Protein AF-0000000078759607 (afdb_homodimer)

Structure (mmCIF, N/CA/C/O backbone):
data_AF-0000000078759607-model_v1
#
loop_
_entity.id
_entity.type
_entity.pdbx_description
1 polymer 'Uncharacterized protein'
#
loop_
_atom_site.group_PDB
_atom_site.id
_atom_site.type_symbol
_atom_site.label_atom_id
_atom_site.label_alt_id
_atom_site.label_comp_id
_atom_site.label_asym_id
_atom_site.label_entity_id
_atom_site.label_seq_id
_atom_site.pdbx_PDB_ins_code
_atom_site.Cartn_x
_atom_site.Cartn_y
_atom_site.Cartn_z
_atom_site.occupancy
_atom_site.B_iso_or_equiv
_atom_site.auth_seq_id
_atom_site.auth_comp_id
_atom_site.auth_asym_id
_atom_site.auth_atom_id
_atom_site.pdbx_PDB_model_num
ATOM 1 N N . MET A 1 1 ? -4.879 -27.516 -26.875 1 86.75 1 MET A N 1
ATOM 2 C CA . MET A 1 1 ? -4.34 -26.156 -26.938 1 86.75 1 MET A CA 1
ATOM 3 C C . MET A 1 1 ? -2.898 -26.172 -27.438 1 86.75 1 MET A C 1
ATOM 5 O O . MET A 1 1 ? -2.113 -27.047 -27.062 1 86.75 1 MET A O 1
ATOM 9 N N . ASP A 1 2 ? -2.578 -25.25 -28.344 1 87.44 2 ASP A N 1
ATOM 10 C CA . ASP A 1 2 ? -1.198 -25.141 -28.797 1 87.44 2 ASP A CA 1
ATOM 11 C C . ASP A 1 2 ? -0.483 -23.984 -28.125 1 87.44 2 ASP A C 1
ATOM 13 O O . ASP A 1 2 ? -1.052 -23.312 -27.25 1 87.44 2 ASP A O 1
ATOM 17 N N . LYS A 1 3 ? 0.797 -23.797 -28.484 1 89.12 3 LYS A N 1
ATOM 18 C CA . LYS A 1 3 ? 1.649 -22.812 -27.844 1 89.12 3 LYS A CA 1
ATOM 19 C C . LYS A 1 3 ? 1.104 -21.391 -28.031 1 89.12 3 LYS A C 1
ATOM 21 O O . LYS A 1 3 ? 1.178 -20.562 -27.125 1 89.12 3 LYS A O 1
ATOM 26 N N . ALA A 1 4 ? 0.601 -21.141 -29.203 1 89.06 4 ALA A N 1
ATOM 27 C CA . ALA A 1 4 ? 0.042 -19.812 -29.5 1 89.06 4 ALA A CA 1
ATOM 28 C C . ALA A 1 4 ? -1.188 -19.531 -28.641 1 89.06 4 ALA A C 1
ATOM 30 O O . ALA A 1 4 ? -1.362 -18.422 -28.141 1 89.06 4 ALA A O 1
ATOM 31 N N . GLU A 1 5 ? -2.045 -20.5 -28.484 1 91.44 5 GLU A N 1
ATOM 32 C CA . GLU A 1 5 ? -3.229 -20.375 -27.641 1 91.44 5 GLU A CA 1
ATOM 33 C C . GLU A 1 5 ? -2.842 -20.172 -26.172 1 91.44 5 GLU A C 1
ATOM 35 O O . GLU A 1 5 ? -3.418 -19.328 -25.484 1 91.44 5 GLU A O 1
ATOM 40 N N . PHE A 1 6 ? -1.837 -20.891 -25.719 1 94.62 6 PHE A N 1
ATOM 41 C CA . PHE A 1 6 ? -1.316 -20.75 -24.375 1 94.62 6 PHE A CA 1
ATOM 42 C C . PHE A 1 6 ? -0.866 -19.312 -24.109 1 94.62 6 PHE A C 1
ATOM 44 O O . PHE A 1 6 ? -1.252 -18.703 -23.125 1 94.62 6 PHE A O 1
ATOM 51 N N . THR A 1 7 ? -0.091 -18.766 -25.047 1 93.5 7 THR A N 1
ATOM 52 C CA . THR A 1 7 ? 0.474 -17.422 -24.875 1 93.5 7 THR A CA 1
ATOM 53 C C . THR A 1 7 ? -0.629 -16.375 -24.844 1 93.5 7 THR A C 1
ATOM 55 O O . THR A 1 7 ? -0.627 -15.484 -24 1 93.5 7 THR A O 1
ATOM 58 N N . ASN A 1 8 ? -1.659 -16.562 -25.656 1 92.44 8 ASN A N 1
ATOM 59 C CA . ASN A 1 8 ? -2.678 -15.531 -25.828 1 92.44 8 ASN A CA 1
ATOM 60 C C . ASN A 1 8 ? -3.729 -15.578 -24.734 1 92.44 8 ASN A C 1
ATOM 62 O O . ASN A 1 8 ? -4.25 -14.547 -24.312 1 92.44 8 ASN A O 1
ATOM 66 N N . PHE A 1 9 ? -3.984 -16.75 -24.203 1 91.44 9 PHE A N 1
ATOM 67 C CA . PHE A 1 9 ? -5.137 -16.875 -23.312 1 91.44 9 PHE A CA 1
ATOM 68 C C . PHE A 1 9 ? -4.688 -17.047 -21.875 1 91.44 9 PHE A C 1
ATOM 70 O O . PHE A 1 9 ? -5.449 -16.766 -20.938 1 91.44 9 PHE A O 1
ATOM 77 N N . TYR A 1 10 ? -3.449 -17.406 -21.672 1 95.75 10 TYR A N 1
ATOM 78 C CA . TYR A 1 10 ? -3.021 -17.703 -20.312 1 95.75 10 TYR A CA 1
ATOM 79 C C . TYR A 1 10 ? -1.846 -16.828 -19.906 1 95.75 10 TYR A C 1
ATOM 81 O O . TYR A 1 10 ? -1.978 -15.969 -19.031 1 95.75 10 TYR A O 1
ATOM 89 N N . TRP A 1 11 ? -0.763 -16.828 -20.672 1 97.19 11 TRP A N 1
ATOM 90 C CA . TRP A 1 11 ? 0.47 -16.156 -20.266 1 97.19 11 TRP A CA 1
ATOM 91 C C . TRP A 1 11 ? 0.295 -14.641 -20.266 1 97.19 11 TRP A C 1
ATOM 93 O O . TRP A 1 11 ? 0.76 -13.953 -19.344 1 97.19 11 TRP A O 1
ATOM 103 N N . LYS A 1 12 ? -0.428 -14.195 -21.266 1 97.25 12 LYS A N 1
ATOM 104 C CA . LYS A 1 12 ? -0.659 -12.758 -21.344 1 97.25 12 LYS A CA 1
ATOM 105 C C . LYS A 1 12 ? -1.467 -12.266 -20.141 1 97.25 12 LYS A C 1
ATOM 107 O O . LYS A 1 12 ? -1.203 -11.188 -19.609 1 97.25 12 LYS A O 1
ATOM 112 N N . TYR A 1 13 ? -2.451 -13.039 -19.812 1 97.62 13 TYR A N 1
ATOM 113 C CA . TYR A 1 13 ? -3.254 -12.656 -18.656 1 97.62 13 TYR A CA 1
ATOM 114 C C . TYR A 1 13 ? -2.436 -12.734 -17.375 1 97.62 13 TYR A C 1
ATOM 116 O O . TYR A 1 13 ? -2.545 -11.859 -16.5 1 97.62 13 TYR A O 1
ATOM 124 N N . TYR A 1 14 ? -1.589 -13.734 -17.297 1 98.31 14 TYR A N 1
ATOM 125 C CA . TYR A 1 14 ? -0.671 -13.805 -16.172 1 98.31 14 TYR A CA 1
ATOM 126 C C . TYR A 1 14 ? 0.177 -12.547 -16.062 1 98.31 14 TYR A C 1
ATOM 128 O O . TYR A 1 14 ? 0.298 -11.953 -14.992 1 98.31 14 TYR A O 1
ATOM 136 N N . LEU A 1 15 ? 0.731 -12.141 -17.172 1 98.31 15 LEU A N 1
ATOM 137 C CA . LEU A 1 15 ? 1.595 -10.969 -17.188 1 98.31 15 LEU A CA 1
ATOM 138 C C . LEU A 1 15 ? 0.823 -9.719 -16.766 1 98.31 15 LEU A C 1
ATOM 140 O O . LEU A 1 15 ? 1.376 -8.836 -16.109 1 98.31 15 LEU A O 1
ATOM 144 N N . HIS A 1 16 ? -0.422 -9.711 -17.156 1 98.25 16 HIS A N 1
ATOM 145 C CA . HIS A 1 16 ? -1.264 -8.586 -16.766 1 98.25 16 HIS A CA 1
ATOM 146 C C . HIS A 1 16 ? -1.452 -8.555 -15.25 1 98.25 16 HIS A C 1
ATOM 148 O O . HIS A 1 16 ? -1.281 -7.508 -14.617 1 98.25 16 HIS A O 1
ATOM 154 N N . LEU A 1 17 ? -1.737 -9.641 -14.625 1 98.62 17 LEU A N 1
ATOM 155 C CA . LEU A 1 17 ? -1.921 -9.734 -13.18 1 98.62 17 LEU A CA 1
ATOM 156 C C . LEU A 1 17 ? -0.617 -9.438 -12.445 1 98.62 17 LEU A C 1
ATOM 158 O O . LEU A 1 17 ? -0.62 -8.758 -11.422 1 98.62 17 LEU A O 1
ATOM 162 N N . GLU A 1 18 ? 0.505 -9.953 -12.992 1 98.5 18 GLU A N 1
ATOM 163 C CA . GLU A 1 18 ? 1.82 -9.68 -12.422 1 98.5 18 GLU A CA 1
ATOM 164 C C . GLU A 1 18 ? 2.109 -8.188 -12.391 1 98.5 18 GLU A C 1
ATOM 166 O O . GLU A 1 18 ? 2.578 -7.656 -11.383 1 98.5 18 GLU A O 1
ATOM 171 N N . ASN A 1 19 ? 1.779 -7.586 -13.492 1 98.12 19 ASN A N 1
ATOM 172 C CA . ASN A 1 19 ? 2.025 -6.152 -13.578 1 98.12 19 ASN A CA 1
ATOM 173 C C . ASN A 1 19 ? 1.172 -5.375 -12.578 1 98.12 19 ASN A C 1
ATOM 175 O O . ASN A 1 19 ? 1.632 -4.391 -11.992 1 98.12 19 ASN A O 1
ATOM 179 N N . GLU A 1 20 ? -0.037 -5.777 -12.453 1 98.31 20 GLU A N 1
ATOM 180 C CA . GLU A 1 20 ? -0.887 -5.145 -11.445 1 98.31 20 GLU A CA 1
ATOM 181 C C . GLU A 1 20 ? -0.298 -5.309 -10.047 1 98.31 20 GLU A C 1
ATOM 183 O O . GLU A 1 20 ? -0.321 -4.375 -9.242 1 98.31 20 GLU A O 1
ATOM 188 N N . PHE A 1 21 ? 0.19 -6.453 -9.797 1 98.44 21 PHE A N 1
ATOM 189 C CA . PHE A 1 21 ? 0.828 -6.699 -8.516 1 98.44 21 PHE A CA 1
ATOM 190 C C . PHE A 1 21 ? 2.062 -5.824 -8.344 1 98.44 21 PHE A C 1
ATOM 192 O O . PHE A 1 21 ? 2.24 -5.188 -7.301 1 98.44 21 PHE A O 1
ATOM 199 N N . ILE A 1 22 ? 2.922 -5.793 -9.367 1 97.62 22 ILE A N 1
ATOM 200 C CA . ILE A 1 22 ? 4.148 -5.008 -9.312 1 97.62 22 ILE A CA 1
ATOM 201 C C . ILE A 1 22 ? 3.814 -3.543 -9.047 1 97.62 22 ILE A C 1
ATOM 203 O O . ILE A 1 22 ? 4.512 -2.873 -8.281 1 97.62 22 ILE A O 1
ATOM 207 N N . ASN A 1 23 ? 2.742 -3.086 -9.555 1 96.56 23 ASN A N 1
ATOM 208 C CA . ASN A 1 23 ? 2.312 -1.708 -9.336 1 96.56 23 ASN A CA 1
ATOM 209 C C . ASN A 1 23 ? 2.023 -1.438 -7.859 1 96.56 23 ASN A C 1
ATOM 211 O O . ASN A 1 23 ? 2.238 -0.325 -7.375 1 96.56 23 ASN A O 1
ATOM 215 N N . THR A 1 24 ? 1.542 -2.393 -7.125 1 97.62 24 THR A N 1
ATOM 216 C CA . THR A 1 24 ? 1.229 -2.195 -5.715 1 97.62 24 THR A CA 1
ATOM 217 C C . THR A 1 24 ? 2.502 -1.965 -4.906 1 97.62 24 THR A C 1
ATOM 219 O O . THR A 1 24 ? 2.457 -1.389 -3.818 1 97.62 24 THR A O 1
ATOM 222 N N . THR A 1 25 ? 3.654 -2.426 -5.426 1 96.19 25 THR A N 1
ATOM 223 C CA . THR A 1 25 ? 4.879 -2.449 -4.629 1 96.19 25 THR A CA 1
ATOM 224 C C . THR A 1 25 ? 5.43 -1.038 -4.449 1 96.19 25 THR A C 1
ATOM 226 O O . THR A 1 25 ? 6.254 -0.797 -3.566 1 96.19 25 THR A O 1
ATOM 229 N N . ASP A 1 26 ? 4.977 -0.078 -5.18 1 95.12 26 ASP A N 1
ATOM 230 C CA . ASP A 1 26 ? 5.332 1.319 -4.953 1 95.12 26 ASP A CA 1
ATOM 231 C C . ASP A 1 26 ? 4.684 1.849 -3.676 1 95.12 26 ASP A C 1
ATOM 233 O O . ASP A 1 26 ? 5.195 2.781 -3.055 1 95.12 26 ASP A O 1
ATOM 237 N N . PHE A 1 27 ? 3.617 1.187 -3.287 1 97.62 27 PHE A N 1
ATOM 238 C CA . PHE A 1 27 ? 2.824 1.643 -2.152 1 97.62 27 PHE A CA 1
ATOM 239 C C . PHE A 1 27 ? 2.998 0.709 -0.96 1 97.62 27 PHE A C 1
ATOM 241 O O . PHE A 1 27 ? 2.754 1.101 0.183 1 97.62 27 PHE A O 1
ATOM 248 N N . VAL A 1 28 ? 3.305 -0.49 -1.227 1 98.19 28 VAL A N 1
ATOM 249 C CA . VAL A 1 28 ? 3.643 -1.515 -0.245 1 98.19 28 VAL A CA 1
ATOM 250 C C . VAL A 1 28 ? 4.945 -2.205 -0.646 1 98.19 28 VAL A C 1
ATOM 252 O O . VAL A 1 28 ? 4.953 -3.07 -1.524 1 98.19 28 VAL A O 1
ATOM 255 N N . MET A 1 29 ? 6 -1.803 -0.01 1 96.38 29 MET A N 1
ATOM 256 C CA . MET A 1 29 ? 7.285 -2.393 -0.37 1 96.38 29 MET A CA 1
ATOM 257 C C . MET A 1 29 ? 7.254 -3.908 -0.219 1 96.38 29 MET A C 1
ATOM 259 O O . MET A 1 29 ? 6.699 -4.426 0.751 1 96.38 29 MET A O 1
ATOM 263 N N . LEU A 1 30 ? 7.855 -4.57 -1.152 1 96.19 30 LEU A N 1
ATOM 264 C CA . LEU A 1 30 ? 7.934 -6.027 -1.094 1 96.19 30 LEU A CA 1
ATOM 265 C C . LEU A 1 30 ? 8.93 -6.473 -0.031 1 96.19 30 LEU A C 1
ATOM 267 O O . LEU A 1 30 ? 10.102 -6.707 -0.333 1 96.19 30 LEU A O 1
ATOM 271 N N . ASP A 1 31 ? 8.469 -6.539 1.13 1 95 31 ASP A N 1
ATOM 272 C CA . ASP A 1 31 ? 9.227 -6.863 2.338 1 95 31 ASP A CA 1
ATOM 273 C C . ASP A 1 31 ? 8.375 -7.664 3.32 1 95 31 ASP A C 1
ATOM 275 O O . ASP A 1 31 ? 7.18 -7.406 3.467 1 95 31 ASP A O 1
ATOM 279 N N . GLU A 1 32 ? 8.961 -8.594 4.023 1 94.88 32 GLU A N 1
ATOM 280 C CA . GLU A 1 32 ? 8.219 -9.469 4.926 1 94.88 32 GLU A CA 1
ATOM 281 C C . GLU A 1 32 ? 7.531 -8.672 6.027 1 94.88 32 GLU A C 1
ATOM 283 O O . GLU A 1 32 ? 6.484 -9.078 6.531 1 94.88 32 GLU A O 1
ATOM 288 N N . ASN A 1 33 ? 8.055 -7.535 6.387 1 95.38 33 ASN A N 1
ATOM 289 C CA . ASN A 1 33 ? 7.461 -6.699 7.422 1 95.38 33 ASN A CA 1
ATOM 290 C C . ASN A 1 33 ? 6.121 -6.121 6.973 1 95.38 33 ASN A C 1
ATOM 292 O O . ASN A 1 33 ? 5.324 -5.676 7.801 1 95.38 33 ASN A O 1
ATOM 296 N N . ASN A 1 34 ? 5.852 -6.168 5.648 1 97.62 34 ASN A N 1
ATOM 297 C CA . ASN A 1 34 ? 4.613 -5.641 5.086 1 97.62 34 ASN A CA 1
ATOM 298 C C . ASN A 1 34 ? 3.637 -6.758 4.73 1 97.62 34 ASN A C 1
ATOM 300 O O . ASN A 1 34 ? 2.584 -6.504 4.141 1 97.62 34 ASN A O 1
ATOM 304 N N . PHE A 1 35 ? 3.879 -7.949 5.121 1 97.62 35 PHE A N 1
ATOM 305 C CA . PHE A 1 35 ? 3.172 -9.133 4.637 1 97.62 35 PHE A CA 1
ATOM 306 C C . PHE A 1 35 ? 1.688 -9.047 4.977 1 97.62 35 PHE A C 1
ATOM 308 O O . PHE A 1 35 ? 0.843 -9.477 4.188 1 97.62 35 PHE A O 1
ATOM 315 N N . LYS A 1 36 ? 1.37 -8.398 6.047 1 98.25 36 LYS A N 1
ATOM 316 C CA . LYS A 1 36 ? -0.009 -8.453 6.523 1 98.25 36 LYS A CA 1
ATOM 317 C C . LYS A 1 36 ? -0.802 -7.238 6.039 1 98.25 36 LYS A C 1
ATOM 319 O O . LYS A 1 36 ? -1.979 -7.09 6.371 1 98.25 36 LYS A O 1
ATOM 324 N N . THR A 1 37 ? -0.192 -6.453 5.156 1 98.75 37 THR A N 1
ATOM 325 C CA . THR A 1 37 ? -0.879 -5.285 4.613 1 98.75 37 THR A CA 1
ATOM 326 C C . THR A 1 37 ? -2.016 -5.711 3.688 1 98.75 37 THR A C 1
ATOM 328 O O . THR A 1 37 ? -1.807 -6.492 2.758 1 98.75 37 THR A O 1
ATOM 331 N N . PHE A 1 38 ? -3.242 -5.195 3.959 1 98.31 38 PHE A N 1
ATOM 332 C CA . PHE A 1 38 ? -4.41 -5.57 3.174 1 98.31 38 PHE A CA 1
ATOM 333 C C . PHE A 1 38 ? -5.066 -4.336 2.561 1 98.31 38 PHE A C 1
ATOM 335 O O . PHE A 1 38 ? -4.863 -3.219 3.037 1 98.31 38 PHE A O 1
ATOM 342 N N . SER A 1 39 ? -5.781 -4.516 1.516 1 97.31 39 SER A N 1
ATOM 343 C CA . SER A 1 39 ? -6.461 -3.445 0.794 1 97.31 39 SER A CA 1
ATOM 344 C C . SER A 1 39 ? -7.492 -4.004 -0.181 1 97.31 39 SER A C 1
ATOM 346 O O . SER A 1 39 ? -7.586 -5.219 -0.367 1 97.31 39 SER A O 1
ATOM 348 N N . ILE A 1 40 ? -8.211 -3.113 -0.787 1 95.75 40 ILE A N 1
ATOM 349 C CA . ILE A 1 40 ? -9.18 -3.488 -1.813 1 95.75 40 ILE A CA 1
ATOM 350 C C . ILE A 1 40 ? -8.445 -4.004 -3.049 1 95.75 40 ILE A C 1
ATOM 352 O O . ILE A 1 40 ? -8.914 -4.934 -3.713 1 95.75 40 ILE A O 1
ATOM 356 N N . GLU A 1 41 ? -7.262 -3.414 -3.311 1 97.94 41 GLU A N 1
ATOM 357 C CA . GLU A 1 41 ? -6.469 -3.861 -4.453 1 97.94 41 GLU A CA 1
ATOM 358 C C . GLU A 1 41 ? -5.98 -5.293 -4.258 1 97.94 41 GLU A C 1
ATOM 360 O O . GLU A 1 41 ? -6.012 -6.098 -5.191 1 97.94 41 GLU A O 1
ATOM 365 N N . TYR A 1 42 ? -5.555 -5.57 -3.039 1 98.62 42 TYR A N 1
ATOM 366 C CA . TYR A 1 42 ? -5.098 -6.926 -2.768 1 98.62 42 TYR A CA 1
ATOM 367 C C . TYR A 1 42 ? -6.262 -7.91 -2.809 1 98.62 42 TYR A C 1
ATOM 369 O O . TYR A 1 42 ? -6.098 -9.055 -3.24 1 98.62 42 TYR A O 1
ATOM 377 N N . GLN A 1 43 ? -7.422 -7.449 -2.387 1 97.94 43 GLN A N 1
ATOM 378 C CA . GLN A 1 43 ? -8.602 -8.297 -2.492 1 97.94 43 GLN A CA 1
ATOM 379 C C . GLN A 1 43 ? -8.914 -8.625 -3.947 1 97.94 43 GLN A C 1
ATOM 381 O O . GLN A 1 43 ? -9.125 -9.789 -4.293 1 97.94 43 GLN A O 1
ATOM 386 N N . LYS A 1 44 ? -8.906 -7.613 -4.742 1 98.19 44 LYS A N 1
ATOM 387 C CA . LYS A 1 44 ? -9.148 -7.762 -6.176 1 98.19 44 LYS A CA 1
ATOM 388 C C . LYS A 1 44 ? -8.148 -8.727 -6.805 1 98.19 44 LYS A C 1
ATOM 390 O O . LYS A 1 44 ? -8.531 -9.641 -7.539 1 98.19 44 LYS A O 1
ATOM 395 N N . LEU A 1 45 ? -6.914 -8.578 -6.449 1 98.75 45 LEU A N 1
ATOM 396 C CA . LEU A 1 45 ? -5.844 -9.383 -7.027 1 98.75 45 LEU A CA 1
ATOM 397 C C . LEU A 1 45 ? -5.945 -10.836 -6.566 1 98.75 45 LEU A C 1
ATOM 399 O O . LEU A 1 45 ? -5.805 -11.758 -7.371 1 98.75 45 LEU A O 1
ATOM 403 N N . LEU A 1 46 ? -6.223 -11.023 -5.289 1 98.75 46 LEU A N 1
ATOM 404 C CA . LEU A 1 46 ? -6.316 -12.375 -4.754 1 98.75 46 LEU A CA 1
ATOM 405 C C . LEU A 1 46 ? -7.426 -13.156 -5.449 1 98.75 46 LEU A C 1
ATOM 407 O O . LEU A 1 46 ? -7.223 -14.305 -5.852 1 98.75 46 LEU A O 1
ATOM 411 N N . LEU A 1 47 ? -8.547 -12.508 -5.633 1 98.44 47 LEU A N 1
ATOM 412 C CA . LEU A 1 47 ? -9.695 -13.164 -6.25 1 98.44 47 LEU A CA 1
ATOM 413 C C . LEU A 1 47 ? -9.43 -13.461 -7.719 1 98.44 47 LEU A C 1
ATOM 415 O O . LEU A 1 47 ? -9.75 -14.555 -8.203 1 98.44 47 LEU A O 1
ATOM 419 N N . ALA A 1 48 ? -8.797 -12.508 -8.445 1 98.69 48 ALA A N 1
ATOM 420 C CA . ALA A 1 48 ? -8.484 -12.703 -9.859 1 98.69 48 ALA A CA 1
ATOM 421 C C . ALA A 1 48 ? -7.453 -13.812 -10.047 1 98.69 48 ALA A C 1
ATOM 423 O O . ALA A 1 48 ? -7.637 -14.703 -10.883 1 98.69 48 ALA A O 1
ATOM 424 N N . ILE A 1 49 ? -6.398 -13.789 -9.219 1 98.81 49 ILE A N 1
ATOM 425 C CA . ILE A 1 49 ? -5.312 -14.758 -9.32 1 98.81 49 ILE A CA 1
ATOM 426 C C . ILE A 1 49 ? -5.82 -16.141 -8.93 1 98.81 49 ILE A C 1
ATOM 428 O O . ILE A 1 49 ? -5.547 -17.125 -9.617 1 98.81 49 ILE A O 1
ATOM 432 N N . GLY A 1 50 ? -6.539 -16.172 -7.816 1 98.38 50 GLY A N 1
ATOM 433 C CA . GLY A 1 50 ? -7.102 -17.438 -7.387 1 98.38 50 GLY A CA 1
ATOM 434 C C . GLY A 1 50 ? -8 -18.078 -8.43 1 98.38 50 GLY A C 1
ATOM 435 O O . GLY A 1 50 ? -7.906 -19.281 -8.688 1 98.38 50 GLY A O 1
ATOM 436 N N . SER A 1 51 ? -8.875 -17.297 -9.055 1 97.38 51 SER A N 1
ATOM 437 C CA . SER A 1 51 ? -9.766 -17.781 -10.102 1 97.38 51 SER A CA 1
ATOM 438 C C . SER A 1 51 ? -8.977 -18.328 -11.289 1 97.38 51 SER A C 1
ATOM 440 O O . SER A 1 51 ? -9.328 -19.375 -11.852 1 97.38 51 SER A O 1
ATOM 442 N N . GLU A 1 52 ? -7.898 -17.625 -11.641 1 97.94 52 GLU A N 1
ATOM 443 C CA . GLU A 1 52 ? -7.059 -18.062 -12.742 1 97.94 52 GLU A CA 1
ATOM 444 C C . GLU A 1 52 ? -6.359 -19.391 -12.406 1 97.94 52 GLU A C 1
ATOM 446 O O . GLU A 1 52 ? -6.215 -20.25 -13.273 1 97.94 52 GLU A O 1
ATOM 451 N N . CYS A 1 53 ? -5.93 -19.516 -11.172 1 97.75 53 CYS A N 1
ATOM 452 C CA . CYS A 1 53 ? -5.32 -20.781 -10.742 1 97.75 53 CYS A CA 1
ATOM 453 C C . CYS A 1 53 ? -6.297 -21.938 -10.906 1 97.75 53 CYS A C 1
ATOM 455 O O . CYS A 1 53 ? -5.914 -23.016 -11.344 1 97.75 53 CYS A O 1
ATOM 457 N N . GLU A 1 54 ? -7.586 -21.703 -10.57 1 96.75 54 GLU A N 1
ATOM 458 C CA . GLU A 1 54 ? -8.602 -22.734 -10.758 1 96.75 54 GLU A CA 1
ATOM 459 C C . GLU A 1 54 ? -8.695 -23.156 -12.227 1 96.75 54 GLU A C 1
ATOM 461 O O . GLU A 1 54 ? -8.766 -24.344 -12.531 1 96.75 54 GLU A O 1
ATOM 466 N N . ILE A 1 55 ? -8.703 -22.172 -13.07 1 96.12 55 ILE A N 1
ATOM 467 C CA . ILE A 1 55 ? -8.836 -22.422 -14.508 1 9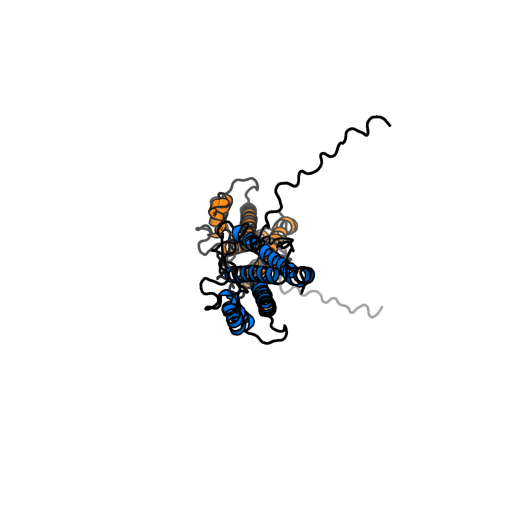6.12 55 ILE A CA 1
ATOM 468 C C . ILE A 1 55 ? -7.645 -23.234 -15.008 1 96.12 55 ILE A C 1
ATOM 470 O O . ILE A 1 55 ? -7.82 -24.219 -15.734 1 96.12 55 ILE A O 1
ATOM 474 N N . ILE A 1 56 ? -6.441 -22.891 -14.609 1 96.31 56 ILE A N 1
ATOM 475 C CA . ILE A 1 56 ? -5.242 -23.562 -15.109 1 96.31 56 ILE A CA 1
ATOM 476 C C . ILE A 1 56 ? -5.168 -24.969 -14.531 1 96.31 56 ILE A C 1
ATOM 478 O O . ILE A 1 56 ? -4.766 -25.906 -15.219 1 96.31 56 ILE A O 1
ATOM 482 N N . PHE A 1 57 ? -5.57 -25.125 -13.273 1 95.94 57 PHE A N 1
ATOM 483 C CA . PHE A 1 57 ? -5.625 -26.469 -12.688 1 95.94 57 PHE A CA 1
ATOM 484 C C . PHE A 1 57 ? -6.531 -27.375 -13.5 1 95.94 57 PHE A C 1
ATOM 486 O O . PHE A 1 57 ? -6.199 -28.531 -13.742 1 95.94 57 PHE A O 1
ATOM 493 N N . LYS A 1 58 ? -7.699 -26.859 -13.875 1 95.75 58 LYS A N 1
ATOM 494 C CA . LYS A 1 58 ? -8.617 -27.656 -14.688 1 95.75 58 LYS A CA 1
ATOM 495 C C . LYS A 1 58 ? -7.969 -28.062 -16.016 1 95.75 58 LYS A C 1
ATOM 497 O O . LYS A 1 58 ? -8.062 -29.219 -16.438 1 95.75 58 LYS A O 1
ATOM 502 N N . GLU A 1 59 ? -7.328 -27.078 -16.625 1 94 59 GLU A N 1
ATOM 503 C CA . GLU A 1 59 ? -6.66 -27.328 -17.891 1 94 59 GLU A CA 1
ATOM 504 C C . GLU A 1 59 ? -5.535 -28.359 -17.734 1 94 59 GLU A C 1
ATOM 506 O O . GLU A 1 59 ? -5.395 -29.266 -18.547 1 94 59 GLU A O 1
ATOM 511 N N . LEU A 1 60 ? -4.754 -28.219 -16.703 1 93.38 60 LEU A N 1
ATOM 512 C CA . LEU A 1 60 ? -3.623 -29.109 -16.438 1 93.38 60 LEU A CA 1
ATOM 513 C C . LEU A 1 60 ? -4.094 -30.531 -16.172 1 93.38 60 LEU A C 1
ATOM 515 O O . LEU A 1 60 ? -3.502 -31.484 -16.688 1 93.38 60 LEU A O 1
ATOM 519 N N . CYS A 1 61 ? -5.18 -30.656 -15.453 1 94.06 61 CYS A N 1
ATOM 520 C CA . CYS A 1 61 ? -5.672 -31.953 -15.023 1 94.06 61 CYS A CA 1
ATOM 521 C C . CYS A 1 61 ? -6.598 -32.562 -16.062 1 94.06 61 CYS A C 1
ATOM 523 O O . CYS A 1 61 ? -7.066 -33.688 -15.914 1 94.06 61 CYS A O 1
ATOM 525 N N . GLY A 1 62 ? -6.945 -31.828 -17.141 1 93.06 62 GLY A N 1
ATOM 526 C CA . GLY A 1 62 ? -7.746 -32.344 -18.234 1 93.06 62 GLY A CA 1
ATOM 527 C C . GLY A 1 62 ? -9.234 -32.312 -17.938 1 93.06 62 GLY A C 1
ATOM 528 O O . GLY A 1 62 ? -9.984 -33.125 -18.484 1 93.06 62 GLY A O 1
ATOM 529 N N . PHE A 1 63 ? -9.594 -31.453 -16.984 1 94.06 63 PHE A N 1
ATOM 530 C CA . PHE A 1 63 ? -11.008 -31.312 -16.688 1 94.06 63 PHE A CA 1
ATOM 531 C C . PHE A 1 63 ? -11.656 -30.297 -17.609 1 94.06 63 PHE A C 1
ATOM 533 O O . PHE A 1 63 ? -11 -29.359 -18.078 1 94.06 63 PHE A O 1
ATOM 540 N N . ASP A 1 64 ? -12.969 -30.531 -17.828 1 92.06 64 ASP A N 1
ATOM 541 C CA . ASP A 1 64 ? -13.727 -29.531 -18.578 1 92.06 64 ASP A CA 1
ATOM 542 C C . ASP A 1 64 ? -13.797 -28.203 -17.844 1 92.06 64 ASP A C 1
ATOM 544 O O . ASP A 1 64 ? -13.969 -28.188 -16.609 1 92.06 64 ASP A O 1
ATOM 548 N N . SER A 1 65 ? -13.75 -27.125 -18.578 1 85 65 SER A N 1
ATOM 549 C CA . SER A 1 65 ? -13.773 -25.797 -18 1 85 65 SER A CA 1
ATOM 550 C C . SER A 1 65 ? -15.047 -25.547 -17.203 1 85 65 SER A C 1
ATOM 552 O O . SER A 1 65 ? -15.055 -24.781 -16.25 1 85 65 SER A O 1
ATOM 554 N N . SER A 1 66 ? -16.109 -26.203 -17.516 1 88.38 66 SER A N 1
ATOM 555 C CA . SER A 1 66 ? -17.406 -25.984 -16.891 1 88.38 66 SER A CA 1
ATOM 556 C C . SER A 1 66 ? -17.625 -26.922 -15.711 1 88.38 66 SER A C 1
ATOM 558 O O . SER A 1 66 ? -18.594 -26.797 -14.969 1 88.38 66 SER A O 1
ATOM 560 N N . SER A 1 67 ? -16.641 -27.766 -15.508 1 89 67 SER A N 1
ATOM 561 C CA . SER A 1 67 ? -16.797 -28.75 -14.438 1 89 67 SER A CA 1
ATOM 562 C C . SER A 1 67 ? -16.609 -28.109 -13.07 1 89 67 SER A C 1
ATOM 564 O O . SER A 1 67 ? -15.906 -27.109 -12.938 1 89 67 SER A O 1
ATOM 566 N N . ASN A 1 68 ? -17.344 -28.594 -12.102 1 89.88 68 ASN A N 1
ATOM 567 C CA . ASN A 1 68 ? -17.188 -28.141 -10.727 1 89.88 68 ASN A CA 1
ATOM 568 C C . ASN A 1 68 ? -16.172 -28.984 -9.961 1 89.88 68 ASN A C 1
ATOM 570 O O . ASN A 1 68 ? -16.547 -29.766 -9.086 1 89.88 68 ASN A O 1
ATOM 574 N N . LYS A 1 69 ? -14.914 -28.766 -10.297 1 91.81 69 LYS A N 1
ATOM 575 C CA . LYS A 1 69 ? -13.836 -29.484 -9.641 1 91.81 69 LYS A CA 1
ATOM 576 C C . LYS A 1 69 ? -13.211 -28.656 -8.523 1 91.81 69 LYS A C 1
ATOM 578 O O . LYS A 1 69 ? -13.141 -27.422 -8.625 1 91.81 69 LYS A O 1
ATOM 583 N N . SER A 1 70 ? -12.867 -29.359 -7.477 1 93.06 70 SER A N 1
ATOM 584 C CA . SER A 1 70 ? -12.273 -28.719 -6.312 1 93.06 70 SER A CA 1
ATOM 585 C C . SER A 1 70 ? -10.781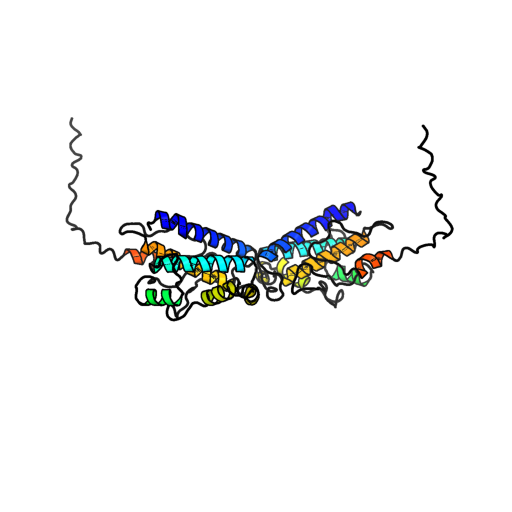 -29.031 -6.207 1 93.06 70 SER A C 1
ATOM 587 O O . SER A 1 70 ? -10.258 -29.828 -6.984 1 93.06 70 SER A O 1
ATOM 589 N N . ILE A 1 71 ? -10.125 -28.375 -5.281 1 94.69 71 ILE A N 1
ATOM 590 C CA . ILE A 1 71 ? -8.695 -28.562 -5.059 1 94.69 71 ILE A CA 1
ATOM 591 C C . ILE A 1 71 ? -8.422 -30.016 -4.699 1 94.69 71 ILE A C 1
ATOM 593 O O . ILE A 1 71 ? -7.355 -30.562 -5.016 1 94.69 71 ILE A O 1
ATOM 597 N N . THR A 1 72 ? -9.445 -30.688 -4.074 1 95 72 THR A N 1
ATOM 598 C CA . THR A 1 72 ? -9.305 -32.094 -3.744 1 95 72 THR A CA 1
ATOM 599 C C . THR A 1 72 ? -9.195 -32.938 -5.012 1 95 72 THR A C 1
ATOM 601 O O . THR A 1 72 ? -8.406 -33.875 -5.074 1 95 72 THR A O 1
ATOM 604 N N . ASP A 1 73 ? -9.984 -32.594 -6.012 1 95.88 73 ASP A N 1
ATOM 605 C CA . ASP A 1 73 ? -9.938 -33.281 -7.293 1 95.88 73 ASP A CA 1
ATOM 606 C C . ASP A 1 73 ? -8.586 -33.062 -7.98 1 95.88 73 ASP A C 1
ATOM 608 O O . ASP A 1 73 ? -8 -34 -8.523 1 95.88 73 ASP A O 1
ATOM 612 N N . PHE A 1 74 ? -8.102 -31.844 -7.941 1 95.19 74 PHE A N 1
ATOM 613 C CA . PHE A 1 74 ? -6.82 -31.531 -8.562 1 95.19 74 PHE A CA 1
ATOM 614 C C . PHE A 1 74 ? -5.695 -32.344 -7.914 1 95.19 74 PHE A C 1
ATOM 616 O O . PHE A 1 74 ? -4.875 -32.938 -8.609 1 95.19 74 PHE A O 1
ATOM 623 N N . LYS A 1 75 ? -5.699 -32.312 -6.605 1 93.94 75 LYS A N 1
ATOM 624 C CA . LYS A 1 75 ? -4.668 -33.031 -5.848 1 93.94 75 LYS A CA 1
ATOM 625 C C . LYS A 1 75 ? -4.645 -34.5 -6.203 1 93.94 75 LYS A C 1
ATOM 627 O O . LYS A 1 75 ? -3.57 -35.094 -6.336 1 93.94 75 LYS A O 1
ATOM 632 N N . ALA A 1 76 ? -5.805 -35.125 -6.359 1 94.44 76 ALA A N 1
ATOM 633 C CA . ALA A 1 76 ? -5.898 -36.531 -6.699 1 94.44 76 ALA A CA 1
ATOM 634 C C . ALA A 1 76 ? -5.234 -36.844 -8.047 1 94.44 76 ALA A C 1
ATOM 636 O O . ALA A 1 76 ? -4.48 -37.812 -8.18 1 94.44 76 ALA A O 1
ATOM 637 N N . VAL A 1 77 ? -5.5 -35.969 -8.961 1 94.06 77 VAL A N 1
ATOM 638 C CA . VAL A 1 77 ? -4.934 -36.125 -10.297 1 94.06 77 VAL A CA 1
ATOM 639 C C . VAL A 1 77 ? -3.422 -35.938 -10.242 1 94.06 77 VAL A C 1
ATOM 641 O O . VAL A 1 77 ? -2.658 -36.688 -10.82 1 94.06 77 VAL A O 1
ATOM 644 N N . ILE A 1 78 ? -2.979 -34.938 -9.523 1 91.5 78 ILE A N 1
ATOM 645 C CA . ILE A 1 78 ? -1.568 -34.562 -9.469 1 91.5 78 ILE A CA 1
ATOM 646 C C . ILE A 1 78 ? -0.773 -35.656 -8.773 1 91.5 78 ILE A C 1
ATOM 648 O O . ILE A 1 78 ? 0.331 -36 -9.203 1 91.5 78 ILE A O 1
ATOM 652 N N . LYS A 1 79 ? -1.363 -36.25 -7.758 1 89.31 79 LYS A N 1
ATOM 653 C CA . LYS A 1 79 ? -0.712 -37.312 -7.008 1 89.31 79 LYS A CA 1
ATOM 654 C C . LYS A 1 79 ? -0.486 -38.562 -7.883 1 89.31 79 LYS A C 1
ATOM 656 O O . LYS A 1 79 ? 0.492 -39.281 -7.699 1 89.31 79 LYS A O 1
ATOM 661 N N . SER A 1 80 ? -1.332 -38.688 -8.805 1 89.31 80 SER A N 1
ATOM 662 C CA . SER A 1 80 ? -1.297 -39.906 -9.609 1 89.31 80 SER A CA 1
ATOM 663 C C . SER A 1 80 ? -0.633 -39.656 -10.961 1 89.31 80 SER A C 1
ATOM 665 O O . SER A 1 80 ? -0.674 -40.531 -11.844 1 89.31 80 SER A O 1
ATOM 667 N N . SER A 1 81 ? -0.08 -38.469 -11.086 1 85.88 81 SER A N 1
ATOM 668 C CA . SER A 1 81 ? 0.494 -38.125 -12.383 1 85.88 81 SER A CA 1
ATOM 669 C C . SER A 1 81 ? 1.877 -37.5 -12.227 1 85.88 81 SER A C 1
ATOM 671 O O . SER A 1 81 ? 2.41 -37.438 -11.117 1 85.88 81 SER A O 1
ATOM 673 N N . GLU A 1 82 ? 2.531 -37.156 -13.352 1 79.88 82 GLU A N 1
ATOM 674 C CA . GLU A 1 82 ? 3.816 -36.469 -13.391 1 79.88 82 GLU A CA 1
ATOM 675 C C . GLU A 1 82 ? 3.648 -35 -13.812 1 79.88 82 GLU A C 1
ATOM 677 O O . GLU A 1 82 ? 4.602 -34.375 -14.273 1 79.88 82 GLU A O 1
ATOM 682 N N . LEU A 1 83 ? 2.43 -34.5 -13.664 1 81.56 83 LEU A N 1
ATOM 683 C CA . LEU A 1 83 ? 2.078 -33.188 -14.195 1 81.56 83 LEU A CA 1
ATOM 684 C C . LEU A 1 83 ? 2.859 -32.094 -13.492 1 81.56 83 LEU A C 1
ATOM 686 O O . LEU A 1 83 ? 3.25 -31.109 -14.109 1 81.56 83 LEU A O 1
ATOM 690 N N . MET A 1 84 ? 3.1 -32.125 -12.25 1 78.44 84 MET A N 1
ATOM 691 C CA . MET A 1 84 ? 3.773 -31.062 -11.484 1 78.44 84 MET A CA 1
ATOM 692 C C . MET A 1 84 ? 5.082 -31.578 -10.891 1 78.44 84 MET A C 1
ATOM 694 O O . MET A 1 84 ? 5.262 -31.578 -9.672 1 78.44 84 MET A O 1
ATOM 698 N N . CYS A 1 85 ? 5.945 -31.812 -11.805 1 67.94 85 CYS A N 1
ATOM 699 C CA . CYS A 1 85 ? 7.184 -32.469 -11.414 1 67.94 85 CYS A CA 1
ATOM 700 C C . CYS A 1 85 ? 8.297 -31.469 -11.172 1 67.94 85 CYS A C 1
ATOM 702 O O . CYS A 1 85 ? 9.367 -31.812 -10.68 1 67.94 85 CYS A O 1
ATOM 704 N N . LEU A 1 86 ? 8.039 -30.297 -11.367 1 63.19 86 LEU A N 1
ATOM 705 C CA . LEU A 1 86 ? 9.078 -29.297 -11.133 1 63.19 86 LEU A CA 1
ATOM 706 C C . LEU A 1 86 ? 9.188 -28.969 -9.648 1 63.19 86 LEU A C 1
ATOM 708 O O . LEU A 1 86 ? 8.227 -29.141 -8.898 1 63.19 86 LEU A O 1
ATOM 712 N N . ASP A 1 87 ? 10.422 -28.656 -9.359 1 69.81 87 ASP A N 1
ATOM 713 C CA . ASP A 1 87 ? 10.648 -28.109 -8.023 1 69.81 87 ASP A CA 1
ATOM 714 C C . ASP A 1 87 ? 9.711 -26.938 -7.746 1 69.81 87 ASP A C 1
ATOM 716 O O . ASP A 1 87 ? 9.469 -26.109 -8.625 1 69.81 87 ASP A O 1
ATOM 720 N N . ASN A 1 88 ? 9.031 -26.906 -6.625 1 76 88 ASN A N 1
ATOM 721 C CA . ASN A 1 88 ? 8.047 -25.922 -6.211 1 76 88 ASN A CA 1
ATOM 722 C C . ASN A 1 88 ? 8.711 -24.609 -5.789 1 76 88 ASN A C 1
ATOM 724 O O . ASN A 1 88 ? 8.047 -23.703 -5.293 1 76 88 ASN A O 1
ATOM 728 N N . GLY A 1 89 ? 9.953 -24.406 -6.051 1 86.38 89 GLY A N 1
ATOM 729 C CA . GLY A 1 89 ? 10.656 -23.203 -5.672 1 86.38 89 GLY A CA 1
ATOM 730 C C . GLY A 1 89 ? 10.711 -22.172 -6.781 1 86.38 89 GLY A C 1
ATOM 731 O O . GLY A 1 89 ? 10.93 -22.516 -7.945 1 86.38 89 GLY A O 1
ATOM 732 N N . VAL A 1 90 ? 10.359 -20.891 -6.449 1 92.12 90 VAL A N 1
ATOM 733 C CA . VAL A 1 90 ? 10.5 -19.797 -7.402 1 92.12 90 VAL A CA 1
ATOM 734 C C . VAL A 1 90 ? 11.359 -18.688 -6.797 1 92.12 90 VAL A C 1
ATOM 736 O O . VAL A 1 90 ? 11.266 -18.406 -5.598 1 92.12 90 VAL A O 1
ATOM 739 N N . ARG A 1 91 ? 12.18 -18.141 -7.594 1 92.81 91 ARG A N 1
ATOM 740 C CA . ARG A 1 91 ? 12.969 -17 -7.168 1 92.81 91 ARG A CA 1
ATOM 741 C C . ARG A 1 91 ? 12.219 -15.695 -7.418 1 92.81 91 ARG A C 1
ATOM 743 O O . ARG A 1 91 ? 11.57 -15.531 -8.461 1 92.81 91 ARG A O 1
ATOM 750 N N . VAL A 1 92 ? 12.281 -14.812 -6.43 1 93.75 92 VAL A N 1
ATOM 751 C CA . VAL A 1 92 ? 11.672 -13.484 -6.555 1 93.75 92 VAL A CA 1
ATOM 752 C C . VAL A 1 92 ? 12.727 -12.477 -7.008 1 93.75 92 VAL A C 1
ATOM 754 O O . VAL A 1 92 ? 13.773 -12.336 -6.371 1 93.75 92 VAL A O 1
ATOM 757 N N . MET A 1 93 ? 12.328 -11.828 -8.039 1 90.06 93 MET A N 1
ATOM 758 C CA . MET A 1 93 ? 13.266 -10.844 -8.57 1 90.06 93 MET A CA 1
ATOM 759 C C . MET A 1 93 ? 12.992 -9.461 -7.988 1 90.06 93 MET A C 1
ATOM 761 O O . MET A 1 93 ? 11.875 -9.172 -7.559 1 90.06 93 MET A O 1
ATOM 765 N N . ASN A 1 94 ? 14.023 -8.633 -7.844 1 81 94 ASN A N 1
ATOM 766 C CA . ASN A 1 94 ? 13.945 -7.23 -7.457 1 81 94 ASN A CA 1
ATOM 767 C C . ASN A 1 94 ? 13.43 -7.066 -6.031 1 81 94 ASN A C 1
ATOM 769 O O . ASN A 1 94 ? 12.641 -6.16 -5.754 1 81 94 ASN A O 1
ATOM 773 N N . SER A 1 95 ? 13.523 -8.07 -5.273 1 84.75 95 SER A N 1
ATOM 774 C CA . SER A 1 95 ? 13.25 -7.973 -3.844 1 84.75 95 SER A CA 1
ATOM 775 C C . SER A 1 95 ? 14.531 -8.047 -3.027 1 84.75 95 SER A C 1
ATOM 777 O O . SER A 1 95 ? 15.43 -8.828 -3.346 1 84.75 95 SER A O 1
ATOM 779 N N . LEU A 1 96 ? 14.633 -7.211 -2.055 1 77.19 96 LEU A N 1
ATOM 780 C CA . LEU A 1 96 ? 15.828 -7.172 -1.225 1 77.19 96 LEU A CA 1
ATOM 781 C C . LEU A 1 96 ? 15.789 -8.266 -0.163 1 77.19 96 LEU A C 1
ATOM 783 O O . LEU A 1 96 ? 16.828 -8.805 0.221 1 77.19 96 LEU A O 1
ATOM 787 N N . THR A 1 97 ? 14.656 -8.617 0.268 1 82.69 97 THR A N 1
ATOM 788 C CA . THR A 1 97 ? 14.555 -9.477 1.443 1 82.69 97 THR A CA 1
ATOM 789 C C . THR A 1 97 ? 13.984 -10.836 1.066 1 82.69 97 THR A C 1
ATOM 791 O O . THR A 1 97 ? 14.266 -11.836 1.729 1 82.69 97 THR A O 1
ATOM 794 N N . LEU A 1 98 ? 13.242 -10.844 0.067 1 85.06 98 LEU A N 1
ATOM 795 C CA . LEU A 1 98 ? 12.602 -12.086 -0.356 1 85.06 98 LEU A CA 1
ATOM 796 C C . LEU A 1 98 ? 13.328 -12.688 -1.553 1 85.06 98 LEU A C 1
ATOM 798 O O . LEU A 1 98 ? 13.336 -12.109 -2.641 1 85.06 98 LEU A O 1
ATOM 802 N N . THR A 1 99 ? 13.953 -13.812 -1.361 1 85.62 99 THR A N 1
ATOM 803 C CA . THR A 1 99 ? 14.773 -14.352 -2.443 1 85.62 99 THR A CA 1
ATOM 804 C C . THR A 1 99 ? 14.07 -15.523 -3.123 1 85.62 99 THR A C 1
ATOM 806 O O . THR A 1 99 ? 14.117 -15.656 -4.348 1 85.62 99 THR A O 1
ATOM 809 N N . SER A 1 100 ? 13.414 -16.438 -2.273 1 91.25 100 SER A N 1
ATOM 810 C CA . SER A 1 100 ? 12.75 -17.594 -2.869 1 91.25 100 SER A CA 1
ATOM 811 C C . SER A 1 100 ? 11.453 -17.922 -2.127 1 91.25 100 SER A C 1
ATOM 813 O O . SER A 1 100 ? 11.328 -17.625 -0.936 1 91.25 100 SER A O 1
ATOM 815 N N . LEU A 1 101 ? 10.57 -18.484 -2.869 1 93.31 101 LEU A N 1
ATOM 816 C CA . LEU A 1 101 ? 9.281 -18.906 -2.334 1 93.31 101 LEU A CA 1
ATOM 817 C C . LEU A 1 101 ? 8.969 -20.344 -2.732 1 93.31 101 LEU A C 1
ATOM 819 O O . LEU A 1 101 ? 9.445 -20.812 -3.766 1 93.31 101 LEU A O 1
ATOM 823 N N . LYS A 1 102 ? 8.305 -20.984 -1.851 1 93.56 102 LYS A N 1
ATOM 824 C CA . LYS A 1 102 ? 7.637 -22.25 -2.18 1 93.56 102 LYS A CA 1
ATOM 825 C C . LYS A 1 102 ? 6.117 -22.094 -2.109 1 93.56 102 LYS A C 1
ATOM 827 O O . LYS A 1 102 ? 5.508 -22.391 -1.083 1 93.56 102 LYS A O 1
ATOM 832 N N . PRO A 1 103 ? 5.484 -21.641 -3.23 1 94.06 103 PRO A N 1
ATOM 833 C CA . PRO A 1 103 ? 4.098 -21.156 -3.172 1 94.06 103 PRO A CA 1
ATOM 834 C C . PRO A 1 103 ? 3.109 -22.266 -2.814 1 94.06 103 PRO A C 1
ATOM 836 O O . PRO A 1 103 ? 2.068 -22 -2.211 1 94.06 103 PRO A O 1
ATOM 839 N N . PHE A 1 104 ? 3.467 -23.562 -3.107 1 94.25 104 PHE A N 1
ATOM 840 C CA . PHE A 1 104 ? 2.557 -24.656 -2.785 1 94.25 104 PHE A CA 1
ATOM 841 C C . PHE A 1 104 ? 2.918 -25.281 -1.443 1 94.25 104 PHE A C 1
ATOM 843 O O . PHE A 1 104 ? 2.193 -26.141 -0.938 1 94.25 104 PHE A O 1
ATOM 850 N N . GLY A 1 105 ? 4.016 -24.828 -0.847 1 91 105 GLY A N 1
ATOM 851 C CA . GLY A 1 105 ? 4.461 -25.375 0.425 1 91 105 GLY A CA 1
ATOM 852 C C . GLY A 1 105 ? 5.168 -26.703 0.288 1 91 105 GLY A C 1
ATOM 853 O O . GLY A 1 105 ? 5.156 -27.312 -0.785 1 91 105 GLY A O 1
ATOM 854 N N . ASP A 1 106 ? 5.684 -27.234 1.345 1 89.25 106 ASP A N 1
ATOM 855 C CA . ASP A 1 106 ? 6.449 -28.469 1.347 1 89.25 106 ASP A CA 1
ATOM 856 C C . ASP A 1 106 ? 5.523 -29.688 1.346 1 89.25 106 ASP A C 1
ATOM 858 O O . ASP A 1 106 ? 5.918 -30.766 0.908 1 89.25 106 ASP A O 1
ATOM 862 N N . GLY A 1 107 ? 4.309 -29.5 1.67 1 89.38 107 GLY A N 1
ATOM 863 C CA . GLY A 1 107 ? 3.391 -30.625 1.819 1 89.38 107 GLY A CA 1
ATOM 864 C C . GLY A 1 107 ? 2.551 -30.875 0.581 1 89.38 107 GLY A C 1
ATOM 865 O O . GLY A 1 107 ? 1.701 -31.766 0.572 1 89.38 107 GLY A O 1
ATOM 866 N N . TRP A 1 108 ? 2.797 -30.172 -0.478 1 90.5 108 TRP A N 1
ATOM 867 C CA . TRP A 1 108 ? 2.008 -30.344 -1.694 1 90.5 108 TRP A CA 1
ATOM 868 C C . TRP A 1 108 ? 2.361 -31.641 -2.402 1 90.5 108 TRP A C 1
ATOM 870 O O . TRP A 1 108 ? 3.537 -32 -2.49 1 90.5 108 TRP A O 1
ATOM 880 N N . PRO A 1 109 ? 1.325 -32.344 -2.789 1 92.44 109 PRO A N 1
ATOM 881 C CA . PRO A 1 109 ? -0.109 -32.062 -2.902 1 92.44 109 PRO A CA 1
ATOM 882 C C . PRO A 1 109 ? -0.92 -32.688 -1.765 1 92.44 109 PRO A C 1
ATOM 884 O O . PRO A 1 109 ? -2.152 -32.688 -1.813 1 92.44 109 PRO A O 1
ATOM 887 N N . GLU A 1 110 ? -0.317 -33.219 -0.725 1 91.88 110 GLU A N 1
ATOM 888 C CA . GLU A 1 110 ? -1.066 -33.75 0.409 1 91.88 110 GLU A CA 1
ATOM 889 C C . GLU A 1 110 ? -1.804 -32.656 1.151 1 91.88 110 GLU A C 1
ATOM 891 O O . GLU A 1 110 ? -2.975 -32.812 1.507 1 91.88 110 GLU A O 1
ATOM 896 N N . ASP A 1 111 ? -1.068 -31.531 1.286 1 93.81 111 ASP A N 1
ATOM 897 C CA . ASP A 1 111 ? -1.648 -30.391 1.979 1 93.81 111 ASP A CA 1
ATOM 898 C C . ASP A 1 111 ? -2.074 -29.312 0.988 1 93.81 111 ASP A C 1
ATOM 900 O O . ASP A 1 111 ? -1.427 -29.109 -0.044 1 93.81 111 ASP A O 1
ATOM 904 N N . THR A 1 112 ? -3.145 -28.641 1.298 1 96.19 112 THR A N 1
ATOM 905 C CA . THR A 1 112 ? -3.586 -27.484 0.524 1 96.19 112 THR A CA 1
ATOM 906 C C . THR A 1 112 ? -2.766 -26.25 0.88 1 96.19 112 THR A C 1
ATOM 908 O O . THR A 1 112 ? -2.545 -25.969 2.059 1 96.19 112 THR A O 1
ATOM 911 N N . PRO A 1 113 ? -2.273 -25.547 -0.122 1 95.94 113 PRO A N 1
ATOM 912 C CA . PRO A 1 113 ? -1.511 -24.344 0.192 1 95.94 113 PRO A CA 1
ATOM 913 C C . PRO A 1 113 ? -2.324 -23.312 0.977 1 95.94 113 PRO A C 1
ATOM 915 O O . PRO A 1 113 ? -3.525 -23.156 0.734 1 95.94 113 PRO A O 1
ATOM 918 N N . ASP A 1 114 ? -1.669 -22.562 1.852 1 97.06 114 ASP A N 1
ATOM 919 C CA . ASP A 1 114 ? -2.336 -21.594 2.727 1 97.06 114 ASP A CA 1
ATOM 920 C C . ASP A 1 114 ? -3.045 -20.516 1.916 1 97.06 114 ASP A C 1
ATOM 922 O O . ASP A 1 114 ? -4.18 -20.141 2.221 1 97.06 114 ASP A O 1
ATOM 926 N N . TRP A 1 115 ? -2.377 -20.031 0.867 1 97.75 115 TRP A N 1
ATOM 927 C CA . TRP A 1 115 ? -2.977 -18.953 0.073 1 97.75 115 TRP A CA 1
ATOM 928 C C . TRP A 1 115 ? -4.281 -19.422 -0.563 1 97.75 115 TRP A C 1
ATOM 930 O O . TRP A 1 115 ? -5.199 -18.625 -0.762 1 97.75 115 TRP A O 1
ATOM 940 N N . TRP A 1 116 ? -4.438 -20.703 -0.911 1 98 116 TRP A N 1
ATOM 941 C CA . TRP A 1 116 ? -5.652 -21.234 -1.512 1 98 116 TRP A CA 1
ATOM 942 C C . TRP A 1 116 ? -6.801 -21.234 -0.511 1 98 116 TRP A C 1
ATOM 944 O O . TRP A 1 116 ? -7.926 -20.859 -0.85 1 98 116 TRP A O 1
ATOM 954 N N . LYS A 1 117 ? -6.438 -21.672 0.678 1 97.62 117 LYS A N 1
ATOM 955 C CA . LYS A 1 117 ? -7.449 -21.656 1.733 1 97.62 117 LYS A CA 1
ATOM 956 C C . LYS A 1 117 ? -7.969 -20.234 1.965 1 97.62 117 LYS A C 1
ATOM 958 O O . LYS A 1 117 ? -9.18 -20.031 2.092 1 97.62 117 LYS A O 1
ATOM 963 N N . ILE A 1 118 ? -7.066 -19.312 2.025 1 97.94 118 ILE A N 1
ATOM 964 C CA . ILE A 1 118 ? -7.406 -17.922 2.268 1 97.94 118 ILE A CA 1
ATOM 965 C C . ILE A 1 118 ? -8.219 -17.375 1.094 1 97.94 118 ILE A C 1
ATOM 967 O O . ILE A 1 118 ? -9.219 -16.688 1.289 1 97.94 118 ILE A O 1
ATOM 971 N N . TYR A 1 119 ? -7.793 -17.703 -0.128 1 97.94 119 TYR A N 1
ATOM 972 C CA . TYR A 1 119 ? -8.531 -17.312 -1.329 1 97.94 119 TYR A CA 1
ATOM 973 C C . TYR A 1 119 ? -9.984 -17.766 -1.24 1 97.94 119 TYR A C 1
ATOM 975 O O . TYR A 1 119 ? -10.898 -16.969 -1.475 1 97.94 119 TYR A O 1
ATOM 983 N N . ASN A 1 120 ? -10.188 -18.969 -0.834 1 96.81 120 ASN A N 1
ATOM 984 C CA . ASN A 1 120 ? -11.547 -19.5 -0.738 1 96.81 120 ASN A CA 1
ATOM 985 C C . ASN A 1 120 ? -12.352 -18.797 0.348 1 96.81 120 ASN A C 1
ATOM 987 O O . ASN A 1 120 ? -13.539 -18.531 0.171 1 96.81 120 ASN A O 1
ATOM 991 N N . ARG A 1 121 ? -11.68 -18.516 1.432 1 96.94 121 ARG A N 1
ATOM 992 C CA . ARG A 1 121 ? -12.359 -17.812 2.512 1 96.94 121 ARG A CA 1
ATOM 993 C C . ARG A 1 121 ? -12.773 -16.406 2.07 1 96.94 121 ARG A C 1
ATOM 995 O O . ARG A 1 121 ? -13.891 -15.969 2.344 1 96.94 121 ARG A O 1
ATOM 1002 N N . VAL A 1 122 ? -11.914 -15.773 1.371 1 96.81 122 VAL A N 1
ATOM 1003 C CA . VAL A 1 122 ? -12.195 -14.422 0.903 1 96.81 122 VAL A CA 1
ATOM 1004 C C . VAL A 1 122 ? -13.266 -14.461 -0.188 1 96.81 122 VAL A C 1
ATOM 1006 O O . VAL A 1 122 ? -14.18 -13.641 -0.197 1 96.81 122 VAL A O 1
ATOM 1009 N N . LYS A 1 123 ? -13.195 -15.43 -1.034 1 95.12 123 LYS A N 1
ATOM 1010 C CA . LYS A 1 123 ? -14.148 -15.602 -2.131 1 95.12 123 LYS A CA 1
ATOM 1011 C C . LYS A 1 123 ? -15.562 -15.82 -1.604 1 95.12 123 LYS A C 1
ATOM 1013 O O . LYS A 1 123 ? -16.531 -15.281 -2.156 1 95.12 123 LYS A O 1
ATOM 1018 N N . HIS A 1 124 ? -15.766 -16.5 -0.596 1 93.06 124 HIS A N 1
ATOM 1019 C CA . HIS A 1 124 ? -17.078 -16.875 -0.085 1 93.06 124 HIS A CA 1
ATOM 1020 C C . HIS A 1 124 ? -17.5 -15.984 1.073 1 93.06 124 HIS A C 1
ATOM 1022 O O . HIS A 1 124 ? -18.672 -15.953 1.444 1 93.06 124 HIS A O 1
ATOM 1028 N N . GLY A 1 125 ? -16.609 -15.148 1.647 1 92 125 GLY A N 1
ATOM 1029 C CA . GLY A 1 125 ? -16.875 -14.227 2.742 1 92 125 GLY A CA 1
ATOM 1030 C C . GLY A 1 125 ? -16.078 -12.938 2.645 1 92 125 GLY A C 1
ATOM 1031 O O . GLY A 1 125 ? -15.344 -12.586 3.57 1 92 125 GLY A O 1
ATOM 1032 N N . ARG A 1 126 ? -16.312 -12.266 1.65 1 84.5 126 ARG A N 1
ATOM 1033 C CA . ARG A 1 126 ? -15.523 -11.094 1.285 1 84.5 126 ARG A CA 1
ATOM 1034 C C . ARG A 1 126 ? -15.547 -10.047 2.395 1 84.5 126 ARG A C 1
ATOM 1036 O O . ARG A 1 126 ? -14.516 -9.469 2.734 1 84.5 126 ARG A O 1
ATOM 1043 N N . SER A 1 127 ? -16.641 -9.883 3.045 1 86.94 127 SER A N 1
ATOM 1044 C CA . SER A 1 127 ? -16.781 -8.812 4.02 1 86.94 127 SER A CA 1
ATOM 1045 C C . SER A 1 127 ? -16.172 -9.188 5.359 1 86.94 127 SER A C 1
ATOM 1047 O O . SER A 1 127 ? -15.711 -8.32 6.105 1 86.94 127 SER A O 1
ATOM 1049 N N . SER A 1 128 ? -16.062 -10.484 5.586 1 90.19 128 SER A N 1
ATOM 1050 C CA . SER A 1 128 ? -15.594 -10.93 6.895 1 90.19 128 SER A CA 1
ATOM 1051 C C . SER A 1 128 ? -14.102 -11.25 6.863 1 90.19 128 SER A C 1
ATOM 1053 O O . SER A 1 128 ? -13.43 -11.195 7.895 1 90.19 128 SER A O 1
ATOM 1055 N N . ASN A 1 129 ? -13.547 -11.516 5.66 1 93.94 129 ASN A N 1
ATOM 1056 C CA . ASN A 1 129 ? -12.18 -12.023 5.594 1 93.94 129 ASN A CA 1
ATOM 1057 C C . ASN A 1 129 ? -11.281 -11.109 4.758 1 93.94 129 ASN A C 1
ATOM 1059 O O . ASN A 1 129 ? -10.227 -11.531 4.285 1 93.94 129 ASN A O 1
ATOM 1063 N N . TYR A 1 130 ? -11.672 -9.852 4.656 1 93.12 130 TYR A N 1
ATOM 1064 C CA . TYR A 1 130 ? -10.992 -8.969 3.717 1 93.12 130 TYR A CA 1
ATOM 1065 C C . TYR A 1 130 ? -9.57 -8.672 4.172 1 93.12 130 TYR A C 1
ATOM 1067 O O . TYR A 1 130 ? -8.688 -8.438 3.344 1 93.12 130 TYR A O 1
ATOM 1075 N N . LYS A 1 131 ? -9.234 -8.75 5.445 1 95.94 131 LYS A N 1
ATOM 1076 C CA . LYS A 1 131 ? -7.891 -8.469 5.941 1 95.94 131 LYS A CA 1
ATOM 1077 C C . LYS A 1 131 ? -6.914 -9.562 5.531 1 95.94 131 LYS A C 1
ATOM 1079 O O . LYS A 1 131 ? -5.699 -9.352 5.523 1 95.94 131 LYS A O 1
ATOM 1084 N N . GLU A 1 132 ? -7.488 -10.711 5.172 1 97.56 132 GLU A N 1
ATOM 1085 C CA . GLU A 1 132 ? -6.637 -11.82 4.762 1 97.56 132 GLU A CA 1
ATOM 1086 C C . GLU A 1 132 ? -6.152 -11.648 3.326 1 97.56 132 GLU A C 1
ATOM 1088 O O . GLU A 1 132 ? -5.219 -12.328 2.895 1 97.56 132 GLU A O 1
ATOM 1093 N N . ALA A 1 133 ? -6.867 -10.75 2.598 1 98.12 133 ALA A N 1
ATOM 1094 C CA . ALA A 1 133 ? -6.352 -10.359 1.286 1 98.12 133 ALA A CA 1
ATOM 1095 C C . ALA A 1 133 ? -5.199 -9.367 1.418 1 98.12 133 ALA A C 1
ATOM 1097 O O . ALA A 1 133 ? -5.387 -8.164 1.248 1 98.12 133 ALA A O 1
ATOM 1098 N N . ASN A 1 134 ? -4.039 -9.898 1.732 1 98.69 134 ASN A N 1
ATOM 1099 C CA . ASN A 1 134 ? -2.871 -9.086 2.064 1 98.69 134 ASN A CA 1
ATOM 1100 C C . ASN A 1 134 ? -1.683 -9.422 1.168 1 98.69 134 ASN A C 1
ATOM 1102 O O . ASN A 1 134 ? -1.764 -10.328 0.334 1 98.69 134 ASN A O 1
ATOM 1106 N N . LEU A 1 135 ? -0.625 -8.695 1.286 1 98.56 135 LEU A N 1
ATOM 1107 C CA . LEU A 1 135 ? 0.555 -8.805 0.435 1 98.56 135 LEU A CA 1
ATOM 1108 C C . LEU A 1 135 ? 1.074 -10.234 0.398 1 98.56 135 LEU A C 1
ATOM 1110 O O . LEU A 1 135 ? 1.377 -10.766 -0.674 1 98.56 135 LEU A O 1
ATOM 1114 N N . GLU A 1 136 ? 1.11 -10.914 1.464 1 98.12 136 GLU A N 1
ATOM 1115 C CA . GLU A 1 136 ? 1.675 -12.258 1.56 1 98.12 136 GLU A CA 1
ATOM 1116 C C . GLU A 1 136 ? 0.867 -13.25 0.737 1 98.12 136 GLU A C 1
ATOM 1118 O O . GLU A 1 136 ? 1.415 -13.945 -0.122 1 98.12 136 GLU A O 1
ATOM 1123 N N . ASN A 1 137 ? -0.38 -13.242 0.997 1 98.62 137 ASN A N 1
ATOM 1124 C CA . ASN A 1 137 ? -1.225 -14.25 0.363 1 98.62 137 ASN A CA 1
ATOM 1125 C C . ASN A 1 137 ? -1.346 -14.016 -1.14 1 98.62 137 ASN A C 1
ATOM 1127 O O . ASN A 1 137 ? -1.388 -14.969 -1.92 1 98.62 137 ASN A O 1
ATOM 1131 N N . VAL A 1 138 ? -1.39 -12.727 -1.5 1 98.81 138 VAL A N 1
ATOM 1132 C CA . VAL A 1 138 ? -1.451 -12.406 -2.922 1 98.81 138 VAL A CA 1
ATOM 1133 C C . VAL A 1 138 ? -0.144 -12.805 -3.6 1 98.81 138 VAL A C 1
ATOM 1135 O O . VAL A 1 138 ? -0.153 -13.352 -4.707 1 98.81 138 VAL A O 1
ATOM 1138 N N . LEU A 1 139 ? 1.01 -12.562 -2.918 1 98.31 139 LEU A N 1
ATOM 1139 C CA . LEU A 1 139 ? 2.318 -12.922 -3.457 1 98.31 139 LEU A CA 1
ATOM 1140 C C . LEU A 1 139 ? 2.424 -14.422 -3.678 1 98.31 139 LEU A C 1
ATOM 1142 O O . LEU A 1 139 ? 2.854 -14.867 -4.746 1 98.31 139 LEU A O 1
ATOM 1146 N N . TYR A 1 140 ? 1.989 -15.195 -2.777 1 97.94 140 TYR A N 1
ATOM 1147 C CA . TYR A 1 140 ? 2.076 -16.641 -2.875 1 97.94 140 TYR A CA 1
ATOM 1148 C C . TYR A 1 140 ? 1.107 -17.188 -3.924 1 97.94 140 TYR A C 1
ATOM 1150 O O . TYR A 1 140 ? 1.426 -18.125 -4.645 1 97.94 140 TYR A O 1
ATOM 1158 N N . ALA A 1 141 ? -0.05 -16.578 -3.98 1 98.62 141 ALA A N 1
ATOM 1159 C CA . ALA A 1 141 ? -0.997 -16.953 -5.023 1 98.62 141 ALA A CA 1
ATOM 1160 C C . ALA A 1 141 ? -0.424 -16.688 -6.414 1 98.62 141 ALA A C 1
ATOM 1162 O O . ALA A 1 141 ? -0.51 -17.531 -7.305 1 98.62 141 ALA A O 1
ATOM 1163 N N . LEU A 1 142 ? 0.192 -15.5 -6.551 1 98.75 142 LEU A N 1
ATOM 1164 C CA . LEU A 1 142 ? 0.759 -15.117 -7.84 1 98.75 142 LEU A CA 1
ATOM 1165 C C . LEU A 1 142 ? 1.93 -16.016 -8.211 1 98.75 142 LEU A C 1
ATOM 1167 O O . LEU A 1 142 ? 2.07 -16.406 -9.367 1 98.75 142 LEU A O 1
ATOM 1171 N N . ALA A 1 143 ? 2.758 -16.328 -7.234 1 97.19 143 ALA A N 1
ATOM 1172 C CA . ALA A 1 143 ? 3.863 -17.25 -7.461 1 97.19 143 ALA A CA 1
ATOM 1173 C C . ALA A 1 143 ? 3.35 -18.625 -7.879 1 97.19 143 ALA A C 1
ATOM 1175 O O . ALA A 1 143 ? 3.939 -19.281 -8.742 1 97.19 143 ALA A O 1
ATOM 1176 N N . SER A 1 144 ? 2.289 -19.031 -7.262 1 96.88 144 SER A N 1
ATOM 1177 C CA . SER A 1 144 ? 1.667 -20.312 -7.629 1 96.88 144 SER A CA 1
ATOM 1178 C C . SER A 1 144 ? 1.143 -20.266 -9.062 1 96.88 144 SER A C 1
ATOM 1180 O O . SER A 1 144 ? 1.304 -21.234 -9.812 1 96.88 144 SER A O 1
ATOM 1182 N N . LEU A 1 145 ? 0.525 -19.156 -9.383 1 98.12 145 LEU A N 1
ATOM 1183 C CA . LEU A 1 145 ? 0.03 -19 -10.75 1 98.12 145 LEU A CA 1
ATOM 1184 C C . LEU A 1 145 ? 1.176 -19.078 -11.75 1 98.12 145 LEU A C 1
ATOM 1186 O O . LEU A 1 145 ? 1.045 -19.703 -12.805 1 98.12 145 LEU A O 1
ATOM 1190 N N . TYR A 1 146 ? 2.27 -18.453 -11.43 1 97 146 TYR A N 1
ATOM 1191 C CA . TYR A 1 146 ? 3.461 -18.516 -12.273 1 97 146 TYR A CA 1
ATOM 1192 C C . TYR A 1 146 ? 3.9 -19.953 -12.508 1 97 146 TYR A C 1
ATOM 1194 O O . TYR A 1 146 ? 4.148 -20.344 -13.648 1 97 146 TYR A O 1
ATOM 1202 N N . LEU A 1 147 ? 3.975 -20.719 -11.484 1 94.69 147 LEU A N 1
ATOM 1203 C CA . LEU A 1 147 ? 4.391 -22.109 -11.594 1 94.69 147 LEU A CA 1
ATOM 1204 C C . LEU A 1 147 ? 3.398 -22.906 -12.438 1 94.69 147 LEU A C 1
ATOM 1206 O O . LEU A 1 147 ? 3.799 -23.719 -13.273 1 94.69 147 LEU A O 1
ATOM 1210 N N . LEU A 1 148 ? 2.17 -22.641 -12.156 1 95.31 148 LEU A N 1
ATOM 1211 C CA . LEU A 1 148 ? 1.134 -23.344 -12.914 1 95.31 148 LEU A CA 1
ATOM 1212 C C . LEU A 1 148 ? 1.248 -23.047 -14.398 1 95.31 148 LEU A C 1
ATOM 1214 O O . LEU A 1 148 ? 1.086 -23.938 -15.234 1 95.31 148 LEU A O 1
ATOM 1218 N N . GLU A 1 149 ? 1.511 -21.75 -14.688 1 95.12 149 GLU A N 1
ATOM 1219 C CA . GLU A 1 149 ? 1.733 -21.359 -16.078 1 95.12 149 GLU A CA 1
ATOM 1220 C C . GLU A 1 149 ? 2.912 -22.125 -16.672 1 95.12 149 GLU A C 1
ATOM 1222 O O . GLU A 1 149 ? 2.857 -22.547 -17.828 1 95.12 149 GLU A O 1
ATOM 1227 N N . GLU A 1 150 ? 3.943 -22.281 -15.938 1 92.31 150 GLU A N 1
ATOM 1228 C CA . GLU A 1 150 ? 5.121 -23.016 -16.391 1 92.31 150 GLU A CA 1
ATOM 1229 C C . GLU A 1 150 ? 4.789 -24.484 -16.656 1 92.31 150 GLU A C 1
ATOM 1231 O O . GLU A 1 150 ? 5.246 -25.047 -17.656 1 92.31 150 GLU A O 1
ATOM 1236 N N . TYR A 1 151 ? 3.996 -25.062 -15.82 1 91.12 151 TYR A N 1
ATOM 1237 C CA . TYR A 1 151 ? 3.586 -26.438 -16.016 1 91.12 151 TYR A CA 1
ATOM 1238 C C . TYR A 1 151 ? 2.705 -26.594 -17.25 1 91.12 151 TYR A C 1
ATOM 1240 O O . TYR A 1 151 ? 2.848 -27.547 -18 1 91.12 151 TYR A O 1
ATOM 1248 N N . LEU A 1 152 ? 1.813 -25.656 -17.359 1 92.44 152 LEU A N 1
ATOM 1249 C CA . LEU A 1 152 ? 0.928 -25.688 -18.516 1 92.44 152 LEU A CA 1
ATOM 1250 C C . LEU A 1 152 ? 1.718 -25.531 -19.812 1 92.44 152 LEU A C 1
ATOM 1252 O O . LEU A 1 152 ? 1.451 -26.219 -20.797 1 92.44 152 LEU A O 1
ATOM 1256 N N . HIS A 1 153 ? 2.676 -24.625 -19.766 1 92.12 153 HIS A N 1
ATOM 1257 C CA . HIS A 1 153 ? 3.553 -24.422 -20.922 1 92.12 153 HIS A CA 1
ATOM 1258 C C . HIS A 1 153 ? 4.277 -25.719 -21.297 1 92.12 153 HIS A C 1
ATOM 1260 O O . HIS A 1 153 ? 4.352 -26.078 -22.469 1 92.12 153 HIS A O 1
ATOM 1266 N N . LYS A 1 154 ? 4.766 -26.422 -20.344 1 87.69 154 LYS A N 1
ATOM 1267 C CA . LYS A 1 154 ? 5.473 -27.672 -20.578 1 87.69 154 LYS A CA 1
ATOM 1268 C C . LYS A 1 154 ? 4.547 -28.719 -21.203 1 87.69 154 LYS A C 1
ATOM 1270 O O . LYS A 1 154 ? 4.977 -29.516 -22.047 1 87.69 154 LYS A O 1
ATOM 1275 N N . LYS A 1 155 ? 3.395 -28.672 -20.75 1 86.62 155 LYS A N 1
ATOM 1276 C CA . LYS A 1 155 ? 2.406 -29.625 -21.234 1 86.62 155 LYS A CA 1
ATOM 1277 C C . LYS A 1 155 ? 2.045 -29.344 -22.688 1 86.62 155 LYS A C 1
ATOM 1279 O O . LYS A 1 155 ? 1.747 -30.266 -23.453 1 86.62 155 LYS A O 1
ATOM 1284 N N . VAL A 1 156 ? 2.096 -28.141 -23.062 1 88.88 156 VAL A N 1
ATOM 1285 C CA . VAL A 1 156 ? 1.549 -27.766 -24.359 1 88.88 156 VAL A CA 1
ATOM 1286 C C . VAL A 1 156 ? 2.66 -27.766 -25.406 1 88.88 156 VAL A C 1
ATOM 1288 O O . VAL A 1 156 ? 2.393 -27.859 -26.609 1 88.88 156 VAL A O 1
ATOM 1291 N N . ILE A 1 157 ? 3.863 -27.609 -25 1 84.75 157 ILE A N 1
ATOM 1292 C CA . ILE A 1 157 ? 4.957 -27.5 -25.953 1 84.75 157 ILE A CA 1
ATOM 1293 C C . ILE A 1 157 ? 5.23 -28.875 -26.578 1 84.75 157 ILE A C 1
ATOM 1295 O O . ILE A 1 157 ? 5.156 -29.891 -25.891 1 84.75 157 ILE A O 1
ATOM 1299 N N . LEU A 1 158 ? 5.371 -28.938 -27.906 1 77.12 158 LEU A N 1
ATOM 1300 C CA . LEU A 1 158 ? 5.625 -30.156 -28.672 1 77.12 158 LEU A CA 1
ATOM 1301 C C . LEU A 1 158 ? 7.109 -30.5 -28.672 1 77.12 158 LEU A C 1
ATOM 1303 O O . LEU A 1 158 ? 7.949 -29.656 -28.359 1 77.12 158 LEU A O 1
ATOM 1307 N N . GLU A 1 159 ? 7.332 -31.75 -28.922 1 74.56 159 GLU A N 1
ATOM 1308 C CA . GLU A 1 159 ? 8.719 -32.188 -29.047 1 74.56 159 GLU A CA 1
ATOM 1309 C C . GLU A 1 159 ? 9.469 -31.391 -30.094 1 74.56 159 GLU A C 1
ATOM 1311 O O . GLU A 1 159 ? 8.961 -31.156 -31.188 1 74.56 159 GLU A O 1
ATOM 1316 N N . GLY A 1 160 ? 10.609 -30.812 -29.75 1 70.25 160 GLY A N 1
ATOM 1317 C CA . GLY A 1 160 ? 11.43 -30.047 -30.672 1 70.25 160 GLY A CA 1
ATOM 1318 C C . GLY A 1 160 ? 11.266 -28.547 -30.516 1 70.25 160 GLY A C 1
ATOM 1319 O O . GLY A 1 160 ? 12.062 -27.766 -31.047 1 70.25 160 GLY A O 1
ATOM 1320 N N . GLU A 1 161 ? 10.109 -28.234 -29.812 1 74.5 161 GLU A N 1
ATOM 1321 C CA . GLU A 1 161 ? 9.898 -26.812 -29.609 1 74.5 161 GLU A CA 1
ATOM 1322 C C . GLU A 1 161 ? 10.742 -26.281 -28.453 1 74.5 161 GLU A C 1
ATOM 1324 O O . GLU A 1 161 ? 11.062 -27.016 -27.531 1 74.5 161 GLU A O 1
ATOM 1329 N N . VAL A 1 162 ? 11.242 -25.016 -28.672 1 69.44 162 VAL A N 1
ATOM 1330 C CA . VAL A 1 162 ? 12.016 -24.359 -27.625 1 69.44 162 VAL A CA 1
ATOM 1331 C C . VAL A 1 162 ? 11.156 -24.188 -26.375 1 69.44 162 VAL A C 1
ATOM 1333 O O . VAL A 1 162 ? 10.016 -23.75 -26.453 1 69.44 162 VAL A O 1
ATOM 1336 N N . ASP A 1 163 ? 11.633 -24.672 -25.312 1 78.12 163 ASP A N 1
ATOM 1337 C CA . ASP A 1 163 ? 10.969 -24.547 -24.016 1 78.12 163 ASP A CA 1
ATOM 1338 C C . ASP A 1 163 ? 11.234 -23.188 -23.375 1 78.12 163 ASP A C 1
ATOM 1340 O O . ASP A 1 163 ? 12 -23.094 -22.406 1 78.12 163 ASP A O 1
ATOM 1344 N N . PHE A 1 164 ? 10.727 -22.141 -24.016 1 78.5 164 PHE A N 1
ATOM 1345 C CA . PHE A 1 164 ? 10.922 -20.781 -23.531 1 78.5 164 PHE A CA 1
ATOM 1346 C C . PHE A 1 164 ? 9.633 -19.984 -23.641 1 78.5 164 PHE A C 1
ATOM 1348 O O . PHE A 1 164 ? 8.922 -20.078 -24.656 1 78.5 164 PHE A O 1
ATOM 1355 N N . ILE A 1 165 ? 9.25 -19.375 -22.531 1 87.62 165 ILE A N 1
ATOM 1356 C CA . ILE A 1 165 ? 8.086 -18.5 -22.562 1 87.62 165 ILE A CA 1
ATOM 1357 C C . ILE A 1 165 ? 8.539 -17.047 -22.75 1 87.62 165 ILE A C 1
ATOM 1359 O O . ILE A 1 165 ? 9.445 -16.578 -22.047 1 87.62 165 ILE A O 1
ATOM 1363 N N . SER A 1 166 ? 8.016 -16.344 -23.75 1 88.31 166 SER A N 1
ATOM 1364 C CA . SER A 1 166 ? 8.328 -14.93 -23.984 1 88.31 166 SER A CA 1
ATOM 1365 C C . SER A 1 166 ? 7.059 -14.094 -24.078 1 88.31 166 SER A C 1
ATOM 1367 O O . SER A 1 166 ? 6.059 -14.516 -24.656 1 88.31 166 SER A O 1
ATOM 1369 N N . PRO A 1 167 ? 7.027 -12.805 -23.5 1 93.25 167 PRO A N 1
ATOM 1370 C CA . PRO A 1 167 ? 8.07 -12.25 -22.641 1 93.25 167 PRO A CA 1
ATOM 1371 C C . PRO A 1 167 ? 8.18 -12.977 -21.297 1 93.25 167 PRO A C 1
ATOM 1373 O O . PRO A 1 167 ? 7.227 -13.633 -20.875 1 93.25 167 PRO A O 1
ATOM 1376 N N . GLU A 1 168 ? 9.305 -12.883 -20.609 1 93.19 168 GLU A N 1
ATOM 1377 C CA . GLU A 1 168 ? 9.508 -13.539 -19.328 1 93.19 168 GLU A CA 1
ATOM 1378 C C . GLU A 1 168 ? 8.836 -12.758 -18.203 1 93.19 168 GLU A C 1
ATOM 1380 O O . GLU A 1 168 ? 8.484 -11.594 -18.359 1 93.19 168 GLU A O 1
ATOM 1385 N N . SER A 1 169 ? 8.578 -13.477 -17.172 1 95.12 169 SER A N 1
ATOM 1386 C CA . SER A 1 169 ? 8.109 -12.82 -15.953 1 95.12 169 SER A CA 1
ATOM 1387 C C . SER A 1 169 ? 9.125 -11.797 -15.453 1 95.12 169 SER A C 1
ATOM 1389 O O . SER A 1 169 ? 10.336 -12.016 -15.555 1 95.12 169 SER A O 1
ATOM 1391 N N . ASN A 1 170 ? 8.617 -10.672 -14.961 1 94.81 170 ASN A N 1
ATOM 1392 C CA . ASN A 1 170 ? 9.477 -9.648 -14.367 1 94.81 170 ASN A CA 1
ATOM 1393 C C . ASN A 1 170 ? 9.656 -9.875 -12.867 1 94.81 170 ASN A C 1
ATOM 1395 O O . ASN A 1 170 ? 10.5 -9.227 -12.242 1 94.81 170 ASN A O 1
ATOM 1399 N N . LEU A 1 171 ? 8.93 -10.828 -12.336 1 96.38 171 LEU A N 1
ATOM 1400 C CA . LEU A 1 171 ? 8.891 -10.953 -10.883 1 96.38 171 LEU A CA 1
ATOM 1401 C C . LEU A 1 171 ? 9.453 -12.297 -10.438 1 96.38 171 LEU A C 1
ATOM 1403 O O . LEU A 1 171 ? 10.07 -12.398 -9.375 1 96.38 171 LEU A O 1
ATOM 1407 N N . PHE A 1 172 ? 9.25 -13.305 -11.289 1 95.5 172 PHE A N 1
ATOM 1408 C CA . PHE A 1 172 ? 9.617 -14.648 -10.859 1 95.5 172 PHE A CA 1
ATOM 1409 C C . PHE A 1 172 ? 10.516 -15.32 -11.891 1 95.5 172 PHE A C 1
ATOM 1411 O O . PHE A 1 172 ? 10.445 -15.008 -13.078 1 95.5 172 PHE A O 1
ATOM 1418 N N . THR A 1 173 ? 11.398 -16.203 -11.406 1 91.62 173 THR A N 1
ATOM 1419 C CA . THR A 1 173 ? 12.18 -17.062 -12.273 1 91.62 173 THR A CA 1
ATOM 1420 C C . THR A 1 173 ? 12.383 -18.438 -11.633 1 91.62 173 THR A C 1
ATOM 1422 O O . THR A 1 173 ? 12.398 -18.562 -10.406 1 91.62 173 THR A O 1
ATOM 1425 N N . LEU A 1 174 ? 12.414 -19.391 -12.516 1 87.44 174 LEU A N 1
ATOM 1426 C CA . LEU A 1 174 ? 12.758 -20.734 -12.039 1 87.44 174 LEU A CA 1
ATOM 1427 C C . LEU A 1 174 ? 14.273 -20.891 -11.93 1 87.44 174 LEU A C 1
ATOM 1429 O O . LEU A 1 174 ? 15.023 -20.203 -12.617 1 87.44 174 LEU A O 1
ATOM 1433 N N . SER A 1 175 ? 14.758 -21.469 -10.961 1 67.38 175 SER A N 1
ATOM 1434 C CA . SER A 1 175 ? 16.188 -21.75 -10.953 1 67.38 175 SER A CA 1
ATOM 1435 C C . SER A 1 175 ? 16.641 -22.344 -12.281 1 67.38 175 SER A C 1
ATOM 1437 O O . SER A 1 175 ? 15.852 -22.969 -12.984 1 67.38 175 SER A O 1
ATOM 1439 N N . TRP A 1 176 ? 17.859 -21.922 -12.805 1 56.38 176 TRP A N 1
ATOM 1440 C CA . TRP A 1 176 ? 18.469 -22.281 -14.078 1 56.38 176 TRP A CA 1
ATOM 1441 C C . TRP A 1 176 ? 18.359 -23.781 -14.336 1 56.38 176 TRP A C 1
ATOM 1443 O O . TRP A 1 176 ? 18.078 -24.203 -15.461 1 56.38 176 TRP A O 1
ATOM 1453 N N . GLU A 1 177 ? 18.719 -24.594 -13.438 1 53.62 177 GLU A N 1
ATOM 1454 C CA . GLU A 1 177 ? 18.719 -26.047 -13.555 1 53.62 177 GLU A CA 1
ATOM 1455 C C . GLU A 1 177 ? 17.328 -26.562 -13.93 1 53.62 177 GLU A C 1
ATOM 1457 O O . GLU A 1 177 ? 17.203 -27.5 -14.734 1 53.62 177 GLU A O 1
ATOM 1462 N N . ARG A 1 178 ? 16.438 -25.844 -13.578 1 53.62 178 ARG A N 1
ATOM 1463 C CA . ARG A 1 178 ? 15.07 -26.297 -13.758 1 53.62 178 ARG A CA 1
ATOM 1464 C C . ARG A 1 178 ? 14.555 -25.953 -15.148 1 53.62 178 ARG A C 1
ATOM 1466 O O . ARG A 1 178 ? 13.789 -26.719 -15.75 1 53.62 178 ARG A O 1
ATOM 1473 N N . LYS A 1 179 ? 15.078 -24.781 -15.594 1 54.31 179 LYS A N 1
ATOM 1474 C CA . LYS A 1 179 ? 14.602 -24.391 -16.922 1 54.31 179 LYS A CA 1
ATOM 1475 C C . LYS A 1 179 ? 15.094 -25.359 -17.984 1 54.31 179 LYS A C 1
ATOM 1477 O O . LYS A 1 179 ? 14.344 -25.719 -18.906 1 54.31 179 LYS A O 1
ATOM 1482 N N . HIS A 1 180 ? 16.406 -25.922 -17.906 1 52.69 180 HIS A N 1
ATOM 1483 C CA . HIS A 1 180 ? 17.031 -26.703 -18.953 1 52.69 180 HIS A CA 1
ATOM 1484 C C . HIS A 1 180 ? 16.984 -28.203 -18.641 1 52.69 180 HIS A C 1
ATOM 1486 O O . HIS A 1 180 ? 17.297 -29.031 -19.484 1 52.69 180 HIS A O 1
ATOM 1492 N N . SER A 1 181 ? 16.766 -28.531 -17.562 1 48.31 181 SER A N 1
ATOM 1493 C CA . SER A 1 181 ? 16.719 -29.953 -17.266 1 48.31 181 SER A CA 1
ATOM 1494 C C . SER A 1 181 ? 15.617 -30.641 -18.062 1 48.31 181 SER A C 1
ATOM 1496 O O . SER A 1 181 ? 15.711 -31.828 -18.375 1 48.31 181 SER A O 1
ATOM 1498 N N . SER A 1 182 ? 14.688 -29.953 -18.453 1 43.91 182 SER A N 1
ATOM 1499 C CA . SER A 1 182 ? 13.648 -30.578 -19.266 1 43.91 182 SER A CA 1
ATOM 1500 C C . SER A 1 182 ? 14.141 -30.859 -20.672 1 43.91 182 SER A C 1
ATOM 1502 O O . SER A 1 182 ? 13.508 -31.609 -21.422 1 43.91 182 SER A O 1
ATOM 1504 N N . MET A 1 183 ? 15.383 -30.266 -21.094 1 39.62 183 MET A N 1
ATOM 1505 C CA . MET A 1 183 ? 15.922 -30.422 -22.453 1 39.62 183 MET A CA 1
ATOM 1506 C C . MET A 1 183 ? 16.719 -31.719 -22.562 1 39.62 183 MET A C 1
ATOM 1508 O O . MET A 1 183 ? 16.969 -32.188 -23.672 1 39.62 183 MET A O 1
ATOM 1512 N N . GLN A 1 184 ? 17.297 -32.25 -21.547 1 38.56 184 GLN A N 1
ATOM 1513 C CA . GLN A 1 184 ? 18.281 -33.312 -21.688 1 38.56 184 GLN A CA 1
ATOM 1514 C C . GLN A 1 184 ? 17.656 -34.594 -22.281 1 38.56 184 GLN A C 1
ATOM 1516 O O . GLN A 1 184 ? 18.359 -35.531 -22.625 1 38.56 184 GLN A O 1
ATOM 1521 N N . LYS A 1 185 ? 16.344 -34.781 -22.297 1 40.44 185 LYS A N 1
ATOM 1522 C CA . LYS A 1 185 ? 16.078 -36.156 -22.797 1 40.44 185 LYS A CA 1
ATOM 1523 C C . LYS A 1 185 ? 16.328 -36.219 -24.297 1 40.44 185 LYS A C 1
ATOM 1525 O O . LYS A 1 185 ? 15.93 -37.188 -24.938 1 40.44 185 LYS A O 1
ATOM 1530 N N . VAL A 1 186 ? 16.812 -35.125 -24.984 1 35.62 186 VAL A N 1
ATOM 1531 C CA . VAL A 1 186 ? 17.172 -35.406 -26.375 1 35.62 186 VAL A CA 1
ATOM 1532 C C . VAL A 1 186 ? 18.469 -36.219 -26.422 1 35.62 186 VAL A C 1
ATOM 1534 O O . VAL A 1 186 ? 19.5 -35.75 -25.938 1 35.62 186 VAL A O 1
ATOM 1537 N N . THR A 1 187 ? 18.438 -37.438 -26.484 1 35.19 187 THR A N 1
ATOM 1538 C CA . THR A 1 187 ? 19.5 -38.406 -26.812 1 35.19 187 THR A CA 1
ATOM 1539 C C . THR A 1 187 ? 20.281 -37.906 -28.031 1 35.19 187 THR A C 1
ATOM 1541 O O . THR A 1 187 ? 19.734 -37.781 -29.125 1 35.19 187 THR A O 1
ATOM 1544 N N . PHE A 1 188 ? 21.312 -37.031 -27.828 1 32.41 188 PHE A N 1
ATOM 1545 C CA . PHE A 1 188 ? 22.312 -36.719 -28.844 1 32.41 188 PHE A CA 1
ATOM 1546 C C . PHE A 1 188 ? 22.781 -38 -29.531 1 32.41 188 PHE A C 1
ATOM 1548 O O . PHE A 1 188 ? 23.469 -38.844 -28.922 1 32.41 188 PHE A O 1
ATOM 1555 N N . GLU A 1 189 ? 22.062 -38.5 -30.438 1 30.2 189 GLU A N 1
ATOM 1556 C CA . GLU A 1 189 ? 22.75 -39.438 -31.312 1 30.2 189 GLU A CA 1
ATOM 1557 C C . GLU A 1 189 ? 24.031 -38.844 -31.875 1 30.2 189 GLU A C 1
ATOM 1559 O O . GLU A 1 189 ? 24.016 -37.688 -32.344 1 30.2 189 GLU A O 1
ATOM 1564 N N . LYS A 1 190 ? 25.141 -39.219 -31.375 1 35.97 190 LYS A N 1
ATOM 1565 C CA . LYS A 1 190 ? 26.5 -38.906 -31.812 1 35.97 190 LYS A CA 1
ATOM 1566 C C . LYS A 1 190 ? 26.562 -38.688 -33.312 1 35.97 190 LYS A C 1
ATOM 1568 O O . LYS A 1 190 ? 26.344 -39.625 -34.094 1 35.97 190 LYS A O 1
ATOM 1573 N N . VAL A 1 191 ? 26.062 -37.5 -33.719 1 29.92 191 VAL A N 1
ATOM 1574 C CA . VAL A 1 191 ? 26.344 -37.25 -35.125 1 29.92 191 VAL A CA 1
ATOM 1575 C C . VAL A 1 191 ? 27.797 -37.531 -35.438 1 29.92 191 VAL A C 1
ATOM 1577 O O . VAL A 1 191 ? 28.688 -37.312 -34.594 1 29.92 191 VAL A O 1
ATOM 1580 N N . ASP A 1 192 ? 28.125 -38.25 -36.5 1 35.25 192 ASP A N 1
ATOM 1581 C CA . ASP A 1 192 ? 29.375 -38.719 -37.031 1 35.25 192 ASP A CA 1
ATOM 1582 C C . ASP A 1 192 ? 30.406 -37.594 -37.188 1 35.25 192 ASP A C 1
ATOM 1584 O O . ASP A 1 192 ? 30.078 -36.531 -37.688 1 35.25 192 ASP A O 1
ATOM 1588 N N . SER A 1 193 ? 31.469 -37.5 -36.281 1 35.5 193 SER A N 1
ATOM 1589 C CA . SER A 1 193 ? 32.656 -36.656 -36.188 1 35.5 193 SER A CA 1
ATOM 1590 C C . SER A 1 193 ? 33.188 -36.281 -37.562 1 35.5 193 SER A C 1
ATOM 1592 O O . SER A 1 193 ? 34.062 -35.406 -37.688 1 35.5 193 SER A O 1
ATOM 1594 N N . ASN A 1 194 ? 33 -37.125 -38.531 1 36 194 ASN A N 1
ATOM 1595 C CA . ASN A 1 194 ? 33.75 -37.094 -39.781 1 36 194 ASN A CA 1
ATOM 1596 C C . ASN A 1 194 ? 33.188 -36.031 -40.75 1 36 194 ASN A C 1
ATOM 1598 O O . ASN A 1 194 ? 33.5 -36.062 -41.938 1 36 194 ASN A O 1
ATOM 1602 N N . TYR A 1 195 ? 32.062 -35.344 -40.375 1 34.34 195 TYR A N 1
ATOM 1603 C CA . TYR A 1 195 ? 31.594 -34.5 -41.469 1 34.34 195 TYR A CA 1
ATOM 1604 C C . TYR A 1 195 ? 32.406 -33.219 -41.562 1 34.34 195 TYR A C 1
ATOM 1606 O O . TYR A 1 195 ? 32.375 -32.375 -40.688 1 34.34 195 TYR A O 1
ATOM 1614 N N . VAL A 1 196 ? 33.594 -33.219 -42.219 1 31.64 196 VAL A N 1
ATOM 1615 C CA . VAL A 1 196 ? 34.469 -32.125 -42.625 1 31.64 196 VAL A CA 1
ATOM 1616 C C . VAL A 1 196 ? 33.688 -31.125 -43.5 1 31.64 196 VAL A C 1
ATOM 1618 O O . VAL A 1 196 ? 33.125 -31.5 -44.531 1 31.64 196 VAL A O 1
ATOM 1621 N N . ALA A 1 197 ? 33.219 -30.094 -42.938 1 32.09 197 ALA A N 1
ATOM 1622 C CA . ALA A 1 197 ? 32.531 -29.078 -43.719 1 32.09 197 ALA A CA 1
ATOM 1623 C C . ALA A 1 197 ? 33.375 -28.594 -44.875 1 32.09 197 ALA A C 1
ATOM 1625 O O . ALA A 1 197 ? 34.562 -28.359 -44.75 1 32.09 197 ALA A O 1
ATOM 1626 N N . PRO A 1 198 ? 32.938 -28.641 -46.188 1 32.31 198 PRO A N 1
ATOM 1627 C CA . PRO A 1 198 ? 33.75 -28.281 -47.375 1 32.31 198 PRO A CA 1
ATOM 1628 C C . PRO A 1 198 ? 34.219 -26.812 -47.344 1 32.31 198 PRO A C 1
ATOM 1630 O O . PRO A 1 198 ? 33.5 -25.953 -46.812 1 32.31 198 PRO A O 1
ATOM 1633 N N . LEU A 1 199 ? 35.562 -26.438 -47.406 1 29.53 199 LEU A N 1
ATOM 1634 C CA . LEU A 1 199 ? 36.25 -25.172 -47.5 1 29.53 199 LEU A CA 1
ATOM 1635 C C . LEU A 1 199 ? 35.688 -24.297 -48.594 1 29.53 199 LEU A C 1
ATOM 1637 O O . LEU A 1 199 ? 35.625 -24.734 -49.75 1 29.53 199 LEU A O 1
ATOM 1641 N N . ILE A 1 200 ? 34.656 -23.484 -48.312 1 29.16 200 ILE A N 1
ATOM 1642 C CA . ILE A 1 200 ? 34.094 -22.594 -49.344 1 29.16 200 ILE A CA 1
ATOM 1643 C C . ILE A 1 200 ? 35.219 -21.734 -49.906 1 29.16 200 ILE A C 1
ATOM 1645 O O . ILE A 1 200 ? 35.969 -21.078 -49.188 1 29.16 200 ILE A O 1
ATOM 1649 N N . ASP A 1 201 ? 35.781 -22 -51.125 1 29.58 201 ASP A N 1
ATOM 1650 C CA . ASP A 1 201 ? 36.812 -21.391 -51.938 1 29.58 201 ASP A CA 1
ATOM 1651 C C . ASP A 1 201 ? 36.438 -19.969 -52.344 1 29.58 201 ASP A C 1
ATOM 1653 O O . ASP A 1 201 ? 35.531 -19.766 -53.156 1 29.58 201 ASP A O 1
ATOM 1657 N N . PHE A 1 202 ? 36.375 -18.953 -51.531 1 24.55 202 PHE A N 1
ATOM 1658 C CA . PHE A 1 202 ? 36.031 -17.562 -51.844 1 24.55 202 PHE A CA 1
ATOM 1659 C C . PHE A 1 202 ? 37.031 -16.969 -52.812 1 24.55 202 PHE A C 1
ATOM 1661 O O . PHE A 1 202 ? 37.125 -15.742 -52.969 1 24.55 202 PHE A O 1
ATOM 1668 N N . LYS A 1 203 ? 38.031 -17.594 -53.375 1 30.77 203 LYS A N 1
ATOM 1669 C CA . LYS A 1 203 ? 39.031 -16.859 -54.156 1 30.77 203 LYS A CA 1
ATOM 1670 C C . LYS A 1 203 ? 38.375 -16.188 -55.375 1 30.77 203 LYS A C 1
ATOM 1672 O O . LYS A 1 203 ? 39 -15.398 -56.062 1 30.77 203 LYS A O 1
ATOM 1677 N N . GLU A 1 204 ? 37.281 -16.656 -55.969 1 27.72 204 GLU A N 1
ATOM 1678 C CA . GLU A 1 204 ? 37.25 -16.406 -57.406 1 27.72 204 GLU A CA 1
ATOM 1679 C C . GLU A 1 204 ? 36.844 -14.969 -57.688 1 27.72 204 GLU A C 1
ATOM 1681 O O . GLU A 1 204 ? 36.781 -14.562 -58.875 1 27.72 204 GLU A O 1
ATOM 1686 N N . GLN A 1 205 ? 36.219 -14.148 -56.781 1 27.06 205 GLN A N 1
ATOM 1687 C CA . GLN A 1 205 ? 35.531 -13.109 -57.531 1 27.06 205 GLN A CA 1
ATOM 1688 C C . GLN A 1 205 ? 36.469 -11.977 -57.938 1 27.06 205 GLN A C 1
ATOM 1690 O O . GLN A 1 205 ? 36.469 -10.914 -57.312 1 27.06 205 GLN A O 1
ATOM 1695 N N . GLU A 1 206 ? 37.875 -12.305 -57.906 1 29.19 206 GLU A N 1
ATOM 1696 C CA . GLU A 1 206 ? 38.75 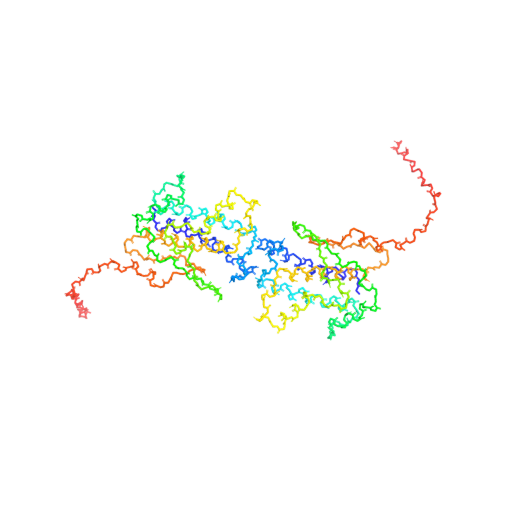-11.211 -58.344 1 29.19 206 GLU A CA 1
ATOM 1697 C C . GLU A 1 206 ? 38.344 -10.672 -59.719 1 29.19 206 GLU A C 1
ATOM 1699 O O . GLU A 1 206 ? 38.438 -9.477 -59.969 1 29.19 206 GLU A O 1
ATOM 1704 N N . GLU A 1 207 ? 38.5 -11.508 -60.812 1 26.81 207 GLU A N 1
ATOM 1705 C CA . GLU A 1 207 ? 38.906 -11.125 -62.156 1 26.81 207 GLU A CA 1
ATOM 1706 C C . GLU A 1 207 ? 37.719 -10.539 -62.938 1 26.81 207 GLU A C 1
ATOM 1708 O O . GLU A 1 207 ? 37.906 -10.008 -64 1 26.81 207 GLU A O 1
ATOM 1713 N N . ILE A 1 208 ? 36.438 -10.844 -62.5 1 24.39 208 ILE A N 1
ATOM 1714 C CA . ILE A 1 208 ? 35.656 -10.375 -63.656 1 24.39 208 ILE A CA 1
ATOM 1715 C C . ILE A 1 208 ? 35.469 -8.859 -63.562 1 24.39 208 ILE A C 1
ATOM 1717 O O . ILE A 1 208 ? 35.156 -8.344 -62.5 1 24.39 208 ILE A O 1
ATOM 1721 N N . MET B 1 1 ? 0.906 38.156 3.971 1 86.31 1 MET B N 1
ATOM 1722 C CA . MET B 1 1 ? 0.195 37.281 3.049 1 86.31 1 MET B CA 1
ATOM 1723 C C . MET B 1 1 ? -1.313 37.469 3.18 1 86.31 1 MET B C 1
ATOM 1725 O O . MET B 1 1 ? -1.831 37.625 4.289 1 86.31 1 MET B O 1
ATOM 1729 N N . ASP B 1 2 ? -2.018 37.531 2.061 1 87 2 ASP B N 1
ATOM 1730 C CA . ASP B 1 2 ? -3.473 37.625 2.105 1 87 2 ASP B CA 1
ATOM 1731 C C . ASP B 1 2 ? -4.117 36.281 1.81 1 87 2 ASP B C 1
ATOM 1733 O O . ASP B 1 2 ? -3.418 35.281 1.633 1 87 2 ASP B O 1
ATOM 1737 N N . LYS B 1 3 ? -5.449 36.25 1.822 1 88.88 3 LYS B N 1
ATOM 1738 C CA . LYS B 1 3 ? -6.207 35.031 1.688 1 88.88 3 LYS B CA 1
ATOM 1739 C C . LYS B 1 3 ? -5.945 34.344 0.336 1 88.88 3 LYS B C 1
ATOM 1741 O O . LYS B 1 3 ? -5.871 33.125 0.242 1 88.88 3 LYS B O 1
ATOM 1746 N N . ALA B 1 4 ? -5.848 35.156 -0.675 1 88.94 4 ALA B N 1
ATOM 1747 C CA . ALA B 1 4 ? -5.586 34.656 -2.016 1 88.94 4 ALA B CA 1
ATOM 1748 C C . ALA B 1 4 ? -4.215 33.969 -2.09 1 88.94 4 ALA B C 1
ATOM 1750 O O . ALA B 1 4 ? -4.059 32.938 -2.707 1 88.94 4 ALA B O 1
ATOM 1751 N N . GLU B 1 5 ? -3.219 34.594 -1.521 1 91.25 5 GLU B N 1
ATOM 1752 C CA . GLU B 1 5 ? -1.871 34.031 -1.468 1 91.25 5 GLU B CA 1
ATOM 1753 C C . GLU B 1 5 ? -1.844 32.719 -0.669 1 91.25 5 GLU B C 1
ATOM 1755 O O . GLU B 1 5 ? -1.22 31.75 -1.087 1 91.25 5 GLU B O 1
ATOM 1760 N N . PHE B 1 6 ? -2.561 32.688 0.435 1 94.5 6 PHE B N 1
ATOM 1761 C CA . PHE B 1 6 ? -2.686 31.484 1.251 1 94.5 6 PHE B CA 1
ATOM 1762 C C . PHE B 1 6 ? -3.238 30.328 0.43 1 94.5 6 PHE B C 1
ATOM 1764 O O . PHE B 1 6 ? -2.67 29.234 0.426 1 94.5 6 PHE B O 1
ATOM 1771 N N . THR B 1 7 ? -4.316 30.594 -0.299 1 93.44 7 THR B N 1
ATOM 1772 C CA . THR B 1 7 ? -4.992 29.547 -1.064 1 93.44 7 THR B CA 1
ATOM 1773 C C . THR B 1 7 ? -4.086 29.016 -2.174 1 93.44 7 THR B C 1
ATOM 1775 O O . THR B 1 7 ? -3.959 27.797 -2.354 1 93.44 7 THR B O 1
ATOM 1778 N N . ASN B 1 8 ? -3.32 29.891 -2.797 1 92.44 8 ASN B N 1
ATOM 1779 C CA . ASN B 1 8 ? -2.553 29.531 -3.984 1 92.44 8 ASN B CA 1
ATOM 1780 C C . ASN B 1 8 ? -1.229 28.859 -3.613 1 92.44 8 ASN B C 1
ATOM 1782 O O . ASN B 1 8 ? -0.762 27.969 -4.316 1 92.44 8 ASN B O 1
ATOM 1786 N N . PHE B 1 9 ? -0.667 29.234 -2.486 1 91.38 9 PHE B N 1
ATOM 1787 C CA . PHE B 1 9 ? 0.697 28.781 -2.217 1 91.38 9 PHE B CA 1
ATOM 1788 C C . PHE B 1 9 ? 0.716 27.719 -1.125 1 91.38 9 PHE B C 1
ATOM 1790 O O . PHE B 1 9 ? 1.665 26.938 -1.029 1 91.38 9 PHE B O 1
ATOM 1797 N N . TYR B 1 10 ? -0.353 27.641 -0.37 1 95.69 10 TYR B N 1
ATOM 1798 C CA . TYR B 1 10 ? -0.319 26.734 0.765 1 95.69 10 TYR B CA 1
ATOM 1799 C C . TYR B 1 10 ? -1.438 25.703 0.668 1 95.69 10 TYR B C 1
ATOM 1801 O O . TYR B 1 10 ? -1.179 24.5 0.493 1 95.69 10 TYR B O 1
ATOM 1809 N N . TRP B 1 11 ? -2.686 26.125 0.531 1 97.19 11 TRP B N 1
ATOM 1810 C CA . TRP B 1 11 ? -3.828 25.219 0.615 1 97.19 11 TRP B CA 1
ATOM 1811 C C . TRP B 1 11 ? -3.875 24.281 -0.592 1 97.19 11 TRP B C 1
ATOM 1813 O O . TRP B 1 11 ? -4.145 23.094 -0.453 1 97.19 11 TRP B O 1
ATOM 1823 N N . LYS B 1 12 ? -3.547 24.875 -1.723 1 97.25 12 LYS B N 1
ATOM 1824 C CA . LYS B 1 12 ? -3.555 24.062 -2.934 1 97.25 12 LYS B CA 1
ATOM 1825 C C . LYS B 1 12 ? -2.51 22.953 -2.855 1 97.25 12 LYS B C 1
ATOM 1827 O O . LYS B 1 12 ? -2.756 21.828 -3.301 1 97.25 12 LYS B O 1
ATOM 1832 N N . TYR B 1 13 ? -1.382 23.328 -2.363 1 97.62 13 TYR B N 1
ATOM 1833 C CA . TYR B 1 13 ? -0.339 22.312 -2.221 1 97.62 13 TYR B CA 1
ATOM 1834 C C . TYR B 1 13 ? -0.729 21.266 -1.185 1 97.62 13 TYR B C 1
ATOM 1836 O O . TYR B 1 13 ? -0.489 20.078 -1.377 1 97.62 13 TYR B O 1
ATOM 1844 N N . TYR B 1 14 ? -1.364 21.719 -0.119 1 98.31 14 TYR B N 1
ATOM 1845 C CA . TYR B 1 14 ? -1.894 20.781 0.856 1 98.31 14 TYR B CA 1
ATOM 1846 C C . TYR B 1 14 ? -2.846 19.797 0.195 1 98.31 14 TYR B C 1
ATOM 1848 O O . TYR B 1 14 ? -2.73 18.578 0.395 1 98.31 14 TYR B O 1
ATOM 1856 N N . LEU B 1 15 ? -3.744 20.312 -0.596 1 98.31 15 LEU B N 1
ATOM 1857 C CA . LEU B 1 15 ? -4.73 19.453 -1.25 1 98.31 15 LEU B CA 1
ATOM 1858 C C . LEU B 1 15 ? -4.051 18.453 -2.188 1 98.31 15 LEU B C 1
ATOM 1860 O O . LEU B 1 15 ? -4.508 17.312 -2.326 1 98.31 15 LEU B O 1
ATOM 1864 N N . HIS B 1 16 ? -2.994 18.922 -2.787 1 98.31 16 HIS B N 1
ATOM 1865 C CA . HIS B 1 16 ? -2.238 18.031 -3.66 1 98.31 16 HIS B CA 1
ATOM 1866 C C . HIS B 1 16 ? -1.624 16.891 -2.871 1 98.31 16 HIS B C 1
ATOM 1868 O O . HIS B 1 16 ? -1.749 15.727 -3.262 1 98.31 16 HIS B O 1
ATOM 1874 N N . LEU B 1 17 ? -1.014 17.125 -1.771 1 98.69 17 LEU B N 1
ATOM 1875 C CA . LEU B 1 17 ? -0.408 16.109 -0.918 1 98.69 17 LEU B CA 1
ATOM 1876 C C . LEU B 1 17 ? -1.471 15.18 -0.346 1 98.69 17 LEU B C 1
ATOM 1878 O O . LEU B 1 17 ? -1.267 13.969 -0.28 1 98.69 17 LEU B O 1
ATOM 1882 N N . GLU B 1 18 ? -2.615 15.766 0.066 1 98.5 18 GLU B N 1
ATOM 1883 C CA . GLU B 1 18 ? -3.73 14.977 0.57 1 98.5 18 GLU B CA 1
ATOM 1884 C C . GLU B 1 18 ? -4.207 13.969 -0.473 1 98.5 18 GLU B C 1
ATOM 1886 O O . GLU B 1 18 ? -4.434 12.797 -0.159 1 98.5 18 GLU B O 1
ATOM 1891 N N . ASN B 1 19 ? -4.316 14.484 -1.662 1 98.19 19 ASN B N 1
ATOM 1892 C CA . ASN B 1 19 ? -4.777 13.609 -2.738 1 98.19 19 ASN B CA 1
ATOM 1893 C C . ASN B 1 19 ? -3.791 12.477 -3.004 1 98.19 19 ASN B C 1
ATOM 1895 O O . ASN B 1 19 ? -4.195 11.352 -3.285 1 98.19 19 ASN B O 1
ATOM 1899 N N . GLU B 1 20 ? -2.561 12.805 -2.98 1 98.31 20 GLU B N 1
ATOM 1900 C CA . GLU B 1 20 ? -1.554 11.758 -3.131 1 98.31 20 GLU B CA 1
ATOM 1901 C C . GLU B 1 20 ? -1.679 10.703 -2.031 1 98.31 20 GLU B C 1
ATOM 1903 O O . GLU B 1 20 ? -1.558 9.508 -2.291 1 98.31 20 GLU B O 1
ATOM 1908 N N . PHE B 1 21 ? -1.897 11.164 -0.859 1 98.44 21 PHE B N 1
ATOM 1909 C CA . PHE B 1 21 ? -2.088 10.25 0.257 1 98.44 21 PHE B CA 1
ATOM 1910 C C . PHE B 1 21 ? -3.332 9.391 0.047 1 98.44 21 PHE B C 1
ATOM 1912 O O . PHE B 1 21 ? -3.289 8.172 0.219 1 98.44 21 PHE B O 1
ATOM 1919 N N . ILE B 1 22 ? -4.445 10.031 -0.317 1 97.62 22 ILE B N 1
ATOM 1920 C CA . ILE B 1 22 ? -5.703 9.32 -0.528 1 97.62 22 ILE B CA 1
ATOM 1921 C C . ILE B 1 22 ? -5.516 8.242 -1.588 1 97.62 22 ILE B C 1
ATOM 1923 O O . ILE B 1 22 ? -6.047 7.137 -1.456 1 97.62 22 ILE B O 1
ATOM 1927 N N . ASN B 1 23 ? -4.715 8.5 -2.551 1 96.56 23 ASN B N 1
ATOM 1928 C CA . ASN B 1 23 ? -4.445 7.527 -3.604 1 96.56 23 ASN B CA 1
ATOM 1929 C C . ASN B 1 23 ? -3.779 6.27 -3.047 1 96.56 23 ASN B C 1
ATOM 1931 O O . ASN B 1 23 ? -4 5.168 -3.555 1 96.56 23 ASN B O 1
ATOM 1935 N N . THR B 1 24 ? -2.971 6.371 -2.043 1 97.62 24 THR B N 1
ATOM 1936 C CA . THR B 1 24 ? -2.291 5.211 -1.475 1 97.62 24 THR B CA 1
ATOM 1937 C C . THR B 1 24 ? -3.293 4.266 -0.815 1 97.62 24 THR B C 1
ATOM 1939 O O . THR B 1 24 ? -3.012 3.078 -0.645 1 97.62 24 THR B O 1
ATOM 1942 N N . THR B 1 25 ? -4.469 4.789 -0.42 1 96.19 25 THR B N 1
ATOM 1943 C CA . THR B 1 25 ? -5.387 4.023 0.413 1 96.19 25 THR B CA 1
ATOM 1944 C C . THR B 1 25 ? -6.059 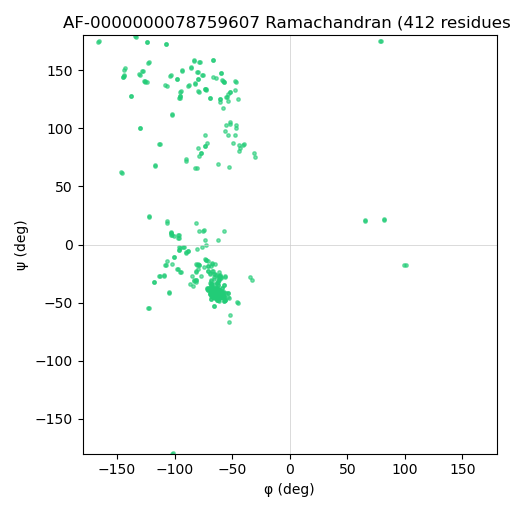2.918 -0.397 1 96.19 25 THR B C 1
ATOM 1946 O O . THR B 1 25 ? -6.613 1.973 0.17 1 96.19 25 THR B O 1
ATOM 1949 N N . ASP B 1 26 ? -5.98 2.934 -1.683 1 95.12 26 ASP B N 1
ATOM 1950 C CA . ASP B 1 26 ? -6.445 1.829 -2.516 1 95.12 26 ASP B CA 1
ATOM 1951 C C . ASP B 1 26 ? -5.531 0.613 -2.377 1 95.12 26 ASP B C 1
ATOM 1953 O O . ASP B 1 26 ? -5.969 -0.522 -2.582 1 95.12 26 ASP B O 1
ATOM 1957 N N . PHE B 1 27 ? -4.32 0.881 -1.959 1 97.62 27 PHE B N 1
ATOM 1958 C CA . PHE B 1 27 ? -3.303 -0.161 -1.887 1 97.62 27 PHE B CA 1
ATOM 1959 C C . PHE B 1 27 ? -2.99 -0.512 -0.437 1 97.62 27 PHE B C 1
ATOM 1961 O O . PHE B 1 27 ? -2.486 -1.6 -0.151 1 97.62 27 PHE B O 1
ATOM 1968 N N . VAL B 1 28 ? -3.189 0.411 0.415 1 98.19 28 VAL B N 1
ATOM 1969 C CA . VAL B 1 28 ? -3.076 0.255 1.861 1 98.19 28 VAL B CA 1
ATOM 1970 C C . VAL B 1 28 ? -4.328 0.812 2.539 1 98.19 28 VAL B C 1
ATOM 1972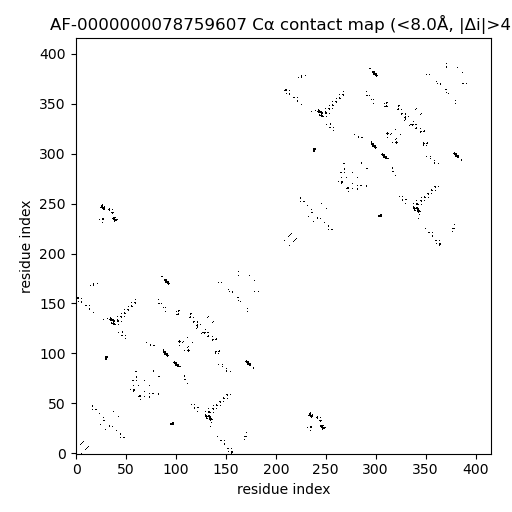 O O . VAL B 1 28 ? -4.461 2.025 2.703 1 98.19 28 VAL B O 1
ATOM 1975 N N . MET B 1 29 ? -5.195 -0.075 2.902 1 96.31 29 MET B N 1
ATOM 1976 C CA . MET B 1 29 ? -6.434 0.39 3.521 1 96.31 29 MET B CA 1
ATOM 1977 C C . MET B 1 29 ? -6.141 1.232 4.758 1 96.31 29 MET B C 1
ATOM 1979 O O . MET B 1 29 ? -5.258 0.896 5.551 1 96.31 29 MET B O 1
ATOM 1983 N N . LEU B 1 30 ? -6.883 2.273 4.902 1 96.19 30 LEU B N 1
ATOM 1984 C CA . LEU B 1 30 ? -6.73 3.135 6.07 1 96.19 30 LEU B CA 1
ATOM 1985 C C . LEU B 1 30 ? -7.301 2.465 7.316 1 96.19 30 LEU B C 1
ATOM 1987 O O . LEU B 1 30 ? -8.461 2.689 7.676 1 96.19 30 LEU B O 1
ATOM 1991 N N . ASP B 1 31 ? -6.52 1.681 7.898 1 95.06 31 ASP B N 1
ATOM 1992 C CA . ASP B 1 31 ? -6.836 0.853 9.055 1 95.06 31 ASP B CA 1
ATOM 1993 C C . ASP B 1 31 ? -5.629 0.727 9.984 1 95.06 31 ASP B C 1
ATOM 1995 O O . ASP B 1 31 ? -4.492 0.622 9.523 1 95.06 31 ASP B O 1
ATOM 1999 N N . GLU B 1 32 ? -5.852 0.695 11.266 1 94.88 32 GLU B N 1
ATOM 2000 C CA . GLU B 1 32 ? -4.762 0.662 12.242 1 94.88 32 GLU B CA 1
ATOM 2001 C C . GLU B 1 32 ? -3.904 -0.588 12.062 1 94.88 32 GLU B C 1
ATOM 2003 O O . GLU B 1 32 ? -2.709 -0.575 12.367 1 94.88 32 GLU B O 1
ATOM 2008 N N . ASN B 1 33 ? -4.457 -1.648 11.555 1 95.38 33 ASN B N 1
ATOM 2009 C CA . ASN B 1 33 ? -3.715 -2.885 11.336 1 95.38 33 ASN B CA 1
ATOM 2010 C C . ASN B 1 33 ? -2.658 -2.717 10.25 1 95.38 33 ASN B C 1
ATOM 2012 O O . ASN B 1 33 ? -1.729 -3.52 10.148 1 95.38 33 ASN B O 1
ATOM 2016 N N . ASN B 1 34 ? -2.777 -1.642 9.438 1 97.62 34 ASN B N 1
ATOM 2017 C CA . ASN B 1 34 ? -1.845 -1.368 8.352 1 97.62 34 ASN B CA 1
ATOM 2018 C C . ASN B 1 34 ? -0.869 -0.253 8.719 1 97.62 34 ASN B C 1
ATOM 2020 O O . ASN B 1 34 ? -0.085 0.191 7.875 1 97.62 34 ASN B O 1
ATOM 2024 N N . PHE B 1 35 ? -0.816 0.168 9.922 1 97.62 35 PHE B N 1
ATOM 2025 C CA . PHE B 1 35 ? -0.123 1.381 10.344 1 97.62 35 PHE B CA 1
ATOM 2026 C C . PHE B 1 35 ? 1.368 1.281 10.047 1 97.62 35 PHE B C 1
ATOM 2028 O O . PHE B 1 35 ? 2.002 2.273 9.68 1 97.62 35 PHE B O 1
ATOM 2035 N N . LYS B 1 36 ? 1.894 0.094 10.062 1 98.25 36 LYS B N 1
ATOM 2036 C CA . LYS B 1 36 ? 3.344 -0.042 9.977 1 98.25 36 LYS B CA 1
ATOM 2037 C C . LYS B 1 36 ? 3.779 -0.32 8.539 1 98.25 36 LYS B C 1
ATOM 2039 O O . LYS B 1 36 ? 4.969 -0.497 8.266 1 98.25 36 LYS B O 1
ATOM 2044 N N . THR B 1 37 ? 2.836 -0.231 7.609 1 98.69 37 THR B N 1
ATOM 2045 C CA . THR B 1 37 ? 3.162 -0.453 6.203 1 98.69 37 THR B CA 1
ATOM 2046 C C . THR B 1 37 ? 4.027 0.683 5.664 1 98.69 37 THR B C 1
ATOM 2048 O O . THR B 1 37 ? 3.664 1.855 5.781 1 98.69 37 THR B O 1
ATOM 2051 N N . PHE B 1 38 ? 5.188 0.329 5.078 1 98.31 38 PHE B N 1
ATOM 2052 C CA . PHE B 1 38 ? 6.121 1.328 4.566 1 98.31 38 PHE B CA 1
ATOM 2053 C C . PHE B 1 38 ? 6.383 1.115 3.082 1 98.31 38 PHE B C 1
ATOM 2055 O O . PHE B 1 38 ? 6.172 0.019 2.559 1 98.31 38 PHE B O 1
ATOM 2062 N N . SER B 1 39 ? 6.785 2.129 2.41 1 97.31 39 SER B N 1
ATOM 2063 C CA . SER B 1 39 ? 7.062 2.104 0.979 1 97.31 39 SER B CA 1
ATOM 2064 C C . SER B 1 39 ? 7.832 3.348 0.543 1 97.31 39 SER B C 1
ATOM 2066 O O . SER B 1 39 ? 8.031 4.27 1.337 1 97.31 39 SER B O 1
ATOM 2068 N N . ILE B 1 40 ? 8.211 3.352 -0.687 1 95.75 40 ILE B N 1
ATOM 2069 C CA . ILE B 1 40 ? 8.875 4.508 -1.275 1 95.75 40 ILE B CA 1
ATOM 2070 C C . ILE B 1 40 ? 7.895 5.676 -1.377 1 95.75 40 ILE B C 1
ATOM 2072 O O . ILE B 1 40 ? 8.273 6.832 -1.191 1 95.75 40 ILE B O 1
ATOM 2076 N N . GLU B 1 41 ? 6.609 5.34 -1.634 1 97.94 41 GLU B N 1
ATOM 2077 C CA . GLU B 1 41 ? 5.59 6.383 -1.718 1 97.94 41 GLU B CA 1
ATOM 2078 C C . GLU B 1 41 ? 5.387 7.066 -0.369 1 97.94 41 GLU B C 1
ATOM 2080 O O . GLU B 1 41 ? 5.258 8.289 -0.301 1 97.94 41 GLU B O 1
ATOM 2085 N N . TYR B 1 42 ? 5.398 6.246 0.668 1 98.62 42 TYR B N 1
ATOM 2086 C CA . TYR B 1 42 ? 5.238 6.828 1.995 1 98.62 42 TYR B CA 1
ATOM 2087 C C . TYR B 1 42 ? 6.465 7.645 2.385 1 98.62 42 TYR B C 1
ATOM 2089 O O . TYR B 1 42 ? 6.352 8.672 3.061 1 98.62 42 TYR B O 1
ATOM 2097 N N . GLN B 1 43 ? 7.621 7.199 1.931 1 97.94 43 GLN B N 1
ATOM 2098 C CA . GLN B 1 43 ? 8.828 7.977 2.168 1 97.94 43 GLN B CA 1
ATOM 2099 C C . GLN B 1 43 ? 8.742 9.344 1.495 1 97.94 43 GLN B C 1
ATOM 2101 O O . GLN B 1 43 ? 9.016 10.367 2.125 1 97.94 43 GLN B O 1
ATOM 2106 N N . LYS B 1 44 ? 8.344 9.32 0.276 1 98.19 44 LYS B N 1
ATOM 2107 C CA . LYS B 1 44 ? 8.18 10.539 -0.505 1 98.19 44 LYS B CA 1
ATOM 2108 C C . LYS B 1 44 ? 7.184 11.484 0.163 1 98.19 44 LYS B C 1
ATOM 2110 O O . LYS B 1 44 ? 7.461 12.68 0.325 1 98.19 44 LYS B O 1
ATOM 2115 N N . LEU B 1 45 ? 6.105 10.938 0.61 1 98.75 45 LEU B N 1
ATOM 2116 C CA . LEU B 1 45 ? 5.039 11.734 1.209 1 98.75 45 LEU B CA 1
ATOM 2117 C C . LEU B 1 45 ? 5.477 12.312 2.553 1 98.75 45 LEU B C 1
ATOM 2119 O O . LEU B 1 45 ? 5.238 13.484 2.838 1 98.75 45 LEU B O 1
ATOM 2123 N N . LEU B 1 46 ? 6.145 11.492 3.346 1 98.75 46 LEU B N 1
ATOM 2124 C CA . LEU B 1 46 ? 6.578 11.945 4.66 1 98.75 46 LEU B CA 1
ATOM 2125 C C . LEU B 1 46 ? 7.539 13.125 4.539 1 98.75 46 LEU B C 1
ATOM 2127 O O . LEU B 1 46 ? 7.395 14.125 5.246 1 98.75 46 LEU B O 1
ATOM 2131 N N . LEU B 1 47 ? 8.453 13.023 3.613 1 98.44 47 LEU B N 1
ATOM 2132 C CA . LEU B 1 47 ? 9.445 14.07 3.428 1 98.44 47 LEU B CA 1
ATOM 2133 C C . LEU B 1 47 ? 8.805 15.344 2.889 1 98.44 47 LEU B C 1
ATOM 2135 O O . LEU B 1 47 ? 9.125 16.453 3.348 1 98.44 47 LEU B O 1
ATOM 2139 N N . ALA B 1 48 ? 7.867 15.203 1.923 1 98.69 48 ALA B N 1
ATOM 2140 C CA . ALA B 1 48 ? 7.184 16.359 1.348 1 98.69 48 ALA B CA 1
ATOM 2141 C C . ALA B 1 48 ? 6.316 17.062 2.389 1 98.69 48 ALA B C 1
ATOM 2143 O O . ALA B 1 48 ? 6.367 18.281 2.533 1 98.69 48 ALA B O 1
ATOM 2144 N N . ILE B 1 49 ? 5.559 16.266 3.156 1 98.81 49 ILE B N 1
ATOM 2145 C CA . ILE B 1 49 ? 4.641 16.797 4.156 1 98.81 49 ILE B CA 1
ATOM 2146 C C . ILE B 1 49 ? 5.43 17.438 5.293 1 98.81 49 ILE B C 1
ATOM 2148 O O . ILE B 1 49 ? 5.109 18.547 5.734 1 98.81 49 ILE B O 1
ATOM 2152 N N . GLY B 1 50 ? 6.438 16.703 5.738 1 98.44 50 GLY B N 1
ATOM 2153 C CA . GLY B 1 50 ? 7.277 17.25 6.789 1 98.44 50 GLY B CA 1
ATOM 2154 C C . GLY B 1 50 ? 7.91 18.578 6.414 1 98.44 50 GLY B C 1
ATOM 2155 O O . GLY B 1 50 ? 7.918 19.516 7.215 1 98.44 50 GLY B O 1
ATOM 2156 N N . SER B 1 51 ? 8.445 18.688 5.203 1 97.31 51 SER B N 1
ATOM 2157 C CA . SER B 1 51 ? 9.055 19.922 4.719 1 97.31 51 SER B CA 1
ATOM 2158 C C . SER B 1 51 ? 8.039 21.062 4.684 1 97.31 51 SER B C 1
ATOM 2160 O O . SER B 1 51 ? 8.359 22.203 5.051 1 97.31 51 SER B O 1
ATOM 2162 N N . GLU B 1 52 ? 6.812 20.719 4.246 1 97.94 52 GLU B N 1
ATOM 2163 C CA . GLU B 1 52 ? 5.762 21.734 4.199 1 97.94 52 GLU B CA 1
ATOM 2164 C C . GLU B 1 52 ? 5.383 22.203 5.602 1 97.94 52 GLU B C 1
ATOM 2166 O O . GLU B 1 52 ? 5.109 23.391 5.812 1 97.94 52 GLU B O 1
ATOM 2171 N N . CYS B 1 53 ? 5.355 21.297 6.551 1 97.75 53 CYS B N 1
ATOM 2172 C CA . CYS B 1 53 ? 5.086 21.672 7.934 1 97.75 53 CYS B CA 1
ATOM 2173 C C . CYS B 1 53 ? 6.129 22.656 8.445 1 97.75 53 CYS B C 1
ATOM 2175 O O . CYS B 1 53 ? 5.789 23.625 9.133 1 97.75 53 CYS B O 1
ATOM 2177 N N . GLU B 1 54 ? 7.402 22.438 8.078 1 96.75 54 GLU B N 1
ATOM 2178 C CA . GLU B 1 54 ? 8.453 23.375 8.469 1 96.75 54 GLU B CA 1
ATOM 2179 C C . GLU B 1 54 ? 8.18 24.766 7.918 1 96.75 54 GLU B C 1
ATOM 2181 O O . GLU B 1 54 ? 8.32 25.766 8.633 1 96.75 54 GLU B O 1
ATOM 2186 N N . ILE B 1 55 ? 7.809 24.797 6.684 1 96.12 55 ILE B N 1
ATOM 2187 C CA . ILE B 1 55 ? 7.547 26.062 6.004 1 96.12 55 ILE B CA 1
ATOM 2188 C C . ILE B 1 55 ? 6.391 26.797 6.688 1 96.12 55 ILE B C 1
ATOM 2190 O O . ILE B 1 55 ? 6.48 27.984 6.969 1 96.12 55 ILE B O 1
ATOM 2194 N N . ILE B 1 56 ? 5.312 26.109 6.996 1 96.31 56 ILE B N 1
ATOM 2195 C CA . ILE B 1 56 ? 4.129 26.734 7.57 1 96.31 56 ILE B CA 1
ATOM 2196 C C . ILE B 1 56 ? 4.422 27.172 9 1 96.31 56 ILE B C 1
ATOM 2198 O O . ILE B 1 56 ? 3.973 28.234 9.445 1 96.31 56 ILE B O 1
ATOM 2202 N N . PHE B 1 57 ? 5.195 26.359 9.727 1 95.94 57 PHE B N 1
ATOM 2203 C CA . PHE B 1 57 ? 5.605 26.75 11.07 1 95.94 57 PHE B CA 1
ATOM 2204 C C . PHE B 1 57 ? 6.355 28.078 11.039 1 95.94 57 PHE B C 1
ATOM 2206 O O . PHE B 1 57 ? 6.137 28.953 11.883 1 95.94 57 PHE B O 1
ATOM 2213 N N . LYS B 1 58 ? 7.277 28.219 10.094 1 95.75 58 LYS B N 1
ATOM 2214 C CA . LYS B 1 58 ? 8.023 29.469 9.969 1 95.75 58 LYS B CA 1
ATOM 2215 C C . LYS B 1 58 ? 7.082 30.641 9.703 1 95.75 58 LYS B C 1
ATOM 2217 O O . LYS B 1 58 ? 7.211 31.703 10.32 1 95.75 58 LYS B O 1
ATOM 2222 N N . GLU B 1 59 ? 6.156 30.406 8.797 1 93.94 59 GLU B N 1
ATOM 2223 C CA . GLU B 1 59 ? 5.191 31.438 8.453 1 93.94 59 GLU B CA 1
ATOM 2224 C C . GLU B 1 59 ? 4.32 31.797 9.656 1 93.94 59 GLU B C 1
ATOM 2226 O O . GLU B 1 59 ? 4.07 32.969 9.922 1 93.94 59 GLU B O 1
ATOM 2231 N N . LEU B 1 60 ? 3.857 30.812 10.367 1 93.38 60 LEU B N 1
ATOM 2232 C CA . LEU B 1 60 ? 2.99 31 11.523 1 93.38 60 LEU B CA 1
ATOM 2233 C C . LEU B 1 60 ? 3.715 31.766 12.633 1 93.38 60 LEU B C 1
ATOM 2235 O O . LEU B 1 60 ? 3.141 32.656 13.25 1 93.38 60 LEU B O 1
ATOM 2239 N N . CYS B 1 61 ? 4.977 31.438 12.828 1 94.06 61 CYS B N 1
ATOM 2240 C CA . CYS B 1 61 ? 5.746 32 13.93 1 94.06 61 CYS B CA 1
ATOM 2241 C C . CYS B 1 61 ? 6.406 33.312 13.523 1 94.06 61 CYS B C 1
ATOM 2243 O O . CYS B 1 61 ? 7.051 33.969 14.344 1 94.06 61 CYS B O 1
ATOM 2245 N N . GLY B 1 62 ? 6.324 33.719 12.25 1 93 62 GLY B N 1
ATOM 2246 C CA . GLY B 1 62 ? 6.836 35 11.789 1 93 62 GLY B CA 1
ATOM 2247 C C . GLY B 1 62 ? 8.328 35 11.508 1 93 62 GLY B C 1
ATOM 2248 O O . GLY B 1 62 ? 8.992 36.031 11.602 1 93 62 GLY B O 1
ATOM 2249 N N . PHE B 1 63 ? 8.82 33.75 11.281 1 93.94 63 PHE B N 1
ATOM 2250 C CA . PHE B 1 63 ? 10.227 33.625 10.93 1 93.94 63 PHE B CA 1
ATOM 2251 C C . PHE B 1 63 ? 10.43 33.812 9.43 1 93.94 63 PHE B C 1
ATOM 2253 O O . PHE B 1 63 ? 9.539 33.469 8.641 1 93.94 63 PHE B O 1
ATOM 2260 N N . ASP B 1 64 ? 11.641 34.281 9.117 1 91.81 64 ASP B N 1
ATOM 2261 C CA . ASP B 1 64 ? 12 34.375 7.699 1 91.81 64 ASP B CA 1
ATOM 2262 C C . ASP B 1 64 ? 12.102 32.969 7.086 1 91.81 64 ASP B C 1
ATOM 2264 O O . ASP B 1 64 ? 12.609 32.031 7.723 1 91.81 64 ASP B O 1
ATOM 2268 N N . SER B 1 65 ? 11.703 32.844 5.848 1 84.69 65 SER B N 1
ATOM 2269 C CA . SER B 1 65 ? 11.703 31.578 5.152 1 84.69 65 SER B CA 1
ATOM 2270 C C . SER B 1 65 ? 13.109 31 5.055 1 84.69 65 SER B C 1
ATOM 2272 O O . SER B 1 65 ? 13.289 29.781 5.012 1 84.69 65 SER B O 1
ATOM 2274 N N . SER B 1 66 ? 14.102 31.797 5.07 1 88.06 66 SER B N 1
ATOM 2275 C CA . SER B 1 66 ? 15.484 31.375 4.891 1 88.06 66 SER B CA 1
ATOM 2276 C C . SER B 1 66 ? 16.156 31.078 6.23 1 88.06 66 SER B C 1
ATOM 2278 O O . SER B 1 66 ? 17.266 30.562 6.273 1 88.06 66 SER B O 1
ATOM 2280 N N . SER B 1 67 ? 15.406 31.297 7.266 1 88.69 67 SER B N 1
ATOM 2281 C CA . SER B 1 67 ? 16 31.125 8.586 1 88.69 67 SER B CA 1
ATOM 2282 C C . SER B 1 67 ? 16.125 29.641 8.938 1 88.69 67 SER B C 1
ATOM 2284 O O . SER B 1 67 ? 15.352 28.812 8.445 1 88.69 67 SER B O 1
ATOM 2286 N N . ASN B 1 68 ? 17.156 29.297 9.648 1 89.81 68 ASN B N 1
ATOM 2287 C CA . ASN B 1 68 ? 17.359 27.938 10.133 1 89.81 68 ASN B CA 1
ATOM 2288 C C . ASN B 1 68 ? 16.734 27.734 11.508 1 89.81 68 ASN B C 1
ATOM 2290 O O . ASN B 1 68 ? 17.453 27.609 12.5 1 89.81 68 ASN B O 1
ATOM 2294 N N . LYS B 1 69 ? 15.414 27.688 11.516 1 91.75 69 LYS B N 1
ATOM 2295 C CA . LYS B 1 69 ? 14.688 27.5 12.766 1 91.75 69 LYS B CA 1
ATOM 2296 C C . LYS B 1 69 ? 14.305 26.031 12.945 1 91.75 69 LYS B C 1
ATOM 2298 O O . LYS B 1 69 ? 14.047 25.328 11.969 1 91.75 69 LYS B O 1
ATOM 2303 N N . SER B 1 70 ? 14.383 25.609 14.188 1 93.06 70 SER B N 1
ATOM 2304 C CA . SER B 1 70 ? 14.062 24.234 14.531 1 93.06 70 SER B CA 1
ATOM 2305 C C . SER B 1 70 ? 12.727 24.141 15.266 1 93.06 70 SER B C 1
ATOM 2307 O O . SER B 1 70 ? 12.117 25.156 15.586 1 93.06 70 SER B O 1
ATOM 2309 N N . ILE B 1 71 ? 12.281 22.922 15.484 1 94.62 71 ILE B N 1
ATOM 2310 C CA . ILE B 1 71 ? 11.023 22.672 16.172 1 94.62 71 ILE B CA 1
ATOM 2311 C C . ILE B 1 71 ? 11.078 23.281 17.578 1 94.62 71 ILE B C 1
ATOM 2313 O O . ILE B 1 71 ? 10.055 23.703 18.109 1 94.62 71 ILE B O 1
ATOM 2317 N N . THR B 1 72 ? 12.312 23.359 18.141 1 95 72 THR B N 1
ATOM 2318 C CA . THR B 1 72 ? 12.484 23.969 19.453 1 95 72 THR B CA 1
ATOM 2319 C C . THR B 1 72 ? 12.133 25.453 19.406 1 95 72 THR B C 1
ATOM 2321 O O . THR B 1 72 ? 11.5 25.984 20.312 1 95 72 THR B O 1
ATOM 2324 N N . ASP B 1 73 ? 12.539 26.109 18.344 1 95.81 73 ASP B N 1
ATOM 2325 C CA . ASP B 1 73 ? 12.219 27.516 18.141 1 95.81 73 ASP B CA 1
ATOM 2326 C C . ASP B 1 73 ? 10.711 27.719 17.969 1 95.81 73 ASP B C 1
ATOM 2328 O O . ASP B 1 73 ? 10.133 28.641 18.547 1 95.81 73 ASP B O 1
ATOM 2332 N N . PHE B 1 74 ? 10.094 26.859 17.203 1 95.12 74 PHE B N 1
ATOM 2333 C CA . PHE B 1 74 ? 8.656 26.953 16.984 1 95.12 74 PHE B CA 1
ATOM 2334 C C . PHE B 1 74 ? 7.887 26.797 18.281 1 95.12 74 PHE B C 1
ATOM 2336 O O . PHE B 1 74 ? 6.992 27.594 18.594 1 95.12 74 PHE B O 1
ATOM 2343 N N . LYS B 1 75 ? 8.266 25.797 19.031 1 94 75 LYS B N 1
ATOM 2344 C CA . LYS B 1 75 ? 7.613 25.516 20.297 1 94 75 LYS B CA 1
ATOM 2345 C C . LYS B 1 75 ? 7.695 26.719 21.234 1 94 75 LYS B C 1
ATOM 2347 O O . LYS B 1 75 ? 6.727 27.031 21.938 1 94 75 LYS B O 1
ATOM 2352 N N . ALA B 1 76 ? 8.844 27.391 21.281 1 94.44 76 ALA B N 1
ATOM 2353 C CA . ALA B 1 76 ? 9.031 28.547 22.156 1 94.44 76 ALA B CA 1
ATOM 2354 C C . ALA B 1 76 ? 8.055 29.672 21.797 1 94.44 76 ALA B C 1
ATOM 2356 O O . ALA B 1 76 ? 7.445 30.266 22.672 1 94.44 76 ALA B O 1
ATOM 2357 N N . VAL B 1 77 ? 7.914 29.859 20.516 1 94 77 VAL B N 1
ATOM 2358 C CA . VAL B 1 77 ? 7.012 30.906 20.047 1 94 77 VAL B CA 1
ATOM 2359 C C . VAL B 1 77 ? 5.566 30.516 20.344 1 94 77 VAL B C 1
ATOM 2361 O O . VAL B 1 77 ? 4.785 31.344 20.828 1 94 77 VAL B O 1
ATOM 2364 N N . ILE B 1 78 ? 5.211 29.281 20.141 1 91.56 78 ILE B N 1
ATOM 2365 C CA . ILE B 1 78 ? 3.844 28.797 20.297 1 91.56 78 ILE B CA 1
ATOM 2366 C C . ILE B 1 78 ? 3.449 28.844 21.781 1 91.56 78 ILE B C 1
ATOM 2368 O O . ILE B 1 78 ? 2.328 29.234 22.109 1 91.56 78 ILE B O 1
ATOM 2372 N N . LYS B 1 79 ? 4.391 28.531 22.641 1 89.5 79 LYS B N 1
ATOM 2373 C CA . LYS B 1 79 ? 4.145 28.531 24.078 1 89.5 79 LYS B CA 1
ATOM 2374 C C . LYS B 1 79 ? 3.852 29.953 24.578 1 89.5 79 LYS B C 1
ATOM 2376 O O . LYS B 1 79 ? 3.088 30.125 25.516 1 89.5 79 LYS B O 1
ATOM 2381 N N . SER B 1 80 ? 4.406 30.875 23.922 1 89.31 80 SER B N 1
ATOM 2382 C CA . SER B 1 80 ? 4.312 32.25 24.391 1 89.31 80 SER B CA 1
ATOM 2383 C C . SER B 1 80 ? 3.256 33.031 23.625 1 89.31 80 SER B C 1
ATOM 2385 O O . SER B 1 80 ? 3.16 34.25 23.766 1 89.31 80 SER B O 1
ATOM 2387 N N . SER B 1 81 ? 2.529 32.281 22.797 1 86 81 SER B N 1
ATOM 2388 C CA . SER B 1 81 ? 1.561 33 21.953 1 86 81 SER B CA 1
ATOM 2389 C C . SER B 1 81 ? 0.208 32.281 21.969 1 86 81 SER B C 1
ATOM 2391 O O . SER B 1 81 ? 0.014 31.312 22.719 1 86 81 SER B O 1
ATOM 2393 N N . GLU B 1 82 ? -0.781 32.844 21.234 1 80.12 82 GLU B N 1
ATOM 2394 C CA . GLU B 1 82 ? -2.105 32.25 21.062 1 80.12 82 GLU B CA 1
ATOM 2395 C C . GLU B 1 82 ? -2.275 31.672 19.656 1 80.12 82 GLU B C 1
ATOM 2397 O O . GLU B 1 82 ? -3.4 31.484 19.188 1 80.12 82 GLU B O 1
ATOM 2402 N N . LEU B 1 83 ? -1.169 31.438 18.984 1 81.81 83 LEU B N 1
ATOM 2403 C CA . LEU B 1 83 ? -1.175 31.062 17.578 1 81.81 83 LEU B CA 1
ATOM 2404 C C . LEU B 1 83 ? -1.856 29.719 17.375 1 81.81 83 LEU B C 1
ATOM 2406 O O . LEU B 1 83 ? -2.545 29.5 16.375 1 81.81 83 LEU B O 1
ATOM 2410 N N . MET B 1 84 ? -1.729 28.734 18.172 1 79 84 MET B N 1
ATOM 2411 C CA . MET B 1 84 ? -2.285 27.391 18.016 1 79 84 MET B CA 1
ATOM 2412 C C . MET B 1 84 ? -3.279 27.094 19.141 1 79 84 MET B C 1
ATOM 2414 O O . MET B 1 84 ? -3.104 26.125 19.875 1 79 84 MET B O 1
ATOM 2418 N N . CYS B 1 85 ? -4.312 27.828 19.031 1 68.25 85 CYS B N 1
ATOM 2419 C CA . CYS B 1 85 ? -5.281 27.781 20.125 1 68.25 85 CYS B CA 1
ATOM 2420 C C . CYS B 1 85 ? -6.402 26.797 19.812 1 68.25 85 CYS B C 1
ATOM 2422 O O . CYS B 1 85 ? -7.223 26.5 20.688 1 68.25 85 CYS B O 1
ATOM 2424 N N . LEU B 1 86 ? -6.391 26.25 18.734 1 63.28 86 LEU B N 1
ATOM 2425 C CA . LEU B 1 86 ? -7.441 25.297 18.406 1 63.28 86 LEU B CA 1
ATOM 2426 C C . LEU B 1 86 ? -7.16 23.938 19.047 1 63.28 86 LEU B C 1
ATOM 2428 O O . LEU B 1 86 ? -6.004 23.594 19.297 1 63.28 86 LEU B O 1
ATOM 2432 N N . ASP B 1 87 ? -8.289 23.344 19.344 1 70.25 87 ASP B N 1
ATOM 2433 C CA . ASP B 1 87 ? -8.188 21.953 19.75 1 70.25 87 ASP B CA 1
ATOM 2434 C C . ASP B 1 87 ? -7.387 21.125 18.75 1 70.25 87 ASP B C 1
ATOM 2436 O O . ASP B 1 87 ? -7.523 21.312 17.531 1 70.25 87 ASP B O 1
ATOM 2440 N N . ASN B 1 88 ? -6.441 20.344 19.172 1 76.44 88 ASN B N 1
ATOM 2441 C CA . ASN B 1 88 ? -5.531 19.547 18.359 1 76.44 88 ASN B CA 1
ATOM 2442 C C . ASN B 1 88 ? -6.219 18.312 17.797 1 76.44 88 ASN B C 1
ATOM 2444 O O . ASN B 1 88 ? -5.574 17.453 17.172 1 76.44 88 ASN B O 1
ATOM 2448 N N . GLY B 1 89 ? -7.492 18.203 17.875 1 86.62 89 GLY B N 1
ATOM 2449 C CA . GLY B 1 89 ? -8.219 17.047 17.375 1 86.62 89 GLY B CA 1
ATOM 2450 C C . GLY B 1 89 ? -8.734 17.25 15.961 1 86.62 89 GLY B C 1
ATOM 2451 O O . GLY B 1 89 ? -9.234 18.312 15.617 1 86.62 89 GLY B O 1
ATOM 2452 N N . VAL B 1 90 ? -8.5 16.234 15.07 1 92.25 90 VAL B N 1
ATOM 2453 C CA . VAL B 1 90 ? -9.062 16.266 13.727 1 92.25 90 VAL B CA 1
ATOM 2454 C C . VAL B 1 90 ? -9.852 14.977 13.477 1 92.25 90 VAL B C 1
ATOM 2456 O O . VAL B 1 90 ? -9.453 13.898 13.922 1 92.25 90 VAL B O 1
ATOM 2459 N N . ARG B 1 91 ? -10.938 15.125 12.844 1 92.94 91 ARG B N 1
ATOM 2460 C CA . ARG B 1 91 ? -11.719 13.961 12.438 1 92.94 91 ARG B CA 1
ATOM 2461 C C . ARG B 1 91 ? -11.258 13.445 11.078 1 92.94 91 ARG B C 1
ATOM 2463 O O . ARG B 1 91 ? -10.977 14.227 10.172 1 92.94 91 ARG B O 1
ATOM 2470 N N . VAL B 1 92 ? -11.148 12.125 10.977 1 93.94 92 VAL B N 1
ATOM 2471 C CA . VAL B 1 92 ? -10.797 11.477 9.719 1 93.94 92 VAL B CA 1
ATOM 2472 C C . VAL B 1 92 ? -12.07 11.039 8.992 1 93.94 92 VAL B C 1
ATOM 2474 O O . VAL B 1 92 ? -12.898 10.32 9.555 1 93.94 92 VAL B O 1
ATOM 2477 N N . MET B 1 93 ? -12.086 11.477 7.789 1 90.38 93 MET B N 1
ATOM 2478 C CA . MET B 1 93 ? -13.266 11.133 7 1 90.38 93 MET B CA 1
ATOM 2479 C C . MET B 1 93 ? -13.031 9.852 6.199 1 90.38 93 MET B C 1
ATOM 2481 O O . MET B 1 93 ? -11.883 9.508 5.906 1 90.38 93 MET B O 1
ATOM 2485 N N . ASN B 1 94 ? -14.07 9.078 5.938 1 81.31 94 ASN B N 1
ATOM 2486 C CA . ASN B 1 94 ? -14.086 7.91 5.062 1 81.31 94 ASN B CA 1
ATOM 2487 C C . ASN B 1 94 ? -13.211 6.789 5.609 1 81.31 94 ASN B C 1
ATOM 2489 O O . ASN B 1 94 ? -12.508 6.117 4.852 1 81.31 94 ASN B O 1
ATOM 2493 N N . SER B 1 95 ? -12.945 6.816 6.848 1 84.81 95 SER B N 1
ATOM 2494 C CA . SER B 1 95 ? -12.289 5.699 7.516 1 84.81 95 SER B CA 1
ATOM 2495 C C . SER B 1 95 ? -13.258 4.949 8.422 1 84.81 95 SER B C 1
ATOM 2497 O O . SER B 1 95 ? -14.078 5.562 9.102 1 84.81 95 SER B O 1
ATOM 2499 N N . LEU B 1 96 ? -13.188 3.67 8.383 1 77.5 96 LEU B N 1
ATOM 2500 C CA . LEU B 1 96 ? -14.086 2.85 9.188 1 77.5 96 LEU B CA 1
ATOM 2501 C C . LEU B 1 96 ? -13.586 2.734 10.617 1 77.5 96 LEU B C 1
ATOM 2503 O O . LEU B 1 96 ? -14.383 2.635 11.555 1 77.5 96 LEU B O 1
ATOM 2507 N N . THR B 1 97 ? -12.336 2.771 10.797 1 82.94 97 THR B N 1
ATOM 2508 C CA . THR B 1 97 ? -11.773 2.43 12.094 1 82.94 97 THR B CA 1
ATOM 2509 C C . THR B 1 97 ? -11.141 3.654 12.75 1 82.94 97 THR B C 1
ATOM 2511 O O . THR B 1 97 ? -11.078 3.742 13.984 1 82.94 97 THR B O 1
ATOM 2514 N N . LEU B 1 98 ? -10.734 4.531 11.969 1 85.25 98 LEU B N 1
ATOM 2515 C CA . LEU B 1 98 ? -10.07 5.727 12.484 1 85.25 98 LEU B CA 1
ATOM 2516 C C . LEU B 1 98 ? -11.016 6.922 12.469 1 85.25 98 LEU B C 1
ATOM 2518 O O . LEU B 1 98 ? -11.406 7.395 11.398 1 85.25 98 LEU B O 1
ATOM 2522 N N . THR B 1 99 ? -11.406 7.387 13.617 1 85.75 99 THR B N 1
ATOM 2523 C CA . THR B 1 99 ? -12.422 8.438 13.633 1 85.75 99 THR B CA 1
ATOM 2524 C C . THR B 1 99 ? -11.789 9.789 13.945 1 85.75 99 THR B C 1
ATOM 2526 O O . THR B 1 99 ? -12.172 10.805 13.359 1 85.75 99 THR B O 1
ATOM 2529 N N . SER B 1 100 ? -10.789 9.805 14.938 1 91.25 100 SER B N 1
ATOM 2530 C CA . SER B 1 100 ? -10.172 11.078 15.289 1 91.25 100 SER B CA 1
ATOM 2531 C C . SER B 1 100 ? -8.688 10.906 15.602 1 91.25 100 SER B C 1
ATOM 2533 O O . SER B 1 100 ? -8.258 9.828 16.031 1 91.25 100 SER B O 1
ATOM 2535 N N . LEU B 1 101 ? -7.988 11.938 15.336 1 93.44 101 LEU B N 1
ATOM 2536 C CA . LEU B 1 101 ? -6.555 11.984 15.586 1 93.44 101 LEU B CA 1
ATOM 2537 C C . LEU B 1 101 ? -6.172 13.234 16.359 1 93.44 101 LEU B C 1
ATOM 2539 O O . LEU B 1 101 ? -6.855 14.258 16.266 1 93.44 101 LEU B O 1
ATOM 2543 N N . LYS B 1 102 ? -5.195 13.07 17.172 1 93.62 102 LYS B N 1
ATOM 2544 C CA . LYS B 1 102 ? -4.48 14.211 17.75 1 93.62 102 LYS B CA 1
ATOM 2545 C C . LYS B 1 102 ? -3.043 14.273 17.234 1 93.62 102 LYS B C 1
ATOM 2547 O O . LYS B 1 102 ? -2.125 13.758 17.875 1 93.62 102 LYS B O 1
ATOM 2552 N N . PRO B 1 103 ? -2.836 14.93 16.047 1 94.19 103 PRO B N 1
ATOM 2553 C CA . PRO B 1 103 ? -1.575 14.781 15.312 1 94.19 103 PRO B CA 1
ATOM 2554 C C . PRO B 1 103 ? -0.379 15.336 16.078 1 94.19 103 PRO B C 1
ATOM 2556 O O . PRO B 1 103 ? 0.743 14.852 15.922 1 94.19 103 PRO B O 1
ATOM 2559 N N . PHE B 1 104 ? -0.614 16.328 17 1 94.31 104 PHE B N 1
ATOM 2560 C CA . PHE B 1 104 ? 0.496 16.891 17.75 1 94.31 104 PHE B CA 1
ATOM 2561 C C . PHE B 1 104 ? 0.631 16.219 19.109 1 94.31 104 PHE B C 1
ATOM 2563 O O . PHE B 1 104 ? 1.586 16.469 19.844 1 94.31 104 PHE B O 1
ATOM 2570 N N . GLY B 1 105 ? -0.309 15.32 19.438 1 91.06 105 GLY B N 1
ATOM 2571 C CA . GLY B 1 105 ? -0.287 14.625 20.719 1 91.06 105 GLY B CA 1
ATOM 2572 C C . GLY B 1 105 ? -0.811 15.469 21.859 1 91.06 105 GLY B C 1
ATOM 2573 O O . GLY B 1 105 ? -1.027 16.672 21.703 1 91.06 105 GLY B O 1
ATOM 2574 N N . ASP B 1 106 ? -0.913 14.906 23.016 1 89.31 106 ASP B N 1
ATOM 2575 C CA . ASP B 1 106 ? -1.461 15.578 24.188 1 89.31 106 ASP B CA 1
ATOM 2576 C C . ASP B 1 106 ? -0.415 16.484 24.844 1 89.31 106 ASP B C 1
ATOM 2578 O O . ASP B 1 106 ? -0.759 17.438 25.547 1 89.31 106 ASP B O 1
ATOM 2582 N N . GLY B 1 107 ? 0.809 16.281 24.547 1 89.44 107 GLY B N 1
ATOM 2583 C CA . GLY B 1 107 ? 1.88 17 25.219 1 89.44 107 GLY B CA 1
ATOM 2584 C C . GLY B 1 107 ? 2.35 18.219 24.453 1 89.44 107 GLY B C 1
ATOM 2585 O O . GLY B 1 107 ? 3.271 18.922 24.891 1 89.44 107 GLY B O 1
ATOM 2586 N N . TRP B 1 108 ? 1.718 18.562 23.375 1 90.5 108 TRP B N 1
ATOM 2587 C CA . TRP B 1 108 ? 2.135 19.703 22.578 1 90.5 108 TRP B CA 1
ATOM 2588 C C . TRP B 1 108 ? 1.779 21.016 23.266 1 90.5 108 TRP B C 1
ATOM 2590 O O . TRP B 1 108 ? 0.699 21.141 23.844 1 90.5 108 TRP B O 1
ATOM 2600 N N . PRO B 1 109 ? 2.742 21.891 23.281 1 92.44 109 PRO B N 1
ATOM 2601 C CA . PRO B 1 109 ? 4.027 22.016 22.578 1 92.44 109 PRO B CA 1
ATOM 2602 C C . PRO B 1 109 ? 5.211 21.641 23.469 1 92.44 109 PRO B C 1
ATOM 2604 O O . PRO B 1 109 ? 6.367 21.859 23.094 1 92.44 109 PRO B O 1
ATOM 2607 N N . GLU B 1 110 ? 5.016 21.109 24.672 1 91.94 110 GLU B N 1
ATOM 2608 C CA . GLU B 1 110 ? 6.129 20.688 25.5 1 91.94 110 GLU B CA 1
ATOM 2609 C C . GLU B 1 110 ? 6.887 19.531 24.875 1 91.94 110 GLU B C 1
ATOM 2611 O O . GLU B 1 110 ? 8.117 19.516 24.859 1 91.94 110 GLU B O 1
ATOM 2616 N N . ASP B 1 111 ? 6.078 18.625 24.328 1 93.94 111 ASP B N 1
ATOM 2617 C CA . ASP B 1 111 ? 6.664 17.453 23.672 1 93.94 111 ASP B CA 1
ATOM 2618 C C . ASP B 1 111 ? 6.629 17.594 22.156 1 93.94 111 ASP B C 1
ATOM 2620 O O . ASP B 1 111 ? 5.703 18.188 21.594 1 93.94 111 ASP B O 1
ATOM 2624 N N . THR B 1 112 ? 7.625 17.078 21.516 1 96.25 112 THR B N 1
ATOM 2625 C CA . THR B 1 112 ? 7.656 17.016 20.062 1 96.25 112 THR B CA 1
ATOM 2626 C C . THR B 1 112 ? 6.809 15.852 19.562 1 96.25 112 THR B C 1
ATOM 2628 O O . THR B 1 112 ? 6.906 14.742 20.078 1 96.25 112 THR B O 1
ATOM 2631 N N . PRO B 1 113 ? 5.961 16.109 18.578 1 95.94 113 PRO B N 1
ATOM 2632 C CA . PRO B 1 113 ? 5.156 15 18.047 1 95.94 113 PRO B CA 1
ATOM 2633 C C . PRO B 1 113 ? 6.012 13.867 17.484 1 95.94 113 PRO B C 1
ATOM 2635 O O . PRO B 1 113 ? 7.055 14.125 16.875 1 95.94 113 PRO B O 1
ATOM 2638 N N . ASP B 1 114 ? 5.535 12.633 17.594 1 97.06 114 ASP B N 1
ATOM 2639 C CA . ASP B 1 114 ? 6.281 11.453 17.172 1 97.06 114 ASP B CA 1
ATOM 2640 C C . ASP B 1 114 ? 6.562 11.492 15.672 1 97.06 114 ASP B C 1
ATOM 2642 O O . ASP B 1 114 ? 7.676 11.188 15.234 1 97.06 114 ASP B O 1
ATOM 2646 N N . TRP B 1 115 ? 5.57 11.898 14.891 1 97.75 115 TRP B N 1
ATOM 2647 C CA . TRP B 1 115 ? 5.754 11.922 13.438 1 97.75 115 TRP B CA 1
ATOM 2648 C C . TRP B 1 115 ? 6.871 12.883 13.047 1 97.75 115 TRP B C 1
ATOM 2650 O O . TRP B 1 115 ? 7.57 12.656 12.055 1 97.75 115 TRP B O 1
ATOM 2660 N N . TRP B 1 116 ? 7.09 13.977 13.781 1 98 116 TRP B N 1
ATOM 2661 C CA . TRP B 1 116 ? 8.141 14.945 13.5 1 98 116 TRP B CA 1
ATOM 2662 C C . TRP B 1 116 ? 9.523 14.336 13.734 1 98 116 TRP B C 1
ATOM 2664 O O . TRP B 1 116 ? 10.43 14.523 12.922 1 98 116 TRP B O 1
ATOM 2674 N N . LYS B 1 117 ? 9.594 13.648 14.867 1 97.62 117 LYS B N 1
ATOM 2675 C CA . LYS B 1 117 ? 10.852 12.961 15.156 1 97.62 117 LYS B CA 1
ATOM 2676 C C . LYS B 1 117 ? 11.211 11.969 14.055 1 97.62 117 LYS B C 1
ATOM 2678 O O . LYS B 1 117 ? 12.359 11.914 13.617 1 97.62 117 LYS B O 1
ATOM 2683 N N . ILE B 1 118 ? 10.242 11.227 13.656 1 97.94 118 ILE B N 1
ATOM 2684 C CA . ILE B 1 118 ? 10.438 10.211 12.625 1 97.94 118 ILE B CA 1
ATOM 2685 C C . ILE B 1 118 ? 10.781 10.883 11.297 1 97.94 118 ILE B C 1
ATOM 2687 O O . ILE B 1 118 ? 11.688 10.445 10.586 1 97.94 118 ILE B O 1
ATOM 2691 N N . TYR B 1 119 ? 10.07 11.961 10.953 1 97.94 119 TYR B N 1
ATOM 2692 C CA . TYR B 1 119 ? 10.359 12.742 9.758 1 97.94 119 TYR B CA 1
ATOM 2693 C C . TYR B 1 119 ? 11.828 13.164 9.727 1 97.94 119 TYR B C 1
ATOM 2695 O O . TYR B 1 119 ? 12.508 12.977 8.719 1 97.94 119 TYR B O 1
ATOM 2703 N N . ASN B 1 120 ? 12.305 13.641 10.836 1 96.81 120 ASN B N 1
ATOM 2704 C CA . ASN B 1 120 ? 13.695 14.094 10.898 1 96.81 120 ASN B CA 1
ATOM 2705 C C . ASN B 1 120 ? 14.672 12.938 10.75 1 96.81 120 ASN B C 1
ATOM 2707 O O . ASN B 1 120 ? 15.711 13.07 10.102 1 96.81 120 ASN B O 1
ATOM 2711 N N . ARG B 1 121 ? 14.32 11.828 11.359 1 97 121 ARG B N 1
ATOM 2712 C CA . ARG B 1 121 ? 15.172 10.656 11.234 1 97 121 ARG B CA 1
ATOM 2713 C C . ARG B 1 121 ? 15.234 10.172 9.789 1 97 121 ARG B C 1
ATOM 2715 O O . ARG B 1 121 ? 16.312 9.852 9.281 1 97 121 ARG B O 1
ATOM 2722 N N . VAL B 1 122 ? 14.141 10.18 9.141 1 96.81 122 VAL B N 1
ATOM 2723 C CA . VAL B 1 122 ? 14.078 9.734 7.758 1 96.81 122 VAL B CA 1
ATOM 2724 C C . VAL B 1 122 ? 14.773 10.742 6.852 1 96.81 122 VAL B C 1
ATOM 2726 O O . VAL B 1 122 ? 15.523 10.367 5.945 1 96.81 122 VAL B O 1
ATOM 2729 N N . LYS B 1 123 ? 14.594 11.992 7.133 1 95.06 123 LYS B N 1
ATOM 2730 C CA . LYS B 1 123 ? 15.195 13.07 6.355 1 95.06 123 LYS B CA 1
ATOM 2731 C C . LYS B 1 123 ? 16.719 13.008 6.41 1 95.06 123 LYS B C 1
ATOM 2733 O O . LYS B 1 123 ? 17.391 13.227 5.402 1 95.06 123 LYS B O 1
ATOM 2738 N N . HIS B 1 124 ? 17.297 12.688 7.453 1 93 124 HIS B N 1
ATOM 2739 C CA . HIS B 1 124 ? 18.75 12.727 7.656 1 93 124 HIS B CA 1
ATOM 2740 C C . HIS B 1 124 ? 19.359 11.336 7.516 1 93 124 HIS B C 1
ATOM 2742 O O . HIS B 1 124 ? 20.578 11.203 7.359 1 93 124 HIS B O 1
ATOM 2748 N N . GLY B 1 125 ? 18.562 10.242 7.453 1 92 125 GLY B N 1
ATOM 2749 C CA . GLY B 1 125 ? 19.016 8.867 7.305 1 92 125 GLY B CA 1
ATOM 2750 C C . GLY B 1 125 ? 18.047 8.016 6.496 1 92 125 GLY B C 1
ATOM 2751 O O . GLY B 1 125 ? 17.578 6.98 6.973 1 92 125 GLY B O 1
ATOM 2752 N N . ARG B 1 126 ? 17.875 8.375 5.344 1 84.5 126 ARG B N 1
ATOM 2753 C CA . ARG B 1 126 ? 16.859 7.805 4.473 1 84.5 126 ARG B CA 1
ATOM 2754 C C . ARG B 1 126 ? 17.062 6.305 4.305 1 84.5 126 ARG B C 1
ATOM 2756 O O . ARG B 1 126 ? 16.094 5.535 4.367 1 84.5 126 ARG B O 1
ATOM 2763 N N . SER B 1 127 ? 18.25 5.863 4.234 1 86.81 127 SER B N 1
ATOM 2764 C CA . SER B 1 127 ? 18.516 4.465 3.932 1 86.81 127 SER B CA 1
ATOM 2765 C C . SER B 1 127 ? 18.375 3.592 5.176 1 86.81 127 SER B C 1
ATOM 2767 O O . SER B 1 127 ? 18.047 2.406 5.074 1 86.81 127 SER B O 1
ATOM 2769 N N . SER B 1 128 ? 18.531 4.223 6.312 1 90.19 128 SER B N 1
ATOM 2770 C CA . SER B 1 128 ? 18.531 3.438 7.543 1 90.19 128 SER B CA 1
ATOM 2771 C C . SER B 1 128 ? 17.156 3.453 8.211 1 90.19 128 SER B C 1
ATOM 2773 O O . SER B 1 128 ? 16.828 2.541 8.969 1 90.19 128 SER B O 1
ATOM 2775 N N . ASN B 1 129 ? 16.328 4.453 7.879 1 93.94 129 ASN B N 1
ATOM 2776 C CA . ASN B 1 129 ? 15.094 4.633 8.625 1 93.94 129 ASN B CA 1
ATOM 2777 C C . ASN B 1 129 ? 13.867 4.574 7.711 1 93.94 129 ASN B C 1
ATOM 2779 O O . ASN B 1 129 ? 12.797 5.051 8.07 1 93.94 129 ASN B O 1
ATOM 2783 N N . TYR B 1 130 ? 14.023 3.91 6.586 1 93.12 130 TYR B N 1
ATOM 2784 C CA . TYR B 1 130 ? 12.984 3.973 5.562 1 93.12 130 TYR B CA 1
ATOM 2785 C C . TYR B 1 130 ? 11.727 3.24 6.02 1 93.12 130 TYR B C 1
ATOM 2787 O O . TYR B 1 130 ? 10.609 3.6 5.621 1 93.12 130 TYR B O 1
ATOM 2795 N N . LYS B 1 131 ? 11.789 2.27 6.906 1 96 131 LYS B N 1
ATOM 2796 C CA . LYS B 1 131 ? 10.625 1.522 7.367 1 96 131 LYS B CA 1
ATOM 2797 C C . LYS B 1 131 ? 9.734 2.389 8.258 1 96 131 LYS B C 1
ATOM 2799 O O . LYS B 1 131 ? 8.547 2.09 8.438 1 96 131 LYS B O 1
ATOM 2804 N N . GLU B 1 132 ? 10.336 3.471 8.75 1 97.56 132 GLU B N 1
ATOM 2805 C CA . GLU B 1 132 ? 9.562 4.363 9.609 1 97.56 132 GLU B CA 1
ATOM 2806 C C . GLU B 1 132 ? 8.664 5.281 8.789 1 97.56 132 GLU B C 1
ATOM 2808 O O . GLU B 1 132 ? 7.75 5.906 9.328 1 97.56 132 GLU B O 1
ATOM 2813 N N . ALA B 1 133 ? 9 5.367 7.477 1 98.06 133 ALA B N 1
ATOM 2814 C CA . ALA B 1 133 ? 8.086 6.055 6.574 1 98.06 133 ALA B CA 1
ATOM 2815 C C . ALA B 1 133 ? 6.891 5.172 6.223 1 98.06 133 ALA B C 1
ATOM 2817 O O . ALA B 1 133 ? 6.852 4.566 5.148 1 98.06 133 ALA B O 1
ATOM 2818 N N . ASN B 1 134 ? 5.957 5.102 7.145 1 98.69 134 ASN B N 1
ATOM 2819 C CA . ASN B 1 134 ? 4.836 4.172 7.055 1 98.69 134 ASN B CA 1
ATOM 2820 C C . ASN B 1 134 ? 3.496 4.898 7.145 1 98.69 134 ASN B C 1
ATOM 2822 O O . ASN B 1 134 ? 3.457 6.117 7.328 1 98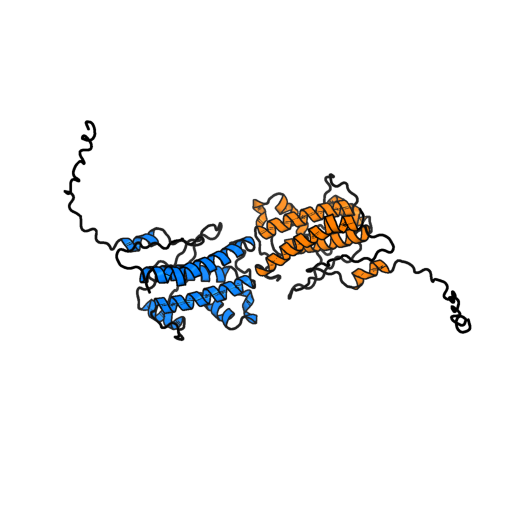.69 134 ASN B O 1
ATOM 2826 N N . LEU B 1 135 ? 2.42 4.203 6.973 1 98.56 135 LEU B N 1
ATOM 2827 C CA . LEU B 1 135 ? 1.07 4.75 6.91 1 98.56 135 LEU B CA 1
ATOM 2828 C C . LEU B 1 135 ? 0.774 5.609 8.133 1 98.56 135 LEU B C 1
ATOM 2830 O O . LEU B 1 135 ? 0.248 6.719 8.016 1 98.56 135 LEU B O 1
ATOM 2834 N N . GLU B 1 136 ? 1.158 5.215 9.273 1 98.12 136 GLU B N 1
ATOM 2835 C CA . GLU B 1 136 ? 0.845 5.906 10.523 1 98.12 136 GLU B CA 1
ATOM 2836 C C . GLU B 1 136 ? 1.512 7.277 10.578 1 98.12 136 GLU B C 1
ATOM 2838 O O . GLU B 1 136 ? 0.84 8.289 10.773 1 98.12 136 GLU B O 1
ATOM 2843 N N . ASN B 1 137 ? 2.762 7.254 10.359 1 98.62 137 ASN B N 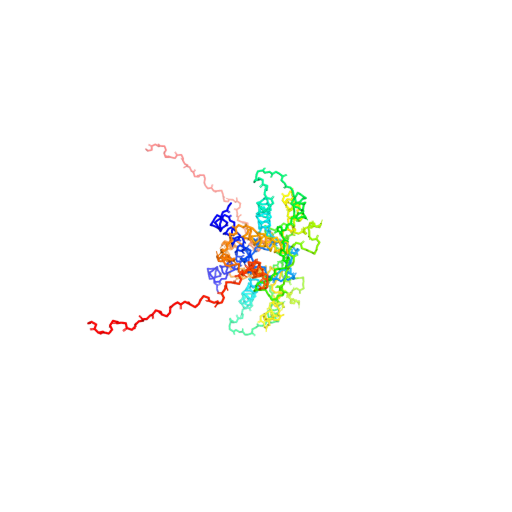1
ATOM 2844 C CA . ASN B 1 137 ? 3.52 8.492 10.516 1 98.62 137 ASN B CA 1
ATOM 2845 C C . ASN B 1 137 ? 3.162 9.508 9.438 1 98.62 137 ASN B C 1
ATOM 2847 O O . ASN B 1 137 ? 3.109 10.711 9.711 1 98.62 137 ASN B O 1
ATOM 2851 N N . VAL B 1 138 ? 2.904 8.977 8.234 1 98.81 138 VAL B N 1
ATOM 2852 C CA . VAL B 1 138 ? 2.504 9.867 7.156 1 98.81 138 VAL B CA 1
ATOM 2853 C C . VAL B 1 138 ? 1.125 10.453 7.453 1 98.81 138 VAL B C 1
ATOM 2855 O O . VAL B 1 138 ? 0.887 11.641 7.23 1 98.81 138 VAL B O 1
ATOM 2858 N N . LEU B 1 139 ? 0.198 9.625 7.996 1 98.25 139 LEU B N 1
ATOM 2859 C CA . LEU B 1 139 ? -1.146 10.078 8.336 1 98.25 139 LEU B CA 1
ATOM 2860 C C . LEU B 1 139 ? -1.097 11.172 9.398 1 98.25 139 LEU B C 1
ATOM 2862 O O . LEU B 1 139 ? -1.753 12.211 9.25 1 98.25 139 LEU B O 1
ATOM 2866 N N . TYR B 1 140 ? -0.307 11.031 10.375 1 97.94 140 TYR B N 1
ATOM 2867 C CA . TYR B 1 140 ? -0.209 12.008 11.453 1 97.94 140 TYR B CA 1
ATOM 2868 C C . TYR B 1 140 ? 0.477 13.281 10.977 1 97.94 140 TYR B C 1
ATOM 2870 O O . TYR B 1 140 ? 0.099 14.383 11.383 1 97.94 140 TYR B O 1
ATOM 2878 N N . ALA B 1 141 ? 1.471 13.109 10.141 1 98.62 141 ALA B N 1
ATOM 2879 C CA . ALA B 1 141 ? 2.117 14.281 9.555 1 98.62 141 ALA B CA 1
ATOM 2880 C C . ALA B 1 141 ? 1.132 15.094 8.719 1 98.62 141 ALA B C 1
ATOM 2882 O O . ALA B 1 141 ? 1.073 16.312 8.828 1 98.62 141 ALA B O 1
ATOM 2883 N N . LEU B 1 142 ? 0.341 14.367 7.918 1 98.75 142 LEU B N 1
ATOM 2884 C CA . LEU B 1 142 ? -0.625 15.023 7.047 1 98.75 142 LEU B CA 1
ATOM 2885 C C . LEU B 1 142 ? -1.714 15.711 7.863 1 98.75 142 LEU B C 1
ATOM 2887 O O . LEU B 1 142 ? -2.133 16.828 7.539 1 98.75 142 LEU B O 1
ATOM 2891 N N . ALA B 1 143 ? -2.168 15.047 8.898 1 97.25 143 ALA B N 1
ATOM 2892 C CA . ALA B 1 143 ? -3.15 15.641 9.805 1 97.25 143 ALA B CA 1
ATOM 2893 C C . ALA B 1 143 ? -2.592 16.891 10.469 1 97.25 143 ALA B C 1
ATOM 2895 O O . ALA B 1 143 ? -3.309 17.891 10.648 1 97.25 143 ALA B O 1
ATOM 2896 N N . SER B 1 144 ? -1.352 16.844 10.836 1 96.94 144 SER B N 1
ATOM 2897 C CA . SER B 1 144 ? -0.692 18 11.414 1 96.94 144 SER B CA 1
ATOM 2898 C C . SER B 1 144 ? -0.616 19.156 10.406 1 96.94 144 SER B C 1
ATOM 2900 O O . SER B 1 144 ? -0.847 20.312 10.758 1 96.94 144 SER B O 1
ATOM 2902 N N . LEU B 1 145 ? -0.288 18.781 9.188 1 98.12 145 LEU B N 1
ATOM 2903 C CA . LEU B 1 145 ? -0.238 19.812 8.141 1 98.12 145 LEU B CA 1
ATOM 2904 C C . LEU B 1 145 ? -1.605 20.453 7.949 1 98.12 145 LEU B C 1
ATOM 2906 O O . LEU B 1 145 ? -1.702 21.672 7.777 1 98.12 145 LEU B O 1
ATOM 2910 N N . TYR B 1 146 ? -2.635 19.656 7.98 1 97.06 146 TYR B N 1
ATOM 2911 C CA . TYR B 1 146 ? -4 20.172 7.883 1 97.06 146 TYR B CA 1
ATOM 2912 C C . TYR B 1 146 ? -4.281 21.188 8.977 1 97.06 146 TYR B C 1
ATOM 2914 O O . TYR B 1 146 ? -4.797 22.281 8.695 1 97.06 146 TYR B O 1
ATOM 2922 N N . LEU B 1 147 ? -3.932 20.875 10.172 1 94.75 147 LEU B N 1
ATOM 2923 C CA . LEU B 1 147 ? -4.16 21.781 11.297 1 94.75 147 LEU B CA 1
ATOM 2924 C C . LEU B 1 147 ? -3.354 23.062 11.133 1 94.75 147 LEU B C 1
ATOM 2926 O O . LEU B 1 147 ? -3.863 24.156 11.391 1 94.75 147 LEU B O 1
ATOM 2930 N N . LEU B 1 148 ? -2.145 22.859 10.727 1 95.31 148 LEU B N 1
ATOM 2931 C CA . LEU B 1 148 ? -1.285 24.016 10.523 1 95.31 148 LEU B CA 1
ATOM 2932 C C . LEU B 1 148 ? -1.872 24.953 9.477 1 95.31 148 LEU B C 1
ATOM 2934 O O . LEU B 1 148 ? -1.833 26.172 9.633 1 95.31 148 LEU B O 1
ATOM 2938 N N . GLU B 1 149 ? -2.383 24.328 8.398 1 95.19 149 GLU B N 1
ATOM 2939 C CA . GLU B 1 149 ? -3.055 25.109 7.367 1 95.19 149 GLU B CA 1
ATOM 2940 C C . GLU B 1 149 ? -4.238 25.875 7.941 1 95.19 149 GLU B C 1
ATOM 2942 O O . GLU B 1 149 ? -4.465 27.047 7.59 1 95.19 149 GLU B O 1
ATOM 2947 N N . GLU B 1 150 ? -4.977 25.266 8.797 1 92.38 150 GLU B N 1
ATOM 2948 C CA . GLU B 1 150 ? -6.121 25.906 9.445 1 92.38 150 GLU B CA 1
ATOM 2949 C C . GLU B 1 150 ? -5.676 27.078 10.312 1 92.38 150 GLU B C 1
ATOM 2951 O O . GLU B 1 150 ? -6.32 28.141 10.312 1 92.38 150 GLU B O 1
ATOM 2956 N N . TYR B 1 151 ? -4.602 26.922 11.008 1 91.19 151 TYR B N 1
ATOM 2957 C CA . TYR B 1 151 ? -4.074 27.984 11.836 1 91.19 151 TYR B CA 1
ATOM 2958 C C . TYR B 1 151 ? -3.58 29.156 10.984 1 91.19 151 TYR B C 1
ATOM 2960 O O . TYR B 1 151 ? -3.797 30.312 11.32 1 91.19 151 TYR B O 1
ATOM 2968 N N . LEU B 1 152 ? -2.9 28.781 9.93 1 92.5 152 LEU B N 1
ATOM 2969 C CA . LEU B 1 152 ? -2.395 29.812 9.039 1 92.5 152 LEU B CA 1
ATOM 2970 C C . LEU B 1 152 ? -3.541 30.594 8.398 1 92.5 152 LEU B C 1
ATOM 2972 O O . LEU B 1 152 ? -3.477 31.812 8.281 1 92.5 152 LEU B O 1
ATOM 2976 N N . HIS B 1 153 ? -4.562 29.844 8.023 1 92.19 153 HIS B N 1
ATOM 2977 C CA . HIS B 1 153 ? -5.758 30.469 7.465 1 92.19 153 HIS B CA 1
ATOM 2978 C C . HIS B 1 153 ? -6.367 31.469 8.445 1 92.19 153 HIS B C 1
ATOM 2980 O O . HIS B 1 153 ? -6.738 32.594 8.062 1 92.19 153 HIS B O 1
ATOM 2986 N N . LYS B 1 154 ? -6.449 31.125 9.68 1 87.62 154 LYS B N 1
ATOM 2987 C CA . LYS B 1 154 ? -7.008 32 10.711 1 87.62 154 LYS B CA 1
ATOM 2988 C C . LYS B 1 154 ? -6.168 33.25 10.883 1 87.62 154 LYS B C 1
ATOM 2990 O O . LYS B 1 154 ? -6.703 34.344 11.133 1 87.62 154 LYS B O 1
ATOM 2995 N N . LYS B 1 155 ? -4.949 33.031 10.766 1 86.56 155 LYS B N 1
ATOM 2996 C CA . LYS B 1 155 ? -4.023 34.156 10.922 1 86.56 155 LYS B CA 1
ATOM 2997 C C . LYS B 1 155 ? -4.148 35.156 9.766 1 86.56 155 LYS B C 1
ATOM 2999 O O . LYS B 1 155 ? -3.959 36.344 9.953 1 86.56 155 LYS B O 1
ATOM 3004 N N . VAL B 1 156 ? -4.492 34.656 8.648 1 88.5 156 VAL B N 1
ATOM 3005 C CA . VAL B 1 156 ? -4.414 35.5 7.449 1 88.5 156 VAL B CA 1
ATOM 3006 C C . VAL B 1 156 ? -5.773 36.125 7.172 1 88.5 156 VAL B C 1
ATOM 3008 O O . VAL B 1 156 ? -5.855 37.156 6.496 1 88.5 156 VAL B O 1
ATOM 3011 N N . ILE B 1 157 ? -6.793 35.531 7.645 1 84.5 157 ILE B N 1
ATOM 3012 C CA . ILE B 1 157 ? -8.125 36.062 7.34 1 84.5 157 ILE B CA 1
ATOM 3013 C C . ILE B 1 157 ? -8.367 37.344 8.109 1 84.5 157 ILE B C 1
ATOM 3015 O O . ILE B 1 157 ? -7.945 37.469 9.258 1 84.5 157 ILE B O 1
ATOM 3019 N N . LEU B 1 158 ? -8.883 38.375 7.441 1 76.5 158 LEU B N 1
ATOM 3020 C CA . LEU B 1 158 ? -9.172 39.688 8 1 76.5 158 LEU B CA 1
ATOM 3021 C C . LEU B 1 158 ? -10.531 39.688 8.703 1 76.5 158 LEU B C 1
ATOM 3023 O O . LEU B 1 158 ? -11.352 38.812 8.469 1 76.5 158 LEU B O 1
ATOM 3027 N N . GLU B 1 159 ? -10.625 40.656 9.562 1 73.38 159 GLU B N 1
ATOM 3028 C CA . GLU B 1 159 ? -11.906 40.844 10.242 1 73.38 159 GLU B CA 1
ATOM 3029 C C . GLU B 1 159 ? -13.047 41 9.242 1 73.38 159 GLU B C 1
ATOM 3031 O O . GLU B 1 159 ? -12.922 41.781 8.289 1 73.38 159 GLU B O 1
ATOM 3036 N N . GLY B 1 160 ? -14.117 40.219 9.352 1 69.62 160 GLY B N 1
ATOM 3037 C CA . GLY B 1 160 ? -15.273 40.312 8.477 1 69.62 160 GLY B CA 1
ATOM 3038 C C . GLY B 1 160 ? -15.289 39.281 7.371 1 69.62 160 GLY B C 1
ATOM 3039 O O . GLY B 1 160 ? -16.297 39.094 6.703 1 69.62 160 GLY B O 1
ATOM 3040 N N . GLU B 1 161 ? -14.031 38.719 7.172 1 74 161 GLU B N 1
ATOM 3041 C CA . GLU B 1 161 ? -13.977 37.719 6.121 1 74 161 GLU B CA 1
ATOM 3042 C C . GLU B 1 161 ? -14.508 36.375 6.621 1 74 161 GLU B C 1
ATOM 3044 O O . GLU B 1 161 ? -14.43 36.094 7.812 1 74 161 GLU B O 1
ATOM 3049 N N . VAL B 1 162 ? -15.219 35.688 5.699 1 68.75 162 VAL B N 1
ATOM 3050 C CA . VAL B 1 162 ? -15.734 34.375 6.016 1 68.75 162 VAL B CA 1
ATOM 3051 C C . VAL B 1 162 ? -14.578 33.438 6.355 1 68.75 162 VAL B C 1
ATOM 3053 O O . VAL B 1 162 ? -13.586 33.375 5.629 1 68.75 162 VAL B O 1
ATOM 3056 N N . ASP B 1 163 ? -14.648 32.844 7.473 1 77.5 163 ASP B N 1
ATOM 3057 C CA . ASP B 1 163 ? -13.656 31.875 7.938 1 77.5 163 ASP B CA 1
ATOM 3058 C C . ASP B 1 163 ? -13.914 30.484 7.348 1 77.5 163 ASP B C 1
ATOM 3060 O O . ASP B 1 163 ? -14.367 29.578 8.047 1 77.5 163 ASP B O 1
ATOM 3064 N N . PHE B 1 164 ? -13.766 30.391 6.027 1 78.44 164 PHE B N 1
ATOM 3065 C CA . PHE B 1 164 ? -14 29.141 5.324 1 78.44 164 PHE B CA 1
ATOM 3066 C C . PHE B 1 164 ? -12.93 28.906 4.266 1 78.44 164 PHE B C 1
ATOM 3068 O O . PHE B 1 164 ? -12.539 29.828 3.553 1 78.44 164 PHE B O 1
ATOM 3075 N N . ILE B 1 165 ? -12.32 27.719 4.336 1 87.69 165 ILE B N 1
ATOM 3076 C CA . ILE B 1 165 ? -11.359 27.359 3.299 1 87.69 165 ILE B CA 1
ATOM 3077 C C . ILE B 1 165 ? -12.047 26.531 2.221 1 87.69 165 ILE B C 1
ATOM 3079 O O . ILE B 1 165 ? -12.758 25.578 2.529 1 87.69 165 ILE B O 1
ATOM 3083 N N . SER B 1 166 ? -11.953 26.922 0.96 1 88.44 166 SER B N 1
ATOM 3084 C CA . SER B 1 166 ? -12.516 26.188 -0.164 1 88.44 166 SER B CA 1
ATOM 3085 C C . SER B 1 166 ? -11.461 25.891 -1.22 1 88.44 166 SER B C 1
ATOM 3087 O O . SER B 1 166 ? -10.609 26.734 -1.514 1 88.44 166 SER B O 1
ATOM 3089 N N . PRO B 1 167 ? -11.453 24.656 -1.886 1 93.25 167 PRO B N 1
ATOM 3090 C CA . PRO B 1 167 ? -12.266 23.5 -1.508 1 93.25 167 PRO B CA 1
ATOM 3091 C C . PRO B 1 167 ? -11.867 22.922 -0.151 1 93.25 167 PRO B C 1
ATOM 3093 O O . PRO B 1 167 ? -10.75 23.141 0.317 1 93.25 167 PRO B O 1
ATOM 3096 N N . GLU B 1 168 ? -12.75 22.188 0.502 1 93.25 168 GLU B N 1
ATOM 3097 C CA . GLU B 1 168 ? -12.469 21.578 1.804 1 93.25 168 GLU B CA 1
ATOM 3098 C C . GLU B 1 168 ? -11.625 20.328 1.662 1 93.25 168 GLU B C 1
ATOM 3100 O O . GLU B 1 168 ? -11.508 19.766 0.568 1 93.25 168 GLU B O 1
ATOM 3105 N N . SER B 1 169 ? -10.977 20.016 2.703 1 95.31 169 SER B N 1
ATOM 3106 C CA . SER B 1 169 ? -10.273 18.734 2.775 1 95.31 169 SER B CA 1
ATOM 3107 C C . SER B 1 169 ? -11.227 17.562 2.576 1 95.31 169 SER B C 1
ATOM 3109 O O . SER B 1 169 ? -12.367 17.609 3.045 1 95.31 169 SER B O 1
ATOM 3111 N N . ASN B 1 170 ? -10.773 16.562 1.858 1 94.88 170 ASN B N 1
ATOM 3112 C CA . ASN B 1 170 ? -11.555 15.344 1.668 1 94.88 170 ASN B CA 1
ATOM 3113 C C . ASN B 1 170 ? -11.258 14.312 2.752 1 94.88 170 ASN B C 1
ATOM 3115 O O . ASN B 1 170 ? -11.961 13.305 2.865 1 94.88 170 ASN B O 1
ATOM 3119 N N . LEU B 1 171 ? -10.273 14.625 3.561 1 96.38 171 LEU B N 1
ATOM 3120 C CA . LEU B 1 171 ? -9.797 13.594 4.484 1 96.38 171 LEU B CA 1
ATOM 3121 C C . LEU B 1 171 ? -10.008 14.023 5.93 1 96.38 171 LEU B C 1
ATOM 3123 O O . LEU B 1 171 ? -10.258 13.188 6.801 1 96.38 171 LEU B O 1
ATOM 3127 N N . PHE B 1 172 ? -9.922 15.336 6.168 1 95.56 172 PHE B N 1
ATOM 3128 C CA . PHE B 1 172 ? -9.953 15.797 7.547 1 95.56 172 PHE B CA 1
ATOM 3129 C C . PHE B 1 172 ? -11.016 16.875 7.73 1 95.56 172 PHE B C 1
ATOM 3131 O O . PHE B 1 172 ? -11.344 17.594 6.785 1 95.56 172 PHE B O 1
ATOM 3138 N N . THR B 1 173 ? -11.586 16.938 8.938 1 91.81 173 THR B N 1
ATOM 3139 C CA . THR B 1 173 ? -12.469 18.031 9.328 1 91.81 173 THR B CA 1
ATOM 3140 C C . THR B 1 173 ? -12.281 18.375 10.805 1 91.81 173 THR B C 1
ATOM 3142 O O . THR B 1 173 ? -11.922 17.516 11.609 1 91.81 173 THR B O 1
ATOM 3145 N N . LEU B 1 174 ? -12.422 19.656 11.039 1 87.44 174 LEU B N 1
ATOM 3146 C CA . LEU B 1 174 ? -12.43 20.094 12.43 1 87.44 174 LEU B CA 1
ATOM 3147 C C . LEU B 1 174 ? -13.812 19.922 13.047 1 87.44 174 LEU B C 1
ATOM 3149 O O . LEU B 1 174 ? -14.82 19.906 12.328 1 87.44 174 LEU B O 1
ATOM 3153 N N . SER B 1 175 ? -13.906 19.5 14.211 1 67.5 175 SER B N 1
ATOM 3154 C CA . SER B 1 175 ? -15.227 19.5 14.828 1 67.5 175 SER B CA 1
ATOM 3155 C C . SER B 1 175 ? -15.93 20.844 14.609 1 67.5 175 SER B C 1
ATOM 3157 O O . SER B 1 175 ? -15.273 21.875 14.453 1 67.5 175 SER B O 1
ATOM 3159 N N . TRP B 1 176 ? -17.281 20.812 14.344 1 57.09 176 TRP B N 1
ATOM 3160 C CA . TRP B 1 176 ? -18.141 21.953 14.031 1 57.09 176 TRP B CA 1
ATOM 3161 C C . TRP B 1 176 ? -17.891 23.109 14.992 1 57.09 176 TRP B C 1
ATOM 3163 O O . TRP B 1 176 ? -17.844 24.266 14.586 1 57.09 176 TRP B O 1
ATOM 3173 N N . GLU B 1 177 ? -17.875 22.891 16.25 1 54.19 177 GLU B N 1
ATOM 3174 C CA . GLU B 1 177 ? -17.688 23.891 17.297 1 54.19 177 GLU B CA 1
ATOM 3175 C C . GLU B 1 177 ? -16.391 24.656 17.094 1 54.19 177 GLU B C 1
ATOM 3177 O O . GLU B 1 177 ? -16.328 25.875 17.297 1 54.19 177 GLU B O 1
ATOM 3182 N N . ARG B 1 178 ? -15.531 24.016 16.516 1 53.72 178 ARG B N 1
ATOM 3183 C CA . ARG B 1 178 ? -14.195 24.594 16.375 1 53.72 178 ARG B CA 1
ATOM 3184 C C . ARG B 1 178 ? -14.133 25.531 15.156 1 53.72 178 ARG B C 1
ATOM 3186 O O . ARG B 1 178 ? -13.469 26.562 15.203 1 53.72 178 ARG B O 1
ATOM 3193 N N . LYS B 1 179 ? -14.891 25.062 14.148 1 54.88 179 LYS B N 1
ATOM 3194 C CA . LYS B 1 179 ? -14.852 25.875 12.938 1 54.88 179 LYS B CA 1
ATOM 3195 C C . LYS B 1 179 ? -15.469 27.25 13.172 1 54.88 179 LYS B C 1
ATOM 3197 O O . LYS B 1 179 ? -14.961 28.266 12.68 1 54.88 179 LYS B O 1
ATOM 3202 N N . HIS B 1 180 ? -16.547 27.391 14.047 1 53.44 180 HIS B N 1
ATOM 3203 C CA . HIS B 1 180 ? -17.312 28.625 14.195 1 53.44 180 HIS B CA 1
ATOM 3204 C C . HIS B 1 180 ? -16.984 29.328 15.508 1 53.44 180 HIS B C 1
ATOM 3206 O O . HIS B 1 180 ? -17.375 30.469 15.727 1 53.44 180 HIS B O 1
ATOM 3212 N N . SER B 1 181 ? -16.406 28.719 16.312 1 49.03 181 SER B N 1
ATOM 3213 C CA . SER B 1 181 ? -16.078 29.391 17.578 1 49.03 181 SER B CA 1
ATOM 3214 C C . SER B 1 181 ? -15.117 30.547 17.344 1 49.03 181 SER B C 1
ATOM 3216 O O . SER B 1 181 ? -15.117 31.516 18.094 1 49.03 181 SER B O 1
ATOM 3218 N N . SER B 1 182 ? -14.383 30.484 16.359 1 44.62 182 SER B N 1
ATOM 3219 C CA . SER B 1 182 ? -13.469 31.594 16.125 1 44.62 182 SER B CA 1
ATOM 3220 C C . SER B 1 182 ? -14.219 32.844 15.68 1 44.62 182 SER B C 1
ATOM 3222 O O . SER B 1 182 ? -13.672 33.938 15.711 1 44.62 182 SER B O 1
ATOM 3224 N N . MET B 1 183 ? -15.562 32.688 15.273 1 39.31 183 MET B N 1
ATOM 3225 C CA . MET B 1 183 ? -16.359 33.812 14.789 1 39.31 183 MET B CA 1
ATOM 3226 C C . MET B 1 183 ? -16.922 34.625 15.945 1 39.31 183 MET B C 1
ATOM 3228 O O . MET B 1 183 ? -17.203 35.812 15.805 1 39.31 183 MET B O 1
ATOM 3232 N N . GLN B 1 184 ? -17.234 34.031 17.062 1 38.84 184 GLN B N 1
ATOM 3233 C CA . GLN B 1 184 ? -18.031 34.719 18.062 1 38.84 184 GLN B CA 1
ATOM 3234 C C . GLN B 1 184 ? -17.25 35.875 18.688 1 38.84 184 GLN B C 1
ATOM 3236 O O . GLN B 1 184 ? -17.812 36.688 19.438 1 38.84 184 GLN B O 1
ATOM 3241 N N . LYS B 1 185 ? -15.914 35.938 18.594 1 40.75 185 LYS B N 1
ATOM 3242 C CA . LYS B 1 185 ? -15.461 37.062 19.422 1 40.75 185 LYS B CA 1
ATOM 3243 C C . LYS B 1 185 ? -15.789 38.406 18.781 1 40.75 185 LYS B C 1
ATOM 3245 O O . LYS B 1 185 ? -15.305 39.438 19.219 1 40.75 185 LYS B O 1
ATOM 3250 N N . VAL B 1 186 ? -16.422 38.438 17.594 1 35.16 186 VAL B N 1
ATOM 3251 C CA . VAL B 1 186 ? -16.859 39.781 17.203 1 35.16 186 VAL B CA 1
ATOM 3252 C C . VAL B 1 186 ? -18.047 40.219 18.078 1 35.16 186 VAL B C 1
ATOM 3254 O O . VAL B 1 186 ? -19.109 39.594 18.047 1 35.16 186 VAL B O 1
ATOM 3257 N N . THR B 1 187 ? -17.797 40.781 19.172 1 34.59 187 THR B N 1
ATOM 3258 C CA . THR B 1 187 ? -18.75 41.5 20.031 1 34.59 187 THR B CA 1
ATOM 3259 C C . THR B 1 187 ? -19.688 42.344 19.188 1 34.59 187 THR B C 1
ATOM 3261 O O . THR B 1 187 ? -19.25 43.25 18.484 1 34.59 187 THR B O 1
ATOM 3264 N N . PHE B 1 188 ? -20.812 41.75 18.688 1 31.45 188 PHE B N 1
ATOM 3265 C CA . PHE B 1 188 ? -21.938 42.531 18.188 1 31.45 188 PHE B CA 1
ATOM 3266 C C . PHE B 1 188 ? -22.234 43.688 19.125 1 31.45 188 PHE B C 1
ATOM 3268 O O . PHE B 1 188 ? -22.656 43.5 20.266 1 31.45 188 PHE B O 1
ATOM 3275 N N . GLU B 1 189 ? -21.547 44.75 19 1 30.62 189 GLU B N 1
ATOM 3276 C CA . GLU B 1 189 ? -22.172 45.938 19.609 1 30.62 189 GLU B CA 1
ATOM 3277 C C . GLU B 1 189 ? -23.641 46.031 19.219 1 30.62 189 GLU B C 1
ATOM 3279 O O . GLU B 1 189 ? -24 45.906 18.047 1 30.62 189 GLU B O 1
ATOM 3284 N N . LYS B 1 190 ? -24.5 45.656 20.141 1 34.88 190 LYS B N 1
ATOM 3285 C CA . LYS B 1 190 ? -25.953 45.781 20.078 1 34.88 190 LYS B CA 1
ATOM 3286 C C . LYS B 1 190 ? -26.375 47 19.266 1 34.88 190 LYS B C 1
ATOM 3288 O O . LYS B 1 190 ? -26.094 48.156 19.656 1 34.88 190 LYS B O 1
ATOM 3293 N N . VAL B 1 191 ? -26.312 46.844 17.953 1 29.86 191 VAL B N 1
ATOM 3294 C CA . VAL B 1 191 ? -26.938 47.938 17.203 1 29.86 191 VAL B CA 1
ATOM 3295 C C . VAL B 1 191 ? -28.281 48.281 17.844 1 29.86 191 VAL B C 1
ATOM 3297 O O . VAL B 1 191 ? -29 47.375 18.312 1 29.86 191 VAL B O 1
ATOM 3300 N N . ASP B 1 192 ? -28.562 49.5 18.234 1 35.12 192 ASP B N 1
ATOM 3301 C CA . ASP B 1 192 ? -29.75 50.062 18.828 1 35.12 192 ASP B CA 1
ATOM 3302 C C . ASP B 1 192 ? -31.016 49.625 18.094 1 35.12 192 ASP B C 1
ATOM 3304 O O . ASP B 1 192 ? -31.094 49.75 16.859 1 35.12 192 ASP B O 1
ATOM 3308 N N . SER B 1 193 ? -31.766 48.625 18.609 1 34.44 193 SER B N 1
ATOM 3309 C CA . SER B 1 193 ? -33.062 48.062 18.203 1 34.44 193 SER B CA 1
ATOM 3310 C C . SER B 1 193 ? -33.969 49.156 17.641 1 34.44 193 SER B C 1
ATOM 3312 O O . SER B 1 193 ? -35.031 48.844 17.109 1 34.44 193 SER B O 1
ATOM 3314 N N . ASN B 1 194 ? -33.719 50.344 18.141 1 35.38 194 ASN B N 1
ATOM 3315 C CA . ASN B 1 194 ? -34.688 51.375 17.875 1 35.38 194 ASN B CA 1
ATOM 3316 C C . ASN B 1 194 ? -34.594 51.906 16.453 1 35.38 194 ASN B C 1
ATOM 3318 O O . ASN B 1 194 ? -35.125 52.969 16.141 1 35.38 194 ASN B O 1
ATOM 3322 N N . TYR B 1 195 ? -33.594 51.375 15.648 1 32.91 195 TYR B N 1
ATOM 3323 C CA . TYR B 1 195 ? -33.594 52.031 14.352 1 32.91 195 TYR B CA 1
ATOM 3324 C C . TYR B 1 195 ? -34.688 51.5 13.469 1 32.91 195 TYR B C 1
ATOM 3326 O O . TYR B 1 195 ? -34.656 50.344 13.039 1 32.91 195 TYR B O 1
ATOM 3334 N N . VAL B 1 196 ? -35.938 51.906 13.727 1 32.22 196 VAL B N 1
ATOM 3335 C CA . VAL B 1 196 ? -37.125 51.719 12.883 1 32.22 196 VAL B CA 1
ATOM 3336 C C . VAL B 1 196 ? -36.844 52.25 11.477 1 32.22 196 VAL B C 1
ATOM 3338 O O . VAL B 1 196 ? -36.562 53.438 11.297 1 32.22 196 VAL B O 1
ATOM 3341 N N . ALA B 1 197 ? -36.438 51.406 10.617 1 32.5 197 ALA B N 1
ATOM 3342 C CA . ALA B 1 197 ? -36.25 51.906 9.258 1 32.5 197 ALA B CA 1
ATOM 3343 C C . ALA B 1 197 ? -37.5 52.594 8.75 1 32.5 197 ALA B C 1
ATOM 3345 O O . ALA B 1 197 ? -38.625 52.156 9.016 1 32.5 197 ALA B O 1
ATOM 3346 N N . PRO B 1 198 ? -37.469 53.781 8.219 1 33.12 198 PRO B N 1
ATOM 3347 C CA . PRO B 1 198 ? -38.625 54.562 7.766 1 33.12 198 PRO B CA 1
ATOM 3348 C C . PRO B 1 198 ? -39.438 53.812 6.699 1 33.12 198 PRO B C 1
ATOM 3350 O O . PRO B 1 198 ? -38.875 53.031 5.918 1 33.12 198 PRO B O 1
ATOM 3353 N N . LEU B 1 199 ? -40.75 53.469 6.957 1 30.16 199 LEU B N 1
ATOM 3354 C CA . LEU B 1 199 ? -41.781 52.938 6.094 1 30.16 199 LEU B CA 1
ATOM 3355 C C . LEU B 1 199 ? -41.75 53.594 4.715 1 30.16 199 LEU B C 1
ATOM 3357 O O . LEU B 1 199 ? -41.812 54.812 4.605 1 30.16 199 LEU B O 1
ATOM 3361 N N . ILE B 1 200 ? -40.906 53.031 3.812 1 29.64 200 ILE B N 1
ATOM 3362 C CA . ILE B 1 200 ? -40.969 53.562 2.465 1 29.64 200 ILE B CA 1
ATOM 3363 C C . ILE B 1 200 ? -42.406 53.656 2.006 1 29.64 200 ILE B C 1
ATOM 3365 O O . ILE B 1 200 ? -43.125 52.656 2.033 1 29.64 200 ILE B O 1
ATOM 3369 N N . ASP B 1 201 ? -43.094 54.781 2.133 1 28.52 201 ASP B N 1
ATOM 3370 C CA . ASP B 1 201 ? -44.438 55.156 1.714 1 28.52 201 ASP B CA 1
ATOM 3371 C C . ASP B 1 201 ? -44.656 54.875 0.229 1 28.52 201 ASP B C 1
ATOM 3373 O O . ASP B 1 201 ? -44.094 55.562 -0.628 1 28.52 201 ASP B O 1
ATOM 3377 N N . PHE B 1 202 ? -44.656 53.562 -0.198 1 29.14 202 PHE B N 1
ATOM 3378 C CA . PHE B 1 202 ? -44.969 53.281 -1.591 1 29.14 202 PHE B CA 1
ATOM 3379 C C . PHE B 1 202 ? -46.344 53.844 -1.963 1 29.14 202 PHE B C 1
ATOM 3381 O O . PHE B 1 202 ? -47.312 53.094 -2.115 1 29.14 202 PHE B O 1
ATOM 3388 N N . LYS B 1 203 ? -47 54.688 -1.158 1 29.8 203 LYS B N 1
ATOM 3389 C CA . LYS B 1 203 ? -48.344 55.125 -1.535 1 29.8 203 LYS B CA 1
ATOM 3390 C C . LYS B 1 203 ? -48.344 55.75 -2.918 1 29.8 203 LYS B C 1
ATOM 3392 O O . LYS B 1 203 ? -49.406 55.875 -3.559 1 29.8 203 LYS B O 1
ATOM 3397 N N . GLU B 1 204 ? -47.312 56.594 -3.258 1 29.33 204 GLU B N 1
ATOM 3398 C CA . GLU B 1 204 ? -47.781 57.719 -4.031 1 29.33 204 GLU B CA 1
ATOM 3399 C C . GLU B 1 204 ? -48.062 57.344 -5.477 1 29.33 204 GLU B C 1
ATOM 3401 O O . GLU B 1 204 ? -48.625 58.156 -6.238 1 29.33 204 GLU B O 1
ATOM 3406 N N . GLN B 1 205 ? -47.375 56.281 -6.043 1 27.34 205 GLN B N 1
ATOM 3407 C CA . GLN B 1 205 ? -47.406 56.562 -7.477 1 27.34 205 GLN B CA 1
ATOM 3408 C C . GLN B 1 205 ? -48.75 56.188 -8.086 1 27.34 205 GLN B C 1
ATOM 3410 O O . GLN B 1 205 ? -48.844 55.125 -8.742 1 27.34 205 GLN B O 1
ATOM 3415 N N . GLU B 1 206 ? -49.75 55.906 -7.129 1 27.94 206 GLU B N 1
ATOM 3416 C CA . GLU B 1 206 ? -50.969 55.625 -7.871 1 27.94 206 GLU B CA 1
ATOM 3417 C C . GLU B 1 206 ? -51.281 56.75 -8.875 1 27.94 206 GLU B C 1
ATOM 3419 O O . GLU B 1 206 ? -51.906 56.5 -9.906 1 27.94 206 GLU B O 1
ATOM 3424 N N . GLU B 1 207 ? -51.469 57.969 -8.328 1 25.69 207 GLU B N 1
ATOM 3425 C CA . GLU B 1 207 ? -52.344 58.969 -8.93 1 25.69 207 GLU B CA 1
ATOM 3426 C C . GLU B 1 207 ? -51.688 59.594 -10.172 1 25.69 207 GLU B C 1
ATOM 3428 O O . GLU B 1 207 ? -52.312 60.406 -10.859 1 25.69 207 GLU B O 1
ATOM 3433 N N . ILE B 1 208 ? -50.312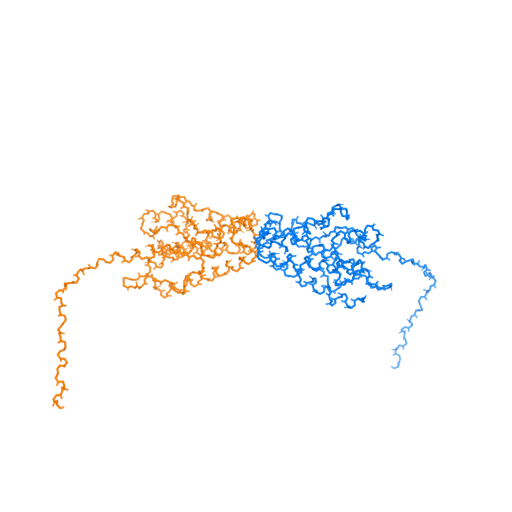 59.469 -10.312 1 24.38 208 ILE B N 1
ATOM 3434 C CA . ILE B 1 208 ? -50.125 60.375 -11.445 1 24.38 208 ILE B CA 1
ATOM 3435 C C . ILE B 1 208 ? -50.531 59.656 -12.734 1 24.38 208 ILE B C 1
ATOM 3437 O O . ILE B 1 208 ? -50.219 58.5 -12.945 1 24.38 208 ILE B O 1
#

Foldseek 3Di:
DALVCLCVPAVVVLQVLLVLLVVCCVVPPPDPVQFLAFDPSLLVSLLVLLVSLVQLLCVLLVHDSPDDDDLVNSQVSVVVDCLQVFDQKKAWPPHDHGGIDNLQDPCPPVDGGPLNVLSVCCVVPVPVSRSSSGSNSSVSSSSSSVSSSLSSLVVRYDPPDDSDDPPDHPTIDDPPCRSCVVVPVPPPPPDDPPPPDDDPPPPPPPDD/DALVCLVVPAVVVLQVLLVLLVVCCVVPPPDPVQFLAFDPSLLVSLLVLLVSLVQLLCVLLVHDSPDPDDLVNSQVSVVVDCLQVFDQKKAWPPHDHGGIDNLQDPCPPVDGGPLNVLSVCCVVPVPVSRSSSGSNSSVSSSSSSVSSSLSSLLVRYDPPDDSDDPPDRPTIDDPPCRSCVVPPVPPPPPPDPPCPPPPPCPPPPPPD

Radius of gyration: 32.88 Å; Cα contacts (8 Å, |Δi|>4): 498; chains: 2; bounding box: 91×100×89 Å

Organism: Enterococcus faecium (strain ATCC BAA-472 / TX0016 / DO) (NCBI:txid333849)

Secondary structure (DSSP, 8-state):
--HHHHIIIIIHHHHHHHHHHHHHTTTS-SSGGGTT-B-HHHHHHHHHHHHHHHHHHHHHHT--TTS---HHHHHHHHHTSSTT-S-S-EEETT-SS--EE-TT-TTTTTS--HHHHHHHHHHH-TTTSGGGSBHHHHHHHHHHHHHHHHHHHHHHPPTTS----SSPPSSEE--HHHHHHTTTTS------TT--------TTTT--/--HHHHIIIIIHHHHHHHHHHHHHTTTS-SSGGGTT-B-HHHHHHHHHHHHHHHHHHHHHHT--TTS---HHHHHHHHHTSSTT-S-S-EEESS-SS--EE-TT-TTTTTSPPHHHHHHHHHHH-TTTSGGGSBHHHHHHHHHHHHHHHHHHHHHHPPTTS----SSPPSSEE--HHHHHHTTTTS------TT-------TTSTT--

Sequence (416 aa):
MDKAEFTNFYWKYYLHLENEFINTTDFVMLDENNFKTFSIEYQKLLLAIGSECEIIFKELCGFDSSSNKSITDFKAVIKSSELMCLDNGVRVMNSLTLTSLKPFGDGWPEDTPDWWKIYNRVKHGRSSNYKEANLENVLYALASLYLLEEYLHKKVILEGEVDFISPESNLFTLSWERKHSSMQKVTFEKVDSNYVAPLIDFKEQEEIMDKAEFTNFYWKYYLHLENEFINTTDFVMLDENNFKTFSIEYQKLLLAIGSECEIIFKELCGFDSSSNKSITDFKAVIKSSELMCLDNGVRVMNSLTLTSLKPFGDGWPEDTPDWWKIYNRVKHGRSSNYKEANLENVLYALASLYLLEEYLHKKVILEGEVDFISPESNLFTLSWERKHSSMQKVTFEKVDSNYVAPLIDFKEQEEI

Solvent-accessible surface area (backbone atoms only — not comparable to full-atom values): 24044 Å² total; per-residue (Å²): 122,47,60,69,54,43,44,68,69,44,51,48,51,49,52,50,54,49,49,57,52,57,60,44,36,48,58,41,35,69,40,79,88,30,29,69,36,23,17,64,49,33,39,53,47,28,54,53,42,47,53,50,39,53,52,49,50,29,57,70,70,69,45,61,89,84,55,93,74,49,71,68,54,50,32,56,49,46,72,74,48,76,69,75,69,62,78,63,55,35,32,41,48,98,36,90,73,45,55,68,43,50,42,47,51,91,51,54,66,82,40,81,31,67,41,57,55,50,38,52,46,29,71,78,31,50,87,80,34,42,64,65,23,8,47,43,39,36,50,32,39,48,52,36,38,52,51,51,50,51,41,45,48,61,69,38,52,54,93,88,53,80,87,71,74,80,83,66,67,84,46,51,42,63,55,70,69,64,64,50,58,76,59,63,80,63,74,75,68,78,70,73,87,77,72,73,77,81,81,81,77,76,72,70,83,69,79,120,121,46,60,68,54,44,45,67,69,44,50,48,51,48,51,50,54,50,48,56,53,56,59,44,34,49,60,42,34,70,40,80,88,30,28,68,36,24,17,63,48,34,37,54,46,29,54,54,44,47,53,49,40,53,52,49,49,28,57,68,70,70,44,60,88,84,55,91,74,49,72,69,55,50,32,55,50,46,73,75,47,76,69,74,70,64,78,63,55,36,32,42,47,97,36,89,74,46,55,69,44,49,41,48,51,90,50,51,66,83,40,80,31,68,39,57,55,49,37,51,44,28,72,79,33,50,89,81,34,42,64,65,22,7,47,43,37,36,50,31,38,48,49,37,39,51,51,49,51,51,42,47,48,60,68,37,53,53,93,90,53,80,87,71,73,82,83,65,67,83,46,52,44,64,55,70,69,63,64,52,54,74,60,60,73,64,71,73,69,77,69,70,83,75,68,70,73,78,78,78,76,80,66,65,82,67,78,117

Nearest PDB structures (foldseek):
  3mfn-assembly1_C  TM=5.648E-01  e=4.180E+00  Dyadobacter fermentans DSM 18053
  3mfn-assembly1_C  TM=5.648E-01  e=5.659E+00  Dyadobacter fermentans DSM 18053

pLDDT: mean 83.44, std 21.81, range [24.38, 98.81]